Protein AF-A0A948F8G3-F1 (afdb_monomer_lite)

Radius of gyration: 63.77 Å; chains: 1; bounding box: 120×84×184 Å

Structure (mmCIF, N/CA/C/O backbone):
data_AF-A0A948F8G3-F1
#
_entry.id   AF-A0A948F8G3-F1
#
loop_
_atom_site.group_PDB
_atom_site.id
_atom_site.type_symbol
_atom_site.label_atom_id
_atom_site.label_alt_id
_atom_site.label_comp_id
_atom_site.label_asym_id
_atom_site.label_entity_id
_atom_site.label_seq_id
_atom_site.pdbx_PDB_ins_code
_atom_site.Cartn_x
_atom_site.Cartn_y
_atom_site.Cartn_z
_atom_site.occupancy
_atom_site.B_iso_or_equiv
_atom_site.auth_seq_id
_atom_site.auth_comp_id
_atom_site.auth_asym_id
_atom_site.auth_atom_id
_atom_site.pdbx_PDB_model_num
ATOM 1 N N . MET A 1 1 ? -65.053 68.741 -1.143 1.00 40.19 1 MET A N 1
ATOM 2 C CA . MET A 1 1 ? -65.969 68.208 -2.176 1.00 40.19 1 MET A CA 1
ATOM 3 C C . MET A 1 1 ? -66.328 66.784 -1.790 1.00 40.19 1 MET A C 1
ATOM 5 O O . MET A 1 1 ? -65.427 65.972 -1.649 1.00 40.19 1 MET A O 1
ATOM 9 N N . LYS A 1 2 ? -67.615 66.507 -1.549 1.00 36.91 2 LYS A N 1
ATOM 10 C CA . LYS A 1 2 ? -68.144 65.145 -1.386 1.00 36.91 2 LYS A CA 1
ATOM 11 C C . LYS A 1 2 ? -68.070 64.428 -2.739 1.00 36.91 2 LYS A C 1
ATOM 13 O O . LYS A 1 2 ? -68.500 65.016 -3.730 1.00 36.91 2 LYS A O 1
ATOM 18 N N . LYS A 1 3 ? -67.602 63.181 -2.779 1.00 37.75 3 LYS A N 1
ATOM 19 C CA . LYS A 1 3 ? -67.925 62.228 -3.850 1.00 37.75 3 LYS A CA 1
ATOM 20 C C . LYS A 1 3 ? -68.195 60.852 -3.247 1.00 37.75 3 LYS A C 1
ATOM 22 O O . LYS A 1 3 ? -67.673 60.510 -2.195 1.00 37.75 3 LYS A O 1
ATOM 27 N N . ILE A 1 4 ? -69.131 60.181 -3.897 1.00 37.78 4 ILE A N 1
ATOM 28 C CA . ILE A 1 4 ? -69.989 59.101 -3.425 1.00 37.78 4 ILE A CA 1
ATOM 29 C C . ILE A 1 4 ? -69.368 57.728 -3.748 1.00 37.78 4 ILE A C 1
ATOM 31 O O . ILE A 1 4 ? -68.646 57.598 -4.731 1.00 37.78 4 ILE A O 1
ATOM 35 N N . LEU A 1 5 ? -69.699 56.769 -2.876 1.00 36.09 5 LEU A N 1
ATOM 36 C CA . LEU A 1 5 ? -69.521 55.306 -2.846 1.00 36.09 5 LEU A CA 1
ATOM 37 C C . LEU A 1 5 ? -69.490 54.540 -4.190 1.00 36.09 5 LEU A C 1
ATOM 39 O O . LEU A 1 5 ? -70.103 54.969 -5.168 1.00 36.09 5 LEU A O 1
ATOM 43 N N . PRO A 1 6 ? -69.000 53.283 -4.147 1.00 36.09 6 PRO A N 1
ATOM 44 C CA . PRO A 1 6 ? -69.942 52.191 -4.395 1.00 36.09 6 PRO A CA 1
ATOM 45 C C . PRO A 1 6 ? -69.911 51.076 -3.337 1.00 36.09 6 PRO A C 1
ATOM 47 O O . PRO A 1 6 ? -68.905 50.785 -2.696 1.00 36.09 6 PRO A O 1
ATOM 50 N N . VAL A 1 7 ? -71.091 50.485 -3.184 1.00 36.59 7 VAL A N 1
ATOM 51 C CA . VAL A 1 7 ? -71.466 49.349 -2.341 1.00 36.59 7 VAL A CA 1
ATOM 52 C C . VAL A 1 7 ? -70.851 48.062 -2.896 1.00 36.59 7 VAL A C 1
ATOM 54 O O . VAL A 1 7 ? -71.014 47.783 -4.081 1.00 36.59 7 VAL A O 1
ATOM 57 N N . ILE A 1 8 ? -70.211 47.257 -2.043 1.00 38.75 8 ILE A N 1
ATOM 58 C CA . ILE A 1 8 ? -69.883 45.856 -2.338 1.00 38.75 8 ILE A CA 1
ATOM 59 C C . ILE A 1 8 ? -70.589 44.978 -1.303 1.00 38.75 8 ILE A C 1
ATOM 61 O O . ILE A 1 8 ? -70.453 45.161 -0.096 1.00 38.75 8 ILE A O 1
ATOM 65 N N . ILE A 1 9 ? -71.401 44.069 -1.831 1.00 37.59 9 ILE A N 1
ATOM 66 C CA . ILE A 1 9 ? -72.218 43.079 -1.136 1.00 37.59 9 ILE A CA 1
ATOM 67 C C . ILE A 1 9 ? -71.284 42.007 -0.560 1.00 37.59 9 ILE A C 1
ATOM 69 O O . ILE A 1 9 ? -70.642 41.287 -1.320 1.00 37.59 9 ILE A O 1
ATOM 73 N N . ALA A 1 10 ? -71.208 41.896 0.767 1.00 36.81 10 ALA A N 1
ATOM 74 C CA . ALA A 1 10 ? -70.534 40.790 1.441 1.00 36.81 10 ALA A CA 1
ATOM 75 C C . ALA A 1 10 ? -71.553 39.675 1.718 1.00 36.81 10 ALA A C 1
ATOM 77 O O . ALA A 1 10 ? -72.461 39.828 2.534 1.00 36.81 10 ALA A O 1
ATOM 78 N N . ILE A 1 11 ? -71.419 38.571 0.985 1.00 43.38 11 ILE A N 1
ATOM 79 C CA . ILE A 1 11 ? -72.145 37.320 1.207 1.00 43.38 11 ILE A CA 1
ATOM 80 C C . ILE A 1 11 ? -71.583 36.688 2.486 1.00 43.38 11 ILE A C 1
ATOM 82 O O . ILE A 1 11 ? -70.383 36.441 2.579 1.00 43.38 11 ILE A O 1
ATOM 86 N N . GLY A 1 12 ? -72.446 36.467 3.478 1.00 37.19 12 GLY A N 1
ATOM 87 C CA . GLY A 1 12 ? -72.085 35.827 4.739 1.00 37.19 12 GLY A CA 1
ATOM 88 C C . GLY A 1 12 ? -71.684 34.369 4.531 1.00 37.19 12 GLY A C 1
ATOM 89 O O . GLY A 1 12 ? -72.512 33.547 4.147 1.00 37.19 12 GLY A O 1
ATOM 90 N N . PHE A 1 13 ? -70.420 34.059 4.813 1.00 37.12 13 PHE A N 1
ATOM 91 C CA . PHE A 1 13 ? -69.962 32.697 5.058 1.00 37.12 13 PHE A CA 1
ATOM 92 C C . PHE A 1 13 ? -70.202 32.384 6.537 1.00 37.12 13 PHE A C 1
ATOM 94 O O . PHE A 1 13 ? -69.582 32.972 7.422 1.00 37.12 13 PHE A O 1
ATOM 101 N N . LEU A 1 14 ? -71.152 31.486 6.790 1.00 41.72 14 LEU A N 1
ATOM 102 C CA . LEU A 1 14 ? -71.401 30.884 8.092 1.00 41.72 14 LEU A CA 1
ATOM 103 C C . LEU A 1 14 ? -70.205 29.972 8.417 1.00 41.72 14 LEU A C 1
ATOM 105 O O . LEU A 1 14 ? -70.159 28.823 7.985 1.00 41.72 14 LEU A O 1
ATOM 109 N N . LEU A 1 15 ? -69.210 30.506 9.124 1.00 36.72 15 LEU A N 1
ATOM 110 C CA . LEU A 1 15 ? -68.152 29.710 9.743 1.00 36.72 15 LEU A CA 1
ATOM 111 C C . LEU A 1 15 ? -68.765 28.987 10.946 1.00 36.72 15 LEU A C 1
ATOM 113 O O . LEU A 1 15 ? -68.885 29.547 12.033 1.00 36.72 15 LEU A O 1
ATOM 117 N N . LEU A 1 16 ? -69.193 27.744 10.724 1.00 42.59 16 LEU A N 1
ATOM 118 C CA . LEU A 1 16 ? -69.341 26.763 11.792 1.00 42.59 16 LEU A CA 1
ATOM 119 C C . LEU A 1 16 ? -67.944 26.547 12.380 1.00 42.59 16 LEU A C 1
ATOM 121 O O . LEU A 1 16 ? -67.128 25.829 11.809 1.00 42.59 16 LEU A O 1
ATOM 125 N N . GLY A 1 17 ? -67.648 27.228 13.484 1.00 38.97 17 GLY A N 1
ATOM 126 C CA . GLY A 1 17 ? -66.504 26.891 14.315 1.00 38.97 17 GLY A CA 1
ATOM 127 C C . GLY A 1 17 ? -66.779 25.550 14.979 1.00 38.97 17 GLY A C 1
ATOM 128 O O . GLY A 1 17 ? -67.441 25.503 16.010 1.00 38.97 17 GLY A O 1
ATOM 129 N N . SER A 1 18 ? -66.302 24.460 14.386 1.00 42.31 18 SER A N 1
ATOM 130 C CA . SER A 1 18 ? -66.014 23.256 15.152 1.00 42.31 18 SER A CA 1
ATOM 131 C C . SER A 1 18 ? -64.780 23.572 15.988 1.00 42.31 18 SER A C 1
ATOM 133 O O . SER A 1 18 ? -63.666 23.603 15.465 1.00 42.31 18 SER A O 1
ATOM 135 N N . SER A 1 19 ? -64.975 23.867 17.271 1.00 39.62 19 SER A N 1
ATOM 136 C CA . SER A 1 19 ? -63.907 23.732 18.252 1.00 39.62 19 SER A CA 1
ATOM 137 C C . SER A 1 19 ? -63.556 22.249 18.315 1.00 39.62 19 SER A C 1
ATOM 139 O O . SER A 1 19 ? -64.164 21.490 19.065 1.00 39.62 19 SER A O 1
ATOM 141 N N . SER A 1 20 ? -62.623 21.813 17.477 1.00 41.72 20 SER A N 1
ATOM 142 C CA . SER A 1 20 ? -61.818 20.644 17.792 1.00 41.72 20 SER A CA 1
ATOM 143 C C . SER A 1 20 ? -61.022 21.031 19.034 1.00 41.72 20 SER A C 1
ATOM 145 O O . SER A 1 20 ? -60.001 21.711 18.928 1.00 41.72 20 SER A O 1
ATOM 147 N N . GLY A 1 21 ? -61.571 20.720 20.211 1.00 42.12 21 GLY A N 1
ATOM 148 C CA . GLY A 1 21 ? -60.771 20.634 21.420 1.00 42.12 21 GLY A CA 1
ATOM 149 C C . GLY A 1 21 ? -59.691 19.610 21.119 1.00 42.12 21 GLY A C 1
ATOM 150 O O . GLY A 1 21 ? -60.001 18.449 20.874 1.00 42.12 21 GLY A O 1
ATOM 151 N N . TYR A 1 22 ? -58.454 20.070 20.986 1.00 45.53 22 TYR A N 1
ATOM 152 C CA . TYR A 1 22 ? -57.321 19.167 21.060 1.00 45.53 22 TYR A CA 1
ATOM 153 C C . TYR A 1 22 ? -57.335 18.649 22.499 1.00 45.53 22 TYR A C 1
ATOM 155 O O . TYR A 1 22 ? -57.299 19.471 23.415 1.00 45.53 22 TYR A O 1
ATOM 163 N N . ALA A 1 23 ? -57.491 17.336 22.688 1.00 54.34 23 ALA A N 1
ATOM 164 C CA . ALA A 1 23 ? -57.201 16.724 23.979 1.00 54.34 23 ALA A CA 1
ATOM 165 C C . ALA A 1 23 ? -55.758 17.105 24.343 1.00 54.34 23 ALA A C 1
ATOM 167 O O . ALA A 1 23 ? -54.891 17.120 23.461 1.00 54.34 23 ALA A O 1
ATOM 168 N N . ALA A 1 24 ? -55.538 17.543 25.580 1.00 59.81 24 ALA A N 1
ATOM 169 C CA . ALA A 1 24 ? -54.193 17.810 26.063 1.00 59.81 24 ALA A CA 1
ATOM 170 C C . ALA A 1 24 ? -53.397 16.493 26.072 1.00 59.81 24 ALA A C 1
ATOM 172 O O . ALA A 1 24 ? -53.987 15.433 26.254 1.00 59.81 24 ALA A O 1
ATOM 173 N N . ASP A 1 25 ? -52.082 16.561 25.841 1.00 69.56 25 ASP A N 1
ATOM 174 C CA . ASP A 1 25 ? -51.207 15.401 26.061 1.00 69.56 25 ASP A CA 1
ATOM 175 C C . ASP A 1 25 ? -51.308 14.979 27.545 1.00 69.56 25 ASP A C 1
ATOM 177 O O . ASP A 1 25 ? -51.449 15.849 28.413 1.00 69.56 25 ASP A O 1
ATOM 181 N N . ALA A 1 26 ? -51.211 13.674 27.827 1.00 75.44 26 ALA A N 1
ATOM 182 C CA . ALA A 1 26 ? -51.221 13.148 29.193 1.00 75.44 26 ALA A CA 1
ATOM 183 C C . ALA A 1 26 ? -50.085 13.761 30.033 1.00 75.44 26 ALA A C 1
ATOM 185 O O . ALA A 1 26 ? -48.922 13.809 29.606 1.00 75.44 26 ALA A O 1
ATOM 186 N N . VAL A 1 27 ? -50.436 14.244 31.222 1.00 82.25 27 VAL A N 1
ATOM 187 C CA . VAL A 1 27 ? -49.510 14.718 32.249 1.00 82.25 27 VAL A CA 1
ATOM 188 C C . VAL A 1 27 ? -48.944 13.503 32.972 1.00 82.25 27 VAL A C 1
ATOM 190 O O . VAL A 1 27 ? -49.669 12.558 33.259 1.00 82.25 27 VAL A O 1
ATOM 193 N N . LYS A 1 28 ? -47.634 13.538 33.219 1.00 86.12 28 LYS A N 1
ATOM 194 C CA . LYS A 1 28 ? -46.892 12.510 33.947 1.00 86.12 28 LYS A CA 1
ATOM 195 C C . LYS A 1 28 ? -46.279 13.173 35.159 1.00 86.12 28 LYS A C 1
ATOM 197 O O . LYS A 1 28 ? -45.386 14.010 34.993 1.00 86.12 28 LYS A O 1
ATOM 202 N N . ASP A 1 29 ? -46.751 12.797 36.332 1.00 85.56 29 ASP A N 1
ATOM 203 C CA . ASP A 1 29 ? -46.225 13.290 37.592 1.00 85.56 29 ASP A CA 1
ATOM 204 C C . ASP A 1 29 ? -45.605 12.119 38.354 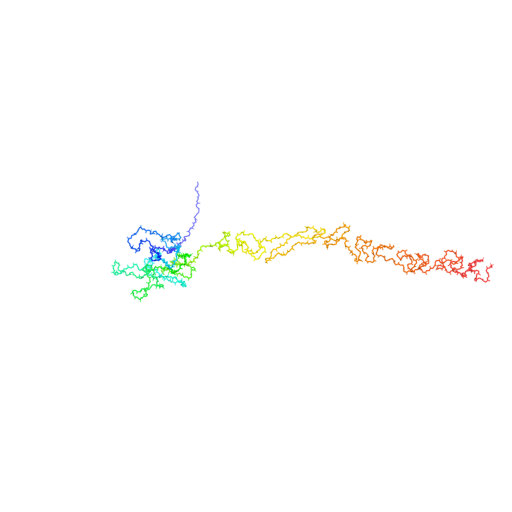1.00 85.56 29 ASP A C 1
ATOM 206 O O . ASP A 1 29 ? -46.225 11.079 38.549 1.00 85.56 29 ASP A O 1
ATOM 210 N N . LEU A 1 30 ? -44.348 12.275 38.773 1.00 87.81 30 LEU A N 1
ATOM 211 C CA . LEU A 1 30 ? -43.698 11.280 39.621 1.00 87.81 30 LEU A CA 1
ATOM 212 C C . LEU A 1 30 ? -44.142 11.503 41.067 1.00 87.81 30 LEU A C 1
ATOM 214 O O . LEU A 1 30 ? -43.620 12.385 41.775 1.00 87.81 30 LEU A O 1
ATOM 218 N N . PHE A 1 31 ? -45.116 10.703 41.489 1.00 83.19 31 PHE A N 1
ATOM 219 C CA . PHE A 1 31 ? -45.700 10.775 42.815 1.00 83.19 31 PHE A CA 1
ATOM 220 C C . PHE A 1 31 ? -44.658 10.396 43.869 1.00 83.19 31 PHE A C 1
ATOM 222 O O . PHE A 1 31 ? -44.300 11.234 44.714 1.00 83.19 31 PHE A O 1
ATOM 229 N N . ASP A 1 32 ? -44.056 9.214 43.727 1.00 84.38 32 ASP A N 1
ATOM 230 C CA . ASP A 1 32 ? -43.008 8.717 44.616 1.00 84.38 32 ASP A CA 1
ATOM 231 C C . ASP A 1 32 ? -41.889 7.976 43.866 1.00 84.38 32 ASP A C 1
ATOM 233 O O . ASP A 1 32 ? -42.021 7.542 42.722 1.00 84.38 32 ASP A O 1
ATOM 237 N N . TRP A 1 33 ? -40.727 7.883 44.505 1.00 89.38 33 TRP A N 1
ATOM 238 C CA . TRP A 1 33 ? -39.561 7.195 43.971 1.00 89.38 33 TRP A CA 1
ATOM 239 C C . TRP A 1 33 ? -38.623 6.729 45.077 1.00 89.38 33 TRP A C 1
ATOM 241 O O . TRP A 1 33 ? -38.493 7.349 46.138 1.00 89.38 33 TRP A O 1
ATOM 251 N N . GLY A 1 34 ? -37.880 5.662 44.794 1.00 89.94 34 GLY A N 1
ATOM 252 C CA . GLY A 1 34 ? -36.892 5.129 45.720 1.00 89.94 34 GLY A CA 1
ATOM 253 C C . GLY A 1 34 ? -35.770 4.359 45.039 1.00 89.94 34 GLY A C 1
ATOM 254 O O . GLY A 1 34 ? -35.945 3.775 43.976 1.00 89.94 34 GLY A O 1
ATOM 255 N N . PHE A 1 35 ? -34.611 4.317 45.688 1.00 92.81 35 PHE A N 1
ATOM 256 C CA . PHE A 1 35 ? -33.493 3.444 45.342 1.00 92.81 35 PHE A CA 1
ATOM 257 C C . PHE A 1 35 ? -33.136 2.571 46.538 1.00 92.81 35 PHE A C 1
ATOM 259 O O . PHE A 1 35 ? -33.012 3.086 47.645 1.00 92.81 35 PHE A O 1
ATOM 266 N N . ASN A 1 36 ? -32.937 1.275 46.331 1.00 92.75 36 ASN A N 1
ATOM 267 C CA . ASN A 1 36 ? -32.410 0.348 47.324 1.00 92.75 36 ASN A CA 1
ATOM 268 C C . ASN A 1 36 ? -31.041 -0.134 46.842 1.00 92.75 36 ASN A C 1
ATOM 270 O O . ASN A 1 36 ? -30.955 -0.766 45.792 1.00 92.75 36 ASN A O 1
ATOM 274 N N . ILE A 1 37 ? -29.981 0.203 47.577 1.00 93.56 37 ILE A N 1
ATOM 275 C CA . ILE A 1 37 ? -28.612 -0.244 47.302 1.00 93.56 37 ILE A CA 1
ATOM 276 C C . ILE A 1 37 ? -28.156 -1.080 48.491 1.00 93.56 37 ILE A C 1
ATOM 278 O O . ILE A 1 37 ? -28.002 -0.559 49.598 1.00 93.56 37 ILE A O 1
ATOM 282 N N . ASP A 1 38 ? -27.958 -2.376 48.262 1.00 94.50 38 ASP A N 1
ATOM 283 C CA . ASP A 1 38 ? -27.498 -3.346 49.260 1.00 94.50 38 ASP A CA 1
ATOM 284 C C . ASP A 1 38 ? -28.309 -3.305 50.574 1.00 94.50 38 ASP A C 1
ATOM 286 O O . ASP A 1 38 ? -27.769 -3.403 51.679 1.00 94.50 38 ASP A O 1
ATOM 290 N N . GLY A 1 39 ? -29.630 -3.129 50.461 1.00 89.50 39 GLY A N 1
ATOM 291 C CA . GLY A 1 39 ? -30.566 -3.049 51.587 1.00 89.50 39 GLY A CA 1
ATOM 292 C C . GLY A 1 39 ? -30.721 -1.652 52.200 1.00 89.50 39 GLY A C 1
ATOM 293 O O . GLY A 1 39 ? -31.497 -1.490 53.143 1.00 89.50 39 GLY A O 1
ATOM 294 N N . THR A 1 40 ? -30.002 -0.642 51.702 1.00 88.69 40 THR A N 1
ATOM 295 C CA . THR A 1 40 ? -30.141 0.756 52.140 1.00 88.69 40 THR A CA 1
ATOM 296 C C . THR A 1 40 ? -31.046 1.522 51.181 1.00 88.69 40 THR A C 1
ATOM 298 O O . THR A 1 40 ? -30.743 1.613 49.992 1.00 88.69 40 THR A O 1
ATOM 301 N N . THR A 1 41 ? -32.133 2.105 51.694 1.00 86.94 41 THR A N 1
ATOM 302 C CA . THR A 1 41 ? -33.119 2.832 50.885 1.00 86.94 41 THR A CA 1
ATOM 303 C C . THR A 1 41 ? -32.890 4.349 50.867 1.00 86.94 41 THR A C 1
ATOM 305 O O . THR A 1 41 ? -32.595 4.968 51.890 1.00 86.94 41 THR A O 1
ATOM 308 N N . TYR A 1 42 ? -33.066 4.955 49.691 1.00 85.56 42 TYR A N 1
ATOM 309 C CA . TYR A 1 42 ? -32.981 6.391 49.422 1.00 85.56 42 TYR A CA 1
ATOM 310 C C . TYR A 1 42 ? -34.238 6.823 48.665 1.00 85.56 42 TYR A C 1
ATOM 312 O O . TYR A 1 42 ? -34.449 6.369 47.547 1.00 85.56 42 TYR A O 1
ATOM 320 N N . CYS A 1 43 ? -35.080 7.673 49.248 1.00 77.75 43 CYS A N 1
ATOM 321 C CA . CYS A 1 43 ? -36.363 8.070 48.653 1.00 77.75 43 CYS A CA 1
ATOM 322 C C . CYS A 1 43 ? -36.701 9.540 48.942 1.00 77.75 43 CYS A C 1
ATOM 324 O O . CYS A 1 43 ? -35.994 10.212 49.705 1.00 77.75 43 CYS A O 1
ATOM 326 N N . LYS A 1 44 ? -37.768 10.041 48.307 1.00 65.19 44 LYS A N 1
ATOM 327 C CA . LYS A 1 44 ? -38.254 11.433 48.386 1.00 65.19 44 LYS A CA 1
ATOM 328 C C . LYS A 1 44 ? -38.580 11.889 49.820 1.00 65.19 44 LYS A C 1
ATOM 330 O O . LYS A 1 44 ? -38.465 13.081 50.099 1.00 65.19 44 LYS A O 1
ATOM 335 N N . GLU A 1 45 ? -38.907 10.966 50.731 1.00 60.97 45 GLU A N 1
ATOM 336 C CA . GLU A 1 45 ? -39.274 11.234 52.132 1.00 60.97 45 GLU A CA 1
ATOM 337 C C . GLU A 1 45 ? -38.513 10.339 53.133 1.00 60.97 45 GLU A C 1
ATOM 339 O O . GLU A 1 45 ? -38.975 9.264 53.506 1.00 60.97 45 GLU A O 1
ATOM 344 N N . GLY A 1 46 ? -37.348 10.784 53.627 1.00 50.34 46 GLY A N 1
ATOM 345 C CA . GLY A 1 46 ? -36.656 10.129 54.758 1.00 50.34 46 GLY A CA 1
ATOM 346 C C . GLY A 1 46 ? -36.489 8.603 54.604 1.00 50.34 46 GLY A C 1
ATOM 347 O O . GLY A 1 46 ? -36.408 8.117 53.483 1.00 50.34 46 GLY A O 1
ATOM 348 N N . PRO A 1 47 ? -36.391 7.798 55.681 1.00 50.19 47 PRO A N 1
ATOM 349 C CA . PRO A 1 47 ? -36.359 6.348 55.541 1.00 50.19 47 PRO A CA 1
ATOM 350 C C . PRO A 1 47 ? -37.796 5.827 55.389 1.00 50.19 47 PRO A C 1
ATOM 352 O O . PRO A 1 47 ? -38.330 5.235 56.321 1.00 50.19 47 PRO A O 1
ATOM 355 N N . CYS A 1 48 ? -38.417 6.072 54.233 1.00 57.44 48 CYS A N 1
ATOM 356 C CA . CYS A 1 48 ? -39.693 5.475 53.827 1.00 57.44 48 CYS A CA 1
ATOM 357 C C . CYS A 1 48 ? -40.809 5.589 54.896 1.00 57.44 48 CYS A C 1
ATOM 359 O O . CYS A 1 48 ? -41.427 4.575 55.238 1.00 57.44 48 CYS A O 1
ATOM 361 N N . ASP A 1 49 ? -41.017 6.790 55.458 1.00 52.28 49 ASP A N 1
ATOM 362 C CA . ASP A 1 49 ? -42.036 7.082 56.484 1.00 52.28 49 ASP A CA 1
ATOM 363 C C . ASP A 1 49 ? -42.897 8.293 56.073 1.00 52.28 49 ASP A C 1
ATOM 365 O O . ASP A 1 49 ? -42.370 9.376 55.818 1.00 52.28 49 ASP A O 1
ATOM 369 N N . PHE A 1 50 ? -44.217 8.089 56.045 1.00 54.31 50 PHE A N 1
ATOM 370 C CA . PHE A 1 50 ? -45.261 8.854 55.335 1.00 54.31 50 PHE A CA 1
ATOM 371 C C . PHE A 1 50 ? -45.576 10.279 55.855 1.00 54.31 50 PHE A C 1
ATOM 373 O O . PHE A 1 50 ? -46.651 10.805 55.572 1.00 54.31 50 PHE A O 1
ATOM 380 N N . ASP A 1 51 ? -44.712 10.914 56.655 1.00 47.81 51 ASP A N 1
ATOM 381 C CA . ASP A 1 51 ? -45.140 12.040 57.508 1.00 47.81 51 ASP A CA 1
ATOM 382 C C . ASP A 1 51 ? -44.240 13.301 57.506 1.00 47.81 51 ASP A C 1
ATOM 384 O O . ASP A 1 51 ? -44.324 14.119 58.432 1.00 47.81 51 ASP A O 1
ATOM 388 N N . ASN A 1 52 ? -43.387 13.558 56.496 1.00 43.44 52 ASN A N 1
ATOM 389 C CA . ASN A 1 52 ? -42.613 14.821 56.491 1.00 43.44 52 ASN A CA 1
ATOM 390 C C . ASN A 1 52 ? -42.256 15.424 55.114 1.00 43.44 52 ASN A C 1
ATOM 392 O O . ASN A 1 52 ? -41.198 15.180 54.541 1.00 43.44 52 ASN A O 1
ATOM 396 N N . ILE A 1 53 ? -43.096 16.367 54.674 1.00 43.66 53 ILE A N 1
ATOM 397 C CA . ILE A 1 53 ? -43.162 16.974 53.328 1.00 43.66 53 ILE A CA 1
ATOM 398 C C . ILE A 1 53 ? -42.025 17.987 53.016 1.00 43.66 53 ILE A C 1
ATOM 400 O O . ILE A 1 53 ? -42.246 18.940 52.282 1.00 43.66 53 ILE A O 1
ATOM 404 N N . ASN A 1 54 ? -40.809 17.902 53.577 1.00 43.28 54 ASN A N 1
ATOM 405 C CA . ASN A 1 54 ? -39.771 18.928 53.295 1.00 43.28 54 ASN A CA 1
ATOM 406 C C . ASN A 1 54 ? -38.301 18.464 53.367 1.00 43.28 54 ASN A C 1
ATOM 408 O O . ASN A 1 54 ? -37.469 19.188 53.920 1.00 43.28 54 ASN A O 1
ATOM 412 N N . ASN A 1 55 ? -37.921 17.312 52.806 1.00 46.50 55 ASN A N 1
ATOM 413 C CA . ASN A 1 55 ? -36.492 17.053 52.582 1.00 46.50 55 ASN A CA 1
ATOM 414 C C . ASN A 1 55 ? -36.251 16.066 51.436 1.00 46.50 55 ASN A C 1
ATOM 416 O O . ASN A 1 55 ? -36.443 14.871 51.614 1.00 46.50 55 ASN A O 1
ATOM 420 N N . LEU A 1 56 ? -35.757 16.566 50.297 1.00 52.25 56 LEU A N 1
ATOM 421 C CA . LEU A 1 56 ? -35.065 15.736 49.310 1.00 52.25 56 LEU A CA 1
ATOM 422 C C . LEU A 1 56 ? -33.888 15.073 50.039 1.00 52.25 56 LEU A C 1
ATOM 424 O O . LEU A 1 56 ? -32.930 15.763 50.394 1.00 52.25 56 LEU A O 1
ATOM 428 N N . GLY A 1 57 ? -33.978 13.778 50.343 1.00 55.91 57 GLY A N 1
ATOM 429 C CA . GLY A 1 57 ? -32.858 13.041 50.926 1.00 55.91 57 GLY A CA 1
ATOM 430 C C . GLY A 1 57 ? -31.624 13.198 50.035 1.00 55.91 57 GLY A C 1
ATOM 431 O O . GLY A 1 57 ? -31.731 13.095 48.814 1.00 55.91 57 GLY A O 1
ATOM 432 N N . GLU A 1 58 ? -30.459 13.499 50.615 1.00 69.25 58 GLU A N 1
ATOM 433 C CA . GLU A 1 58 ? -29.210 13.546 49.848 1.00 69.25 58 GLU A CA 1
ATOM 434 C C . GLU A 1 58 ? -28.962 12.157 49.240 1.00 69.25 58 GLU A C 1
ATOM 436 O O . GLU A 1 58 ? -28.665 11.202 49.961 1.00 69.25 58 GLU A O 1
ATOM 441 N N . LEU A 1 59 ? -29.121 12.035 47.916 1.00 82.31 59 LEU A N 1
ATOM 442 C CA . LEU A 1 59 ? -28.729 10.832 47.187 1.00 82.31 59 LEU A CA 1
ATOM 443 C C . LEU A 1 59 ? -27.239 10.556 47.446 1.00 82.31 59 LEU A C 1
ATOM 445 O O . LEU A 1 59 ? -26.437 11.497 47.498 1.00 82.31 59 LEU A O 1
ATOM 449 N N . PRO A 1 60 ? -26.842 9.286 47.621 1.00 86.75 60 PRO A N 1
ATOM 450 C CA . PRO A 1 60 ? -25.445 8.950 47.826 1.00 86.75 60 PRO A CA 1
ATOM 451 C C . PRO A 1 60 ? -24.644 9.302 46.570 1.00 86.75 60 PRO A C 1
ATOM 453 O O . PRO A 1 60 ? -25.172 9.319 45.461 1.00 86.75 60 PRO A O 1
ATOM 456 N N . ALA A 1 61 ? -23.336 9.511 46.725 1.00 87.12 61 ALA A N 1
ATOM 457 C CA . ALA A 1 61 ? -22.452 9.826 45.599 1.00 87.12 61 ALA A CA 1
ATOM 458 C C . ALA A 1 61 ? -22.427 8.736 44.506 1.00 87.12 61 ALA A C 1
ATOM 460 O O . ALA A 1 61 ? -22.013 9.015 43.385 1.00 87.12 61 ALA A O 1
ATOM 461 N N . SER A 1 62 ? -22.863 7.513 44.829 1.00 89.69 62 SER A N 1
ATOM 462 C CA . SER A 1 62 ? -23.029 6.423 43.869 1.00 89.69 62 SER A CA 1
ATOM 463 C C . SER A 1 62 ? -24.185 6.640 42.892 1.00 89.69 62 SER A C 1
ATOM 465 O O . SER A 1 62 ? -24.174 6.002 41.848 1.00 89.69 62 SER A O 1
ATOM 467 N N . ILE A 1 63 ? -25.158 7.513 43.183 1.00 92.44 63 ILE A N 1
ATOM 468 C CA . ILE A 1 63 ? -26.311 7.785 42.314 1.00 92.44 63 ILE A CA 1
ATOM 469 C C . ILE A 1 63 ? -26.147 9.155 41.648 1.00 92.44 63 ILE A C 1
ATOM 471 O O . ILE A 1 63 ? -26.257 10.204 42.283 1.00 92.44 63 ILE A O 1
ATOM 475 N N . ASN A 1 64 ? -25.950 9.153 40.333 1.00 93.75 64 ASN A N 1
ATOM 476 C CA . ASN A 1 64 ? -25.993 10.338 39.491 1.00 93.75 64 ASN A CA 1
ATOM 477 C C . ASN A 1 64 ? -27.370 10.465 38.825 1.00 93.75 64 ASN A C 1
ATOM 479 O O . ASN A 1 64 ? -27.669 9.779 37.849 1.00 93.75 64 ASN A O 1
ATOM 483 N N . ALA A 1 65 ? -28.182 11.391 39.332 1.00 91.38 65 ALA A N 1
ATOM 484 C CA . ALA A 1 65 ? -29.509 11.706 38.805 1.00 91.38 65 ALA A CA 1
ATOM 485 C C . ALA A 1 65 ? -29.560 13.046 38.041 1.00 91.38 65 ALA A C 1
ATOM 487 O O . ALA A 1 65 ? -30.626 13.629 37.879 1.00 91.38 65 ALA A O 1
ATOM 488 N N . ALA A 1 66 ? -28.421 13.576 37.572 1.00 91.19 66 ALA A N 1
ATOM 489 C CA . ALA A 1 66 ? -28.386 14.874 36.884 1.00 91.19 66 ALA A CA 1
ATOM 490 C C . ALA A 1 66 ? -29.178 14.894 35.561 1.00 91.19 66 ALA A C 1
ATOM 492 O O . ALA A 1 66 ? -29.574 15.964 35.101 1.00 91.19 66 ALA A O 1
ATOM 493 N N . GLY A 1 67 ? -29.382 13.725 34.945 1.00 92.94 67 GLY A N 1
ATOM 494 C CA . GLY A 1 67 ? -30.175 13.544 33.729 1.00 92.94 67 GLY A CA 1
ATOM 495 C C . GLY A 1 67 ? -31.636 13.167 33.978 1.00 92.94 67 GLY A C 1
ATOM 496 O O . GLY A 1 67 ? -32.303 12.777 33.024 1.00 92.94 67 GLY A O 1
ATOM 497 N N . PHE A 1 68 ? -32.118 13.233 35.220 1.00 94.00 68 PHE A N 1
ATOM 498 C CA . PHE A 1 68 ? -33.454 12.795 35.619 1.00 94.00 68 PHE A CA 1
ATOM 499 C C . PHE A 1 68 ? -34.257 13.953 36.210 1.00 94.00 68 PHE A C 1
ATOM 501 O O . PHE A 1 68 ? -33.773 14.686 37.074 1.00 94.00 68 PHE A O 1
ATOM 508 N N . ASP A 1 69 ? -35.491 14.122 35.745 1.00 93.00 69 ASP A N 1
ATOM 509 C CA . ASP A 1 69 ? -36.415 15.123 36.262 1.00 93.00 69 ASP A CA 1
ATOM 510 C C . ASP A 1 69 ? -37.337 14.489 37.306 1.00 93.00 69 ASP A C 1
ATOM 512 O O . ASP A 1 69 ? -38.273 13.776 36.971 1.00 93.00 69 ASP A O 1
ATOM 516 N N . PHE A 1 70 ? -37.106 14.784 38.585 1.00 89.06 70 PHE A N 1
ATOM 517 C CA . PHE A 1 70 ? -37.919 14.264 39.690 1.00 89.06 70 PHE A CA 1
ATOM 518 C C . PHE A 1 70 ? -39.344 14.835 39.768 1.00 89.06 70 PHE A C 1
ATOM 520 O O . PHE A 1 70 ? -40.107 14.401 40.628 1.00 89.06 70 PHE A O 1
ATOM 527 N N . SER A 1 71 ? -39.708 15.813 38.930 1.00 88.12 71 SER A N 1
ATOM 528 C CA . SER A 1 71 ? -41.100 16.262 38.809 1.00 88.12 71 SER A CA 1
ATOM 529 C C . SER A 1 71 ? -41.899 15.332 37.901 1.00 88.12 71 SER A C 1
ATOM 531 O O . SER A 1 71 ? -43.001 14.939 38.256 1.00 88.12 71 SER A O 1
ATOM 533 N N . THR A 1 72 ? -41.343 14.989 36.738 1.00 91.56 72 THR A N 1
ATOM 534 C CA . THR A 1 72 ? -42.018 14.168 35.714 1.00 91.56 72 THR A CA 1
ATOM 535 C C . THR A 1 72 ? -41.657 12.685 35.804 1.00 91.56 72 THR A C 1
ATOM 537 O O . THR A 1 72 ? -42.316 11.826 35.228 1.00 91.56 72 THR A O 1
ATOM 540 N N . GLY A 1 73 ? -40.560 12.380 36.492 1.00 91.50 73 GLY A N 1
ATOM 541 C CA . GLY A 1 73 ? -39.933 11.068 36.573 1.00 91.50 73 GLY A CA 1
ATOM 542 C C . GLY A 1 73 ? -39.371 10.556 35.261 1.00 91.50 73 GLY A C 1
ATOM 543 O O . GLY A 1 73 ? -39.195 9.353 35.122 1.00 91.50 73 GLY A O 1
ATOM 544 N N . LEU A 1 74 ? -39.095 11.445 34.306 1.00 94.44 74 LEU A N 1
ATOM 545 C CA . LEU A 1 74 ? -38.475 11.098 33.033 1.00 94.44 74 LEU A CA 1
ATOM 546 C C . LEU A 1 74 ? -36.980 11.422 33.047 1.00 94.44 74 LEU A C 1
ATOM 548 O O . LEU A 1 74 ? -36.530 12.407 33.638 1.00 94.44 74 LEU A O 1
ATOM 552 N N . GLY A 1 75 ? -36.204 10.613 32.331 1.00 95.50 75 GLY A N 1
A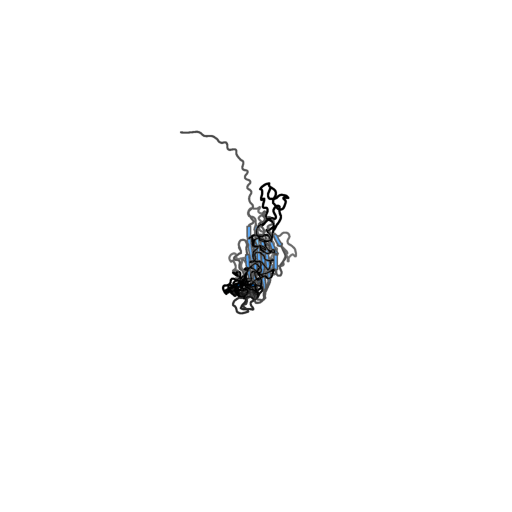TOM 553 C CA . GLY A 1 75 ? -34.782 10.829 32.110 1.00 95.50 75 GLY A CA 1
ATOM 554 C C . GLY A 1 75 ? -33.928 9.627 32.483 1.00 95.50 75 GLY A C 1
ATOM 555 O O . GLY A 1 75 ? -34.353 8.475 32.391 1.00 95.50 75 GLY A O 1
ATOM 556 N N . THR A 1 76 ? -32.684 9.897 32.865 1.00 96.62 76 THR A N 1
ATOM 557 C CA . THR A 1 76 ? -31.668 8.865 33.093 1.00 96.62 76 THR A CA 1
ATOM 558 C C . THR A 1 76 ? -31.001 9.022 34.449 1.00 96.62 76 THR A C 1
ATOM 560 O O . THR A 1 76 ? -30.550 10.111 34.813 1.00 96.62 76 THR A O 1
ATOM 563 N N . ILE A 1 77 ? -30.890 7.904 35.162 1.00 95.94 77 ILE A N 1
ATOM 564 C CA . ILE A 1 77 ? -30.152 7.771 36.418 1.00 95.94 77 ILE A CA 1
ATOM 565 C C . ILE A 1 77 ? -29.015 6.780 36.191 1.00 95.94 77 ILE A C 1
ATOM 567 O O . ILE A 1 77 ? -29.225 5.702 35.638 1.00 95.94 77 ILE A O 1
ATOM 571 N N . ILE A 1 78 ? -27.812 7.139 36.630 1.00 96.69 78 ILE A N 1
ATOM 572 C CA . ILE A 1 78 ? -26.630 6.275 36.565 1.00 96.69 78 ILE A CA 1
ATOM 573 C C . ILE A 1 78 ? -26.213 5.935 37.992 1.00 96.69 78 ILE A C 1
ATOM 575 O O . ILE A 1 78 ? -26.020 6.838 38.805 1.00 96.69 78 ILE A O 1
ATOM 579 N N . ILE A 1 79 ? -26.063 4.649 38.296 1.00 96.19 79 ILE A N 1
ATOM 580 C CA . ILE A 1 79 ? -25.645 4.150 39.606 1.00 96.19 79 ILE A CA 1
ATOM 581 C C . ILE A 1 79 ? -24.313 3.419 39.453 1.00 96.19 79 ILE A C 1
ATOM 583 O O . ILE A 1 79 ? -24.203 2.483 38.666 1.00 96.19 79 ILE A O 1
ATOM 587 N N . THR A 1 80 ? -23.300 3.839 40.205 1.00 96.00 80 THR A N 1
ATOM 588 C CA . THR A 1 80 ? -21.965 3.230 40.197 1.00 96.00 80 THR A CA 1
ATOM 589 C C . THR A 1 80 ? -21.716 2.483 41.499 1.00 96.00 80 THR A C 1
ATOM 591 O O . THR A 1 80 ? -21.752 3.084 42.575 1.00 96.00 80 THR A O 1
ATOM 594 N N . ILE A 1 81 ? -21.429 1.184 41.400 1.00 95.75 81 ILE A N 1
ATOM 595 C CA . ILE A 1 81 ? -21.133 0.307 42.537 1.00 95.75 81 ILE A CA 1
ATOM 596 C C . ILE A 1 81 ? -19.710 -0.232 42.405 1.00 95.75 81 ILE A C 1
ATOM 598 O O . ILE A 1 81 ? -19.300 -0.688 41.339 1.00 95.75 81 ILE A O 1
ATOM 602 N N . THR A 1 82 ? -18.960 -0.169 43.501 1.00 92.12 82 THR A N 1
ATOM 603 C CA . THR A 1 82 ? -17.599 -0.699 43.621 1.00 92.12 82 THR A CA 1
ATOM 604 C C . THR A 1 82 ? -17.471 -1.519 44.899 1.00 92.12 82 THR A C 1
ATOM 606 O O . THR A 1 82 ? -18.240 -1.338 45.847 1.00 92.12 82 THR A O 1
ATOM 609 N N . GLY A 1 83 ? -16.454 -2.377 44.942 1.00 89.81 83 GLY A N 1
ATOM 610 C CA . GLY A 1 83 ? -16.165 -3.248 46.078 1.00 89.81 83 GLY A CA 1
ATOM 611 C C . GLY A 1 83 ? -16.417 -4.711 45.737 1.00 89.81 83 GLY A C 1
ATOM 612 O O . GLY A 1 83 ? -17.363 -5.037 45.039 1.00 89.81 83 GLY A O 1
ATOM 613 N N . GLU A 1 84 ? -15.543 -5.593 46.217 1.00 94.25 84 GLU A N 1
ATOM 614 C CA . GLU A 1 84 ? -15.679 -7.034 46.004 1.00 94.25 84 GLU A CA 1
ATOM 615 C C . GLU A 1 84 ? -16.883 -7.586 46.778 1.00 94.25 84 GLU A C 1
ATOM 617 O O . GLU A 1 84 ? -17.020 -7.333 47.981 1.00 94.25 84 GLU A O 1
ATOM 622 N N . GLY A 1 85 ? -17.706 -8.409 46.131 1.00 95.75 85 GLY A N 1
ATOM 623 C CA . GLY A 1 85 ? -18.811 -9.099 46.791 1.00 95.75 85 GLY A CA 1
ATOM 624 C C . GLY A 1 85 ? -20.080 -9.181 45.958 1.00 95.75 85 GLY A C 1
ATOM 625 O O . GLY A 1 85 ? -20.087 -8.910 44.762 1.00 95.75 85 GLY A O 1
ATOM 626 N N . SER A 1 86 ? -21.162 -9.622 46.600 1.00 97.00 86 SER A N 1
ATOM 627 C CA . SER A 1 86 ? -22.502 -9.631 46.010 1.00 97.00 86 SER A CA 1
ATOM 628 C C . SER A 1 86 ? -23.207 -8.312 46.291 1.00 97.00 86 SER A C 1
ATOM 630 O O . SER A 1 86 ? -23.207 -7.860 47.435 1.00 97.00 86 SER A O 1
ATOM 632 N N . HIS A 1 87 ? -23.849 -7.765 45.265 1.00 97.25 87 HIS A N 1
ATOM 633 C CA . HIS A 1 87 ? -24.550 -6.492 45.305 1.00 97.25 87 HIS A CA 1
ATOM 634 C C . HIS A 1 87 ? -25.972 -6.614 44.761 1.00 97.25 87 HIS A C 1
ATOM 636 O O . HIS A 1 87 ? -26.258 -7.454 43.898 1.00 97.25 87 HIS A O 1
ATOM 642 N N . GLN A 1 88 ? -26.847 -5.744 45.252 1.00 97.12 88 GLN A N 1
ATOM 643 C CA . GLN A 1 88 ? -28.207 -5.560 44.773 1.00 97.12 88 GLN A CA 1
ATOM 644 C C . GLN A 1 88 ? -28.521 -4.069 44.639 1.00 97.12 88 GLN A C 1
ATOM 646 O O . GLN A 1 88 ? -28.317 -3.286 45.566 1.00 97.12 88 GLN A O 1
ATOM 651 N N . VAL A 1 89 ? -29.065 -3.686 43.485 1.00 97.56 89 VAL A N 1
ATOM 652 C CA . VAL A 1 89 ? -29.559 -2.327 43.229 1.00 97.56 89 VAL A CA 1
ATOM 653 C C . VAL A 1 89 ? -30.976 -2.415 42.690 1.00 97.56 89 VAL A C 1
ATOM 655 O O . VAL A 1 89 ? -31.200 -3.159 41.742 1.00 97.56 89 VAL A O 1
ATOM 658 N N . ILE A 1 90 ? -31.911 -1.654 43.258 1.00 96.81 90 ILE A N 1
ATOM 659 C CA . ILE A 1 90 ? -33.309 -1.565 42.815 1.00 96.81 90 ILE A CA 1
ATOM 660 C C . ILE A 1 90 ? -33.717 -0.096 42.735 1.00 96.81 90 ILE A C 1
ATOM 662 O O . ILE A 1 90 ? -33.406 0.676 43.639 1.00 96.81 90 ILE A O 1
ATOM 666 N N . ALA A 1 91 ? -34.430 0.281 41.681 1.00 95.81 91 ALA A N 1
ATOM 667 C CA . ALA A 1 91 ? -35.125 1.553 41.547 1.00 95.81 91 ALA A CA 1
ATOM 668 C C . ALA A 1 91 ? -36.641 1.313 41.529 1.00 95.81 91 ALA A C 1
ATOM 670 O O . ALA A 1 91 ? -37.099 0.356 40.909 1.00 95.81 91 ALA A O 1
ATOM 671 N N . TYR A 1 92 ? -37.384 2.180 42.205 1.00 93.62 92 TYR A N 1
ATOM 672 C CA . TYR A 1 92 ? -38.839 2.192 42.325 1.00 93.62 92 TYR A CA 1
ATOM 673 C C . TYR A 1 92 ? -39.361 3.538 41.830 1.00 93.62 92 TYR A C 1
ATOM 675 O O . TYR A 1 92 ? -38.810 4.578 42.207 1.00 93.62 92 TYR A O 1
ATOM 683 N N . PHE A 1 93 ? -40.412 3.508 41.018 1.00 92.88 93 PHE A N 1
ATOM 684 C CA . PHE A 1 93 ? -41.090 4.688 40.501 1.00 92.88 93 PHE A CA 1
ATOM 685 C C . PHE A 1 93 ? -42.595 4.487 40.566 1.00 92.88 93 PHE A C 1
ATOM 687 O O . PHE A 1 93 ? -43.105 3.440 40.160 1.00 92.88 93 PHE A O 1
ATOM 694 N N . ASP A 1 94 ? -43.264 5.513 41.065 1.00 89.25 94 ASP A N 1
ATOM 695 C CA . ASP A 1 94 ? -44.705 5.585 41.189 1.00 89.25 94 ASP A CA 1
ATOM 696 C C . ASP A 1 94 ? -45.198 6.826 40.448 1.00 89.25 94 ASP A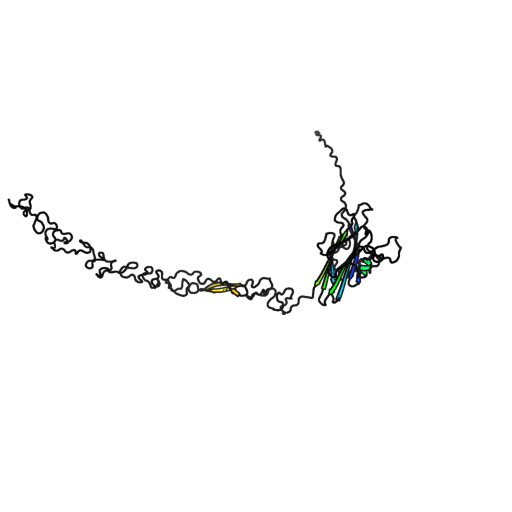 C 1
ATOM 698 O O . ASP A 1 94 ? -44.832 7.956 40.800 1.00 89.25 94 ASP A O 1
ATOM 702 N N . HIS A 1 95 ? -45.925 6.606 39.359 1.00 88.75 95 HIS A N 1
ATOM 703 C CA . HIS A 1 95 ? -46.277 7.634 38.388 1.00 88.75 95 HIS A CA 1
ATOM 704 C C . HIS A 1 95 ? -47.787 7.797 38.312 1.00 88.75 95 HIS A C 1
ATOM 706 O O . HIS A 1 95 ? -48.487 6.867 37.931 1.00 88.75 95 HIS A O 1
ATOM 712 N N . ASP A 1 96 ? -48.245 9.028 38.521 1.00 84.56 96 ASP A N 1
ATOM 713 C CA . ASP A 1 96 ? -49.611 9.427 38.208 1.00 84.56 96 ASP A CA 1
ATOM 714 C C . ASP A 1 96 ? -49.657 9.867 36.738 1.00 84.56 96 ASP A C 1
ATOM 716 O O . ASP A 1 96 ? -48.935 10.789 36.322 1.00 84.56 96 ASP A O 1
ATOM 720 N N . ILE A 1 97 ? -50.511 9.225 35.942 1.00 82.12 97 ILE A N 1
ATOM 721 C CA . ILE A 1 97 ? -50.703 9.540 34.521 1.00 82.12 97 ILE A CA 1
ATOM 722 C C . ILE A 1 97 ? -52.159 9.965 34.326 1.00 82.12 97 ILE A C 1
ATOM 724 O O . ILE A 1 97 ? -53.061 9.187 34.599 1.00 82.12 97 ILE A O 1
ATOM 728 N N . PHE A 1 98 ? -52.398 11.202 33.875 1.00 76.38 98 PHE A N 1
ATOM 729 C CA . PHE A 1 98 ? -53.763 11.727 33.688 1.00 76.38 98 PHE A CA 1
ATOM 730 C C . PHE A 1 98 ? -53.867 12.748 32.540 1.00 76.38 98 PHE A C 1
ATOM 732 O O . PHE A 1 98 ? -52.884 13.396 32.173 1.00 76.38 98 PHE A O 1
ATOM 739 N N . GLU A 1 99 ? -55.060 12.948 31.967 1.00 72.44 99 GLU A N 1
ATOM 740 C CA . GLU A 1 99 ? -55.297 13.821 30.802 1.00 72.44 99 GLU A CA 1
ATOM 741 C C . GLU A 1 99 ? -56.152 15.063 31.135 1.00 72.44 99 GLU A C 1
ATOM 743 O O . GLU A 1 99 ? -57.376 15.049 30.958 1.00 72.44 99 GLU A O 1
ATOM 748 N N . PRO A 1 100 ? -55.541 16.213 31.492 1.00 63.25 100 PRO A N 1
ATOM 749 C CA . PRO A 1 100 ? -56.271 17.338 32.064 1.00 63.25 100 PRO A CA 1
ATOM 750 C C . PRO A 1 100 ? -57.386 17.862 31.149 1.00 63.25 100 PRO A C 1
ATOM 752 O O . PRO A 1 100 ? -57.137 18.453 30.090 1.00 63.25 100 PRO A O 1
ATOM 755 N N . GLY A 1 101 ? -58.628 17.748 31.628 1.00 59.59 101 GLY A N 1
ATOM 756 C CA . GLY A 1 101 ? -59.820 18.274 30.957 1.00 59.59 101 GLY A CA 1
ATOM 757 C C . GLY A 1 101 ? -60.674 17.221 30.250 1.00 59.59 101 GLY A C 1
ATOM 758 O O . GLY A 1 101 ? -61.531 17.603 29.440 1.00 59.59 101 GLY A O 1
ATOM 759 N N . SER A 1 102 ? -60.455 15.942 30.548 1.00 55.62 102 SER A N 1
ATOM 760 C CA . SER A 1 102 ? -61.359 14.843 30.209 1.00 55.62 102 SER A CA 1
ATOM 761 C C . SER A 1 102 ? -62.506 14.736 31.245 1.00 55.62 102 SER A C 1
ATOM 763 O O . SER A 1 102 ? -62.665 15.597 32.115 1.00 55.62 102 SER A O 1
ATOM 765 N N . ASP A 1 103 ? -63.440 13.797 31.060 1.00 59.00 103 ASP A N 1
ATOM 766 C CA . ASP A 1 103 ? -64.533 13.546 32.021 1.00 59.00 103 ASP A CA 1
ATOM 767 C C . ASP A 1 103 ? -63.915 13.184 33.389 1.00 59.00 103 ASP A C 1
ATOM 769 O O . ASP A 1 103 ? -62.957 12.430 33.387 1.00 59.00 103 ASP A O 1
ATOM 773 N N . PRO A 1 104 ? -64.385 13.667 34.554 1.00 56.62 104 PRO A N 1
ATOM 774 C CA . PRO A 1 104 ? -63.856 13.236 35.856 1.00 56.62 104 PRO A CA 1
ATOM 775 C C . PRO A 1 104 ? -63.888 11.716 36.111 1.00 56.62 104 PRO A C 1
ATOM 777 O O . PRO A 1 104 ? -63.217 11.278 37.035 1.00 56.62 104 PRO A O 1
ATOM 780 N N . ASP A 1 105 ? -64.647 10.939 35.328 1.00 54.56 105 ASP A N 1
ATOM 781 C CA . ASP A 1 105 ? -64.608 9.464 35.329 1.00 54.56 105 ASP A CA 1
ATOM 782 C C . ASP A 1 105 ? -63.525 8.870 34.375 1.00 54.56 105 ASP A C 1
ATOM 784 O O . ASP A 1 105 ? -63.387 7.656 34.298 1.00 54.56 105 ASP A O 1
ATOM 788 N N . VAL A 1 106 ? -62.814 9.712 33.612 1.00 54.12 106 VAL A N 1
ATOM 789 C CA . VAL A 1 106 ? -61.739 9.424 32.624 1.00 54.12 106 VAL A CA 1
ATOM 790 C C . VAL A 1 106 ? -60.406 10.080 33.042 1.00 54.12 106 VAL A C 1
ATOM 792 O O . VAL A 1 106 ? -59.344 9.672 32.602 1.00 54.12 106 VAL A O 1
ATOM 795 N N . ASP A 1 107 ? -60.461 11.091 33.911 1.00 57.06 107 ASP A N 1
ATOM 796 C CA . ASP A 1 107 ? -59.325 11.833 34.477 1.00 57.06 107 ASP A CA 1
ATOM 797 C C . ASP A 1 107 ? -58.859 11.210 35.820 1.00 57.06 107 ASP A C 1
ATOM 799 O O . ASP A 1 107 ? -58.434 11.931 36.727 1.00 57.06 107 ASP A O 1
ATOM 803 N N . ASP A 1 108 ? -59.022 9.888 35.992 1.00 65.94 108 ASP A N 1
ATOM 804 C CA . ASP A 1 108 ? -58.621 9.171 37.208 1.00 65.94 108 ASP A CA 1
ATOM 805 C C . ASP A 1 108 ? -57.119 8.847 37.143 1.00 65.94 108 ASP A C 1
ATOM 807 O O . ASP A 1 108 ? -56.733 7.958 36.384 1.00 65.94 108 ASP A O 1
ATOM 811 N N . PRO A 1 109 ? -56.256 9.543 37.915 1.00 59.75 109 PRO A N 1
ATOM 812 C CA . PRO A 1 109 ? -54.814 9.301 37.890 1.00 59.75 109 PRO A CA 1
ATOM 813 C C . PRO A 1 109 ? -54.443 7.897 38.369 1.00 59.75 109 PRO A C 1
ATOM 815 O O . PRO A 1 109 ? -53.302 7.491 38.183 1.00 59.75 109 PRO A O 1
ATOM 818 N N . ASN A 1 110 ? -55.392 7.179 38.980 1.00 63.34 110 ASN A N 1
ATOM 819 C CA . ASN A 1 110 ? -55.172 5.837 39.474 1.00 63.34 110 ASN A CA 1
ATOM 820 C C . ASN A 1 110 ? -55.460 4.777 38.396 1.00 63.34 110 ASN A C 1
ATOM 822 O O . ASN A 1 110 ? -54.956 3.681 38.524 1.00 63.34 110 ASN A O 1
ATOM 826 N N . ASN A 1 111 ? -56.110 5.057 37.259 1.00 71.62 111 ASN A N 1
ATOM 827 C CA . ASN A 1 111 ? -56.382 4.012 36.251 1.00 71.62 111 ASN A CA 1
ATOM 828 C C . ASN A 1 111 ? -55.150 3.672 35.380 1.00 71.62 111 ASN A C 1
ATOM 830 O O . ASN A 1 111 ? -55.214 3.625 34.154 1.00 71.62 111 ASN A O 1
ATOM 834 N N . VAL A 1 112 ? -53.986 3.464 35.993 1.00 79.94 112 VAL A N 1
ATOM 835 C CA . VAL A 1 112 ? -52.740 3.114 35.317 1.00 79.94 112 VAL A CA 1
ATOM 836 C C . VAL A 1 112 ? -52.563 1.601 35.347 1.00 79.94 112 VAL A C 1
ATOM 838 O O . VAL A 1 112 ? -52.527 0.959 36.393 1.00 79.94 112 VAL A O 1
ATOM 841 N N . THR A 1 113 ? -52.410 1.014 34.165 1.00 84.94 113 THR A N 1
ATOM 842 C CA . THR A 1 113 ? -52.072 -0.405 34.000 1.00 84.94 113 THR A CA 1
ATOM 843 C C . THR A 1 113 ? -50.579 -0.572 33.752 1.00 84.94 113 THR A C 1
ATOM 845 O O . THR A 1 113 ? -49.900 0.385 33.384 1.00 84.94 113 THR A O 1
ATOM 848 N N . GLY A 1 114 ? -50.050 -1.790 33.895 1.00 88.88 114 GLY A N 1
ATOM 849 C CA . GLY A 1 114 ? -48.660 -2.072 33.551 1.00 88.88 114 GLY A CA 1
ATOM 850 C C . GLY A 1 114 ? -48.419 -3.471 32.995 1.00 88.88 114 GLY A C 1
ATOM 851 O O . GLY A 1 114 ? -49.217 -4.387 33.193 1.00 88.88 114 GLY A O 1
ATOM 852 N N . ASP A 1 115 ? -47.317 -3.620 32.262 1.00 91.06 115 ASP A N 1
ATOM 853 C CA . ASP A 1 115 ? -46.891 -4.883 31.654 1.00 91.06 115 ASP A CA 1
ATOM 854 C C . ASP A 1 115 ? -45.356 -4.985 31.588 1.00 91.06 115 ASP A C 1
ATOM 856 O O . ASP A 1 115 ? -44.632 -3.985 31.620 1.00 91.06 115 ASP A O 1
ATOM 860 N N . ALA A 1 116 ? -44.843 -6.208 31.475 1.00 93.31 116 ALA A N 1
ATOM 861 C CA . ALA A 1 116 ? -43.420 -6.499 31.344 1.00 93.31 116 ALA A CA 1
ATOM 862 C C . ALA A 1 116 ? -43.127 -7.089 29.961 1.00 93.31 116 ALA A C 1
ATOM 864 O O . ALA A 1 116 ? -43.583 -8.179 29.608 1.00 93.31 116 ALA A O 1
ATOM 865 N N . VAL A 1 117 ? -42.318 -6.386 29.167 1.00 93.88 117 VAL A N 1
ATOM 866 C CA . VAL A 1 117 ? -42.083 -6.726 27.760 1.00 93.88 117 VAL A CA 1
ATOM 867 C C . VAL A 1 117 ? -40.622 -7.092 27.532 1.00 93.88 117 VAL A C 1
ATOM 869 O O . VAL A 1 117 ? -39.714 -6.342 27.886 1.00 93.88 117 VAL A O 1
ATOM 872 N N . GLY A 1 118 ? -40.391 -8.227 26.866 1.00 92.44 118 GLY A N 1
ATOM 873 C CA . GLY A 1 118 ? -39.070 -8.641 26.393 1.00 92.44 118 GLY A CA 1
ATOM 874 C C . GLY A 1 118 ? -38.497 -9.867 27.104 1.00 92.44 118 GLY A C 1
ATOM 875 O O . GLY A 1 118 ? -39.232 -10.666 27.683 1.00 92.44 118 GLY A O 1
ATOM 876 N N . THR A 1 119 ? -37.177 -10.049 27.019 1.00 91.12 119 THR A N 1
ATOM 877 C CA . THR A 1 119 ? -36.476 -11.200 27.621 1.00 91.12 119 THR A CA 1
ATOM 878 C C . THR A 1 119 ? -35.704 -10.756 28.850 1.00 91.12 119 THR A C 1
ATOM 880 O O . THR A 1 119 ? -34.794 -9.947 28.732 1.00 91.12 119 THR A O 1
ATOM 883 N N . VAL A 1 120 ? -36.040 -11.303 30.020 1.00 90.12 120 VAL A N 1
ATOM 884 C CA . VAL A 1 120 ? -35.400 -10.942 31.295 1.00 90.12 120 VAL A CA 1
ATOM 885 C C . VAL A 1 120 ? -33.902 -11.301 31.262 1.00 90.12 120 VAL A C 1
ATOM 887 O O . VAL A 1 120 ? -33.570 -12.490 31.193 1.00 90.12 120 VAL A O 1
ATOM 890 N N . PRO A 1 121 ? -32.986 -10.314 31.325 1.00 88.94 121 PRO A N 1
ATOM 891 C CA . PRO A 1 121 ? -31.550 -10.559 31.405 1.00 88.94 121 PRO A CA 1
ATOM 892 C C . PRO A 1 121 ? -31.165 -11.269 32.708 1.00 88.94 121 PRO A C 1
ATOM 894 O O . PRO A 1 121 ? -31.839 -11.149 33.731 1.00 88.94 121 PRO A O 1
ATOM 897 N N . SER A 1 122 ? -30.039 -11.985 32.700 1.00 86.44 122 SER A N 1
ATOM 898 C CA . SER A 1 122 ? -29.543 -12.663 33.904 1.00 86.44 122 SER A CA 1
ATOM 899 C C . SER A 1 122 ? -29.297 -11.673 35.046 1.00 86.44 122 SER A C 1
ATOM 901 O O . SER A 1 122 ? -28.686 -10.626 34.849 1.00 86.44 122 SER A O 1
ATOM 903 N N . GLY A 1 123 ? -29.741 -12.033 36.251 1.00 89.69 123 GLY A N 1
ATOM 904 C CA . GLY A 1 123 ? -29.585 -11.212 37.454 1.00 89.69 123 GLY A CA 1
ATOM 905 C C . GLY A 1 123 ? -30.573 -10.049 37.562 1.00 89.69 123 GLY A C 1
ATOM 906 O O . GLY A 1 123 ? -30.658 -9.461 38.636 1.00 89.69 123 GLY A O 1
ATOM 907 N N . LEU A 1 124 ? -31.342 -9.743 36.511 1.00 95.31 124 LEU A N 1
ATOM 908 C CA . LEU A 1 124 ? -32.374 -8.712 36.553 1.00 95.31 124 LEU A CA 1
ATOM 909 C C . LEU A 1 124 ? -33.542 -9.163 37.440 1.00 95.31 124 LEU A C 1
ATOM 911 O O . LEU A 1 124 ? -33.997 -10.303 37.345 1.00 95.31 124 LEU A O 1
ATOM 915 N N . ILE A 1 125 ? -34.016 -8.255 38.287 1.00 96.19 125 ILE A N 1
ATOM 916 C CA . ILE A 1 125 ? -35.212 -8.404 39.119 1.00 96.19 125 ILE A CA 1
ATOM 917 C C . ILE A 1 125 ? -36.162 -7.241 38.852 1.00 96.19 125 ILE A C 1
ATOM 919 O O . ILE A 1 125 ? -35.716 -6.124 38.583 1.00 96.19 125 ILE A O 1
ATOM 923 N N . TRP A 1 126 ? -37.460 -7.489 38.883 1.00 96.81 126 TRP A N 1
ATOM 924 C CA . TRP A 1 126 ? -38.468 -6.484 38.574 1.00 96.81 126 TRP A CA 1
ATOM 925 C C . TRP A 1 126 ? -39.806 -6.830 39.217 1.00 96.81 126 TRP A C 1
ATOM 927 O O . TRP A 1 126 ? -39.996 -7.955 39.666 1.00 96.81 126 TRP A O 1
ATOM 937 N N . GLU A 1 127 ? -40.712 -5.863 39.264 1.00 93.81 127 GLU A N 1
ATOM 938 C CA . GLU A 1 127 ? -42.084 -6.043 39.733 1.00 93.81 127 GLU A CA 1
ATOM 939 C C . GLU A 1 127 ? -42.958 -4.906 39.203 1.00 93.81 127 GLU A C 1
ATOM 941 O O . GLU A 1 127 ? -42.479 -3.776 39.040 1.00 93.81 127 GLU A O 1
ATOM 946 N N . ILE A 1 128 ? -44.219 -5.218 38.913 1.00 91.44 128 ILE A N 1
ATOM 947 C CA . ILE A 1 128 ? -45.276 -4.236 38.668 1.00 91.44 128 ILE A CA 1
ATOM 948 C C . ILE A 1 128 ? -46.443 -4.628 39.557 1.00 91.44 128 ILE A C 1
ATOM 950 O O . ILE A 1 128 ? -46.949 -5.743 39.444 1.00 91.44 128 ILE A O 1
ATOM 954 N N . ASP A 1 129 ? -46.879 -3.723 40.414 1.00 85.44 129 ASP A N 1
ATOM 955 C CA . ASP A 1 129 ? -48.047 -3.942 41.257 1.00 85.44 129 ASP A CA 1
ATOM 956 C C . ASP A 1 129 ? -48.670 -2.601 41.640 1.00 85.44 129 ASP A C 1
ATOM 958 O O . ASP A 1 129 ? -48.074 -1.549 41.387 1.00 85.44 129 ASP A O 1
ATOM 962 N N . GLU A 1 130 ? -49.842 -2.637 42.268 1.00 80.19 130 GLU A N 1
ATOM 963 C CA . GLU A 1 130 ? -50.337 -1.478 43.009 1.00 80.19 130 GLU A CA 1
ATOM 964 C C . GLU A 1 130 ? -49.280 -1.041 44.040 1.00 80.19 130 GLU A C 1
ATOM 966 O O . GLU A 1 130 ? -48.643 -1.905 44.655 1.00 80.19 130 GLU A O 1
ATOM 971 N N . PRO A 1 131 ? -49.094 0.272 44.285 1.00 74.50 131 PRO A N 1
ATOM 972 C CA . PRO A 1 131 ? -48.003 0.786 45.116 1.00 74.50 131 PRO A CA 1
ATOM 973 C C . PRO A 1 131 ? -47.895 0.136 46.503 1.00 74.50 131 PRO A C 1
ATOM 975 O O . PRO A 1 131 ? -46.811 0.079 47.093 1.00 74.50 131 PRO A O 1
ATOM 978 N N . GLY A 1 132 ? -49.005 -0.382 47.052 1.00 66.62 132 GLY A N 1
ATOM 979 C CA . GLY A 1 132 ? -48.940 -1.298 48.189 1.00 66.62 132 GLY A CA 1
ATOM 980 C C . GLY A 1 132 ? -48.318 -0.674 49.437 1.00 66.62 132 GLY A C 1
ATOM 981 O O . GLY A 1 132 ? -47.559 -1.316 50.169 1.00 66.62 132 GLY A O 1
ATOM 982 N N . PHE A 1 133 ? -48.628 0.602 49.696 1.00 58.84 133 PHE A N 1
ATOM 983 C CA . PHE A 1 133 ? -48.011 1.447 50.731 1.00 58.84 133 PHE A CA 1
ATOM 984 C C . PHE A 1 133 ? -48.173 0.957 52.185 1.00 58.84 133 PHE A C 1
ATOM 986 O O . PHE A 1 133 ? -47.601 1.533 53.112 1.00 58.84 133 PHE A O 1
ATOM 993 N N . GLY A 1 134 ? -48.874 -0.156 52.401 1.00 50.56 134 GLY A N 1
ATOM 994 C CA . GLY A 1 134 ? -48.931 -0.863 53.667 1.00 50.56 134 GLY A CA 1
ATOM 995 C C . GLY A 1 134 ? -49.888 -0.233 54.675 1.00 50.56 134 GLY A C 1
ATOM 996 O O . GLY A 1 134 ? -49.637 0.807 55.274 1.00 50.56 134 GLY A O 1
ATOM 997 N N . SER A 1 135 ? -50.924 -0.985 55.028 1.00 42.91 135 SER A N 1
ATOM 998 C CA . SER A 1 135 ? -51.341 -1.031 56.422 1.00 42.91 135 SER A CA 1
ATOM 999 C C . SER A 1 135 ? -51.622 -2.473 56.803 1.00 42.91 135 SER A C 1
ATOM 1001 O O . SER A 1 135 ? -52.578 -3.089 56.346 1.00 42.91 135 SER A O 1
ATOM 1003 N N . THR A 1 136 ? -50.839 -2.984 57.751 1.00 46.22 136 THR A N 1
ATOM 1004 C CA . THR A 1 136 ? -51.169 -4.199 58.513 1.00 46.22 136 THR A CA 1
ATOM 1005 C C . THR A 1 136 ? -52.412 -4.021 59.401 1.00 46.22 136 THR A C 1
ATOM 1007 O O . THR A 1 136 ? -52.756 -4.915 60.171 1.00 46.22 136 THR A O 1
ATOM 1010 N N . ASN A 1 137 ? -53.116 -2.888 59.301 1.00 40.50 137 ASN A N 1
ATOM 1011 C CA . ASN A 1 137 ? -54.396 -2.644 59.940 1.00 40.50 137 ASN A CA 1
ATOM 1012 C C . ASN A 1 137 ? -55.418 -2.089 58.943 1.00 40.50 137 ASN A C 1
ATOM 1014 O O . ASN A 1 137 ? -55.334 -0.951 58.481 1.00 40.50 137 ASN A O 1
ATOM 1018 N N . LEU A 1 138 ? -56.449 -2.890 58.693 1.00 48.53 138 LEU A N 1
ATOM 1019 C CA . LEU A 1 138 ? -57.737 -2.428 58.194 1.00 48.53 138 LEU A CA 1
ATOM 1020 C C . LEU A 1 138 ? -58.162 -1.143 58.928 1.00 48.53 138 LEU A C 1
ATOM 1022 O O . LEU A 1 138 ? -58.537 -1.193 60.100 1.00 48.53 138 LEU A O 1
ATOM 1026 N N . GLY A 1 139 ? -58.153 -0.017 58.215 1.00 43.56 139 GLY A N 1
ATOM 1027 C CA . GLY A 1 139 ? -58.867 1.195 58.603 1.00 43.56 139 GLY A CA 1
ATOM 1028 C C . GLY A 1 139 ? -57.995 2.378 59.006 1.00 43.56 139 GLY A C 1
ATOM 1029 O O . GLY A 1 139 ? -57.690 2.545 60.178 1.00 43.56 139 GLY A O 1
ATOM 1030 N N . ASP A 1 140 ? -57.772 3.281 58.049 1.00 41.91 140 ASP A N 1
ATOM 1031 C CA . ASP A 1 140 ? -58.012 4.706 58.330 1.00 41.91 140 ASP A CA 1
ATOM 1032 C C . ASP A 1 140 ? -58.619 5.512 57.160 1.00 41.91 140 ASP A C 1
ATOM 1034 O O . ASP A 1 140 ? -59.009 6.661 57.356 1.00 41.91 140 ASP A O 1
ATOM 1038 N N . ARG A 1 141 ? -58.831 4.920 55.965 1.00 45.00 141 ARG A N 1
ATOM 1039 C CA . ARG A 1 141 ? -59.601 5.570 54.874 1.00 45.00 141 ARG A CA 1
ATOM 1040 C C . ARG A 1 141 ? -60.581 4.696 54.074 1.00 45.00 141 ARG A C 1
ATOM 1042 O O . ARG A 1 141 ? -61.224 5.204 53.166 1.00 45.00 141 ARG A O 1
ATOM 1049 N N . GLY A 1 142 ? -60.792 3.433 54.448 1.00 40.12 142 GLY A N 1
ATOM 1050 C CA . GLY A 1 142 ? -61.879 2.614 53.883 1.00 40.12 142 GLY A CA 1
ATOM 1051 C C . GLY A 1 142 ? -61.650 2.031 52.481 1.00 40.12 142 GLY A C 1
ATOM 1052 O O . GLY A 1 142 ? -62.566 1.382 51.985 1.00 40.12 142 GLY A O 1
ATOM 1053 N N . TYR A 1 143 ? -60.457 2.183 51.902 1.00 44.94 143 TYR A N 1
ATOM 1054 C CA . TYR A 1 143 ? -59.988 1.429 50.734 1.00 44.94 143 TYR A CA 1
ATOM 1055 C C . TYR A 1 143 ? -58.848 0.494 51.178 1.00 44.94 143 TYR A C 1
ATOM 1057 O O . TYR A 1 143 ? -58.004 0.937 51.966 1.00 44.94 143 TYR A O 1
ATOM 1065 N N . PRO A 1 144 ? -58.836 -0.798 50.800 1.00 49.59 144 PRO A N 1
ATOM 1066 C CA . PRO A 1 144 ? -57.648 -1.634 50.947 1.00 49.59 144 PRO A CA 1
ATOM 1067 C C . PRO A 1 144 ? -56.601 -1.105 49.963 1.00 49.59 144 PRO A C 1
ATOM 1069 O O . PRO A 1 144 ? -56.916 -0.948 48.795 1.00 49.59 144 PRO A O 1
ATOM 1072 N N . TYR A 1 145 ? -55.402 -0.773 50.436 1.00 54.28 145 TYR A N 1
ATOM 1073 C CA . TYR A 1 145 ? -54.255 -0.598 49.546 1.00 54.28 145 TYR A CA 1
ATOM 1074 C C . TYR A 1 145 ? -53.879 -2.008 49.090 1.00 54.28 145 TYR A C 1
ATOM 1076 O O . TYR A 1 145 ? -53.462 -2.790 49.954 1.00 54.28 145 TYR A O 1
ATOM 1084 N N . PHE A 1 146 ? -54.134 -2.376 47.834 1.00 61.84 146 PHE A N 1
ATOM 1085 C CA . PHE A 1 146 ? -53.686 -3.667 47.325 1.00 61.84 146 PHE A CA 1
ATOM 1086 C C . PHE A 1 146 ? -52.237 -3.525 46.822 1.00 61.84 146 PHE A C 1
ATOM 1088 O O . PHE A 1 146 ? -51.694 -2.421 46.744 1.00 61.84 146 PHE A O 1
ATOM 1095 N N . GLY A 1 147 ? -51.566 -4.660 46.644 1.00 71.25 147 GLY A N 1
ATOM 1096 C CA . GLY A 1 147 ? -50.183 -4.752 46.179 1.00 71.25 147 GLY A CA 1
ATOM 1097 C C . GLY A 1 147 ? -49.095 -4.780 47.261 1.00 71.25 147 GLY A C 1
ATOM 1098 O O . GLY A 1 147 ? -49.297 -4.365 48.411 1.00 71.25 147 GLY A O 1
ATOM 1099 N N . ASP A 1 148 ? -47.927 -5.321 46.908 1.00 79.00 148 ASP A N 1
ATOM 1100 C CA . ASP A 1 148 ? -46.776 -5.484 47.810 1.00 79.00 148 ASP A CA 1
ATOM 1101 C C . ASP A 1 148 ? -45.440 -4.945 47.264 1.00 79.00 148 ASP A C 1
ATOM 1103 O O . ASP A 1 148 ? -44.433 -4.969 47.986 1.00 79.00 148 ASP A O 1
ATOM 1107 N N . ILE A 1 149 ? -45.442 -4.320 46.083 1.00 87.06 149 ILE A N 1
ATOM 1108 C CA . ILE A 1 149 ? -44.243 -3.810 45.399 1.00 87.06 149 ILE A CA 1
ATOM 1109 C C . ILE A 1 149 ? -43.374 -2.889 46.245 1.00 87.06 149 ILE A C 1
ATOM 1111 O O . ILE A 1 149 ? -42.156 -3.071 46.293 1.00 87.06 149 ILE A O 1
ATOM 1115 N N . PHE A 1 150 ? -43.941 -1.929 46.980 1.00 85.31 150 PHE A N 1
ATOM 1116 C CA . PHE A 1 150 ? -43.123 -1.058 47.827 1.00 85.31 150 PHE A CA 1
ATOM 1117 C C . PHE A 1 150 ? -42.493 -1.825 49.000 1.00 85.31 150 PHE A C 1
ATOM 1119 O O . PHE A 1 150 ? -41.381 -1.524 49.451 1.00 85.31 150 PHE A O 1
ATOM 1126 N N . SER A 1 151 ? -43.182 -2.848 49.506 1.00 83.19 151 SER A N 1
ATOM 1127 C CA . SER A 1 151 ? -42.651 -3.725 50.552 1.00 83.19 151 SER A CA 1
ATOM 1128 C C . SER A 1 151 ? -41.537 -4.620 50.008 1.00 83.19 151 SER A C 1
ATOM 1130 O O . SER A 1 151 ? -40.483 -4.712 50.647 1.00 83.19 151 SER A O 1
ATOM 1132 N N . ASN A 1 152 ? -41.717 -5.191 48.816 1.00 88.44 152 ASN A N 1
ATOM 1133 C CA . ASN A 1 152 ? -40.717 -5.997 48.117 1.00 88.44 152 ASN A CA 1
ATOM 1134 C C . ASN A 1 152 ? -39.494 -5.163 47.711 1.00 88.44 152 ASN A C 1
ATOM 1136 O O . ASN A 1 152 ? -38.358 -5.591 47.928 1.00 88.44 152 ASN A O 1
ATOM 1140 N N . PHE A 1 153 ? -39.693 -3.928 47.246 1.00 91.00 153 PHE A N 1
ATOM 1141 C CA . PHE A 1 153 ? -38.635 -2.950 46.986 1.00 91.00 153 PHE A CA 1
ATOM 1142 C C . PHE A 1 153 ? -37.777 -2.698 48.231 1.00 91.00 153 PHE A C 1
ATOM 1144 O O . PHE A 1 153 ? -36.549 -2.813 48.176 1.00 91.00 153 PHE A O 1
ATOM 1151 N N . LYS A 1 154 ? -38.397 -2.393 49.379 1.00 87.06 154 LYS A N 1
ATOM 1152 C CA . LYS A 1 154 ? -37.664 -2.155 50.636 1.00 87.06 154 LYS A CA 1
ATOM 1153 C C . LYS A 1 154 ? -36.938 -3.404 51.125 1.00 87.06 154 LYS A C 1
ATOM 1155 O O . LYS A 1 154 ? -35.838 -3.300 51.665 1.00 87.06 154 LYS A O 1
ATOM 1160 N N . ALA A 1 155 ? -37.553 -4.572 50.963 1.00 88.56 155 ALA A N 1
ATOM 1161 C CA . ALA A 1 155 ? -36.990 -5.842 51.402 1.00 88.56 155 ALA A CA 1
ATOM 1162 C C . ALA A 1 155 ? -35.922 -6.404 50.448 1.00 88.56 155 ALA A C 1
ATOM 1164 O O . ALA A 1 155 ? -35.169 -7.290 50.852 1.00 88.56 155 ALA A O 1
ATOM 1165 N N . GLY A 1 156 ? -35.834 -5.897 49.214 1.00 91.81 156 GLY A N 1
ATOM 1166 C CA . GLY A 1 156 ? -34.939 -6.438 48.193 1.00 91.81 156 GLY A CA 1
ATOM 1167 C C . GLY A 1 156 ? -35.435 -7.751 47.578 1.00 91.81 156 GLY A C 1
ATOM 1168 O O . GLY A 1 156 ? -34.629 -8.584 47.158 1.00 91.81 156 GLY A O 1
ATOM 1169 N N . THR A 1 157 ? -36.752 -7.974 47.581 1.00 92.94 157 THR A N 1
ATOM 1170 C CA . THR A 1 157 ? -37.395 -9.265 47.282 1.00 92.94 157 THR A CA 1
ATOM 1171 C C . THR A 1 157 ? -38.377 -9.200 46.118 1.00 92.94 157 THR A C 1
ATOM 1173 O O . THR A 1 157 ? -39.364 -9.927 46.145 1.00 92.94 157 THR A O 1
ATOM 1176 N N . LEU A 1 158 ? -38.102 -8.361 45.110 1.00 93.44 158 LEU A N 1
ATOM 1177 C CA . LEU A 1 158 ? -38.961 -8.262 43.926 1.00 93.44 158 LEU A CA 1
ATOM 1178 C C . LEU A 1 158 ? -39.237 -9.637 43.309 1.00 93.44 158 LEU A C 1
ATOM 1180 O O . LEU A 1 158 ? -38.313 -10.448 43.149 1.00 93.44 158 LEU A O 1
ATOM 1184 N N . ASP A 1 159 ? -40.492 -9.899 42.965 1.00 89.06 159 ASP A N 1
ATOM 1185 C CA . ASP A 1 159 ? -40.962 -11.258 42.686 1.00 89.06 159 ASP A CA 1
ATOM 1186 C C . ASP A 1 159 ? -41.076 -11.609 41.187 1.00 89.06 159 ASP A C 1
ATOM 1188 O O . ASP A 1 159 ? -41.272 -12.778 40.837 1.00 89.06 159 ASP A O 1
ATOM 1192 N N . ASN A 1 160 ? -40.826 -10.642 40.298 1.00 92.38 160 ASN A N 1
ATOM 1193 C CA . ASN A 1 160 ? -40.928 -10.758 38.838 1.00 92.38 160 ASN A CA 1
ATOM 1194 C C . ASN A 1 160 ? -42.337 -11.098 38.348 1.00 92.38 160 ASN A C 1
ATOM 1196 O O . ASN A 1 160 ? -42.495 -11.874 37.396 1.00 92.38 160 ASN A O 1
ATOM 1200 N N . GLN A 1 161 ? -43.351 -10.536 39.001 1.00 88.69 161 GLN A N 1
ATOM 1201 C CA . GLN A 1 161 ? -44.741 -10.652 38.593 1.00 88.69 161 GLN A CA 1
ATOM 1202 C C . GLN A 1 161 ? -45.377 -9.292 38.295 1.00 88.69 161 GLN A C 1
ATOM 1204 O O . GLN A 1 161 ? -44.815 -8.225 38.540 1.00 88.69 161 GLN A O 1
ATOM 1209 N N . VAL A 1 162 ? -46.556 -9.383 37.682 1.00 86.75 162 VAL A N 1
ATOM 1210 C CA . VAL A 1 162 ? -47.446 -8.269 37.372 1.00 86.75 162 VAL A CA 1
ATOM 1211 C C . VAL A 1 162 ? -48.738 -8.503 38.166 1.00 86.75 162 VAL A C 1
ATOM 1213 O O . VAL A 1 162 ? -49.409 -9.513 37.930 1.00 86.75 162 VAL A O 1
ATOM 1216 N N . PHE A 1 163 ? -49.055 -7.610 39.107 1.00 74.88 163 PHE A N 1
ATOM 1217 C CA . PHE A 1 163 ? -50.284 -7.573 39.921 1.00 74.88 163 PHE A CA 1
ATOM 1218 C C . PHE A 1 163 ? -50.622 -8.877 40.673 1.00 74.88 163 PHE A C 1
ATOM 1220 O O . PHE A 1 163 ? -51.747 -9.390 40.581 1.00 74.88 163 PHE A O 1
ATOM 1227 N N . TYR A 1 164 ? -49.648 -9.461 41.384 1.00 66.81 164 TYR A N 1
ATOM 1228 C CA . TYR A 1 164 ? -49.830 -10.706 42.142 1.00 66.81 164 TYR A CA 1
ATOM 1229 C C . TYR A 1 164 ? -49.825 -10.467 43.657 1.00 66.81 164 TYR A C 1
ATOM 1231 O O . TYR A 1 164 ? -48.773 -10.316 44.265 1.00 66.81 164 TYR A O 1
ATOM 1239 N N . ASP A 1 165 ? -50.994 -10.565 44.295 1.00 63.25 165 ASP A N 1
ATOM 1240 C CA . ASP A 1 165 ? -51.098 -10.439 45.750 1.00 63.25 165 ASP A CA 1
ATOM 1241 C C . ASP A 1 165 ? -50.833 -11.786 46.451 1.00 63.25 165 ASP A C 1
ATOM 1243 O O . ASP A 1 165 ? -51.635 -12.733 46.400 1.00 63.25 165 ASP A O 1
ATOM 1247 N N . TYR A 1 166 ? -49.708 -11.870 47.167 1.00 57.56 166 TYR A N 1
ATOM 1248 C CA . TYR A 1 166 ? -49.333 -13.041 47.965 1.00 57.56 166 TYR A CA 1
ATOM 1249 C C . TYR A 1 166 ? -50.190 -13.259 49.221 1.00 57.56 166 TYR A C 1
ATOM 1251 O O . TYR A 1 166 ? -50.268 -14.397 49.701 1.00 57.56 166 TYR A O 1
ATOM 1259 N N . LEU A 1 167 ? -50.813 -12.216 49.781 1.00 58.88 167 LEU A N 1
ATOM 1260 C CA . LEU A 1 167 ? -51.643 -12.325 50.986 1.00 58.88 167 LEU A CA 1
ATOM 1261 C C . LEU A 1 167 ? -52.962 -13.039 50.688 1.00 58.88 167 LEU A C 1
ATOM 1263 O O . LEU A 1 167 ? -53.394 -13.871 51.493 1.00 58.88 167 LEU A O 1
ATOM 1267 N N . ASP A 1 168 ? -53.536 -12.783 49.513 1.00 56.69 168 ASP A N 1
ATOM 1268 C CA . ASP A 1 168 ? -54.790 -13.392 49.067 1.00 56.69 168 ASP A CA 1
ATOM 1269 C C . ASP A 1 168 ? -54.604 -14.504 48.010 1.00 56.69 168 ASP A C 1
ATOM 1271 O O . ASP A 1 168 ? -55.565 -15.200 47.666 1.00 56.69 168 ASP A O 1
ATOM 1275 N N . ASN A 1 169 ? -53.364 -14.756 47.561 1.00 64.00 169 ASN A N 1
ATOM 1276 C CA . ASN A 1 169 ? -52.993 -15.788 46.580 1.00 64.00 169 ASN A CA 1
ATOM 1277 C C . ASN A 1 169 ? -53.840 -15.683 45.294 1.00 64.00 169 ASN A C 1
ATOM 1279 O O . ASN A 1 169 ? -54.397 -16.678 44.805 1.00 64.00 169 ASN A O 1
ATOM 1283 N N . GLN A 1 170 ? -53.971 -14.465 44.774 1.00 62.59 170 GLN A N 1
ATOM 1284 C CA . GLN A 1 170 ? -54.794 -14.141 43.612 1.00 62.59 170 GLN A CA 1
ATOM 1285 C C . GLN A 1 170 ? -54.161 -13.018 42.783 1.00 62.59 170 GLN A C 1
ATOM 1287 O O . GLN A 1 170 ? -53.444 -12.176 43.311 1.00 62.59 170 GLN A O 1
ATOM 1292 N N . TYR A 1 171 ? -54.454 -13.015 41.482 1.00 62.94 171 TYR A N 1
ATOM 1293 C CA . TYR A 1 171 ? -54.204 -11.858 40.623 1.00 62.94 171 TYR A CA 1
ATOM 1294 C C . TYR A 1 171 ? -55.331 -10.846 40.840 1.00 62.94 171 TYR A C 1
ATOM 1296 O O . TYR A 1 171 ? -56.494 -11.254 40.930 1.00 62.94 171 TYR A O 1
ATOM 1304 N N . LEU A 1 172 ? -54.998 -9.561 40.950 1.00 62.47 172 LEU A N 1
ATOM 1305 C CA . LEU A 1 172 ? -55.989 -8.503 41.160 1.00 62.47 172 LEU A CA 1
ATOM 1306 C C . LEU A 1 172 ? -56.799 -8.272 39.867 1.00 62.47 172 LEU A C 1
ATOM 1308 O O . LEU A 1 172 ? -56.245 -8.183 38.771 1.00 62.47 172 LEU A O 1
ATOM 1312 N N . ASP A 1 173 ? -58.133 -8.232 39.982 1.00 55.31 173 ASP A N 1
ATOM 1313 C CA . ASP A 1 173 ? -59.036 -8.000 38.850 1.00 55.31 173 ASP A CA 1
ATOM 1314 C C . ASP A 1 173 ? -59.141 -6.484 38.587 1.00 55.31 173 ASP A C 1
ATOM 1316 O O . ASP A 1 173 ? -59.971 -5.804 39.188 1.00 55.31 173 ASP A O 1
ATOM 1320 N N . VAL A 1 174 ? -58.346 -6.023 37.612 1.00 55.22 174 VAL A N 1
ATOM 1321 C CA . VAL A 1 174 ? -58.249 -4.658 37.044 1.00 55.22 174 VAL A CA 1
ATOM 1322 C C . VAL A 1 174 ? -57.427 -3.685 37.909 1.00 55.22 174 VAL A C 1
ATOM 1324 O O . VAL A 1 174 ? -57.959 -3.181 38.893 1.00 55.22 174 VAL A O 1
ATOM 1327 N N . PRO A 1 175 ? -56.154 -3.413 37.552 1.00 59.88 175 PRO A N 1
ATOM 1328 C CA . PRO A 1 175 ? -55.319 -2.474 38.292 1.00 59.88 175 PRO A CA 1
ATOM 1329 C C . PRO A 1 175 ? -55.826 -1.052 38.094 1.00 59.88 175 PRO A C 1
ATOM 1331 O O . PRO A 1 175 ? -56.026 -0.624 36.957 1.00 59.88 175 PRO A O 1
ATOM 1334 N N . ASP A 1 176 ? -56.028 -0.374 39.212 1.00 66.19 176 ASP A N 1
ATOM 1335 C CA . ASP A 1 176 ? -56.426 1.027 39.324 1.00 66.19 176 ASP A CA 1
ATOM 1336 C C . ASP A 1 176 ? -55.426 1.730 40.252 1.00 66.19 176 ASP A C 1
ATOM 1338 O O . ASP A 1 176 ? -55.838 2.426 41.172 1.00 66.19 176 ASP A O 1
ATOM 1342 N N . ASP A 1 177 ? -54.128 1.449 40.031 1.00 75.88 177 ASP A N 1
ATOM 1343 C CA . ASP A 1 177 ? -52.920 2.238 40.348 1.00 75.88 177 ASP A CA 1
ATOM 1344 C C . ASP A 1 177 ? -51.711 1.318 40.073 1.00 75.88 177 ASP A C 1
ATOM 1346 O O . ASP A 1 177 ? -51.746 0.142 40.436 1.00 75.88 177 ASP A O 1
ATOM 1350 N N . ALA A 1 178 ? -50.643 1.767 39.418 1.00 86.19 178 ALA A N 1
ATOM 1351 C CA . ALA A 1 178 ? -49.490 0.899 39.171 1.00 86.19 178 ALA A CA 1
ATOM 1352 C C . ALA A 1 178 ? -48.189 1.615 39.490 1.00 86.19 178 ALA A C 1
ATOM 1354 O O . ALA A 1 178 ? -47.938 2.722 39.024 1.00 86.19 178 ALA A O 1
ATOM 1355 N N . SER A 1 179 ? -47.284 0.900 40.154 1.00 89.81 179 SER A N 1
ATOM 1356 C CA . SER A 1 179 ? -45.885 1.291 40.313 1.00 89.81 179 SER A CA 1
ATOM 1357 C C . SER A 1 179 ? -44.965 0.302 39.599 1.00 89.81 179 SER A C 1
ATOM 1359 O O . SER A 1 179 ? -45.307 -0.858 39.357 1.00 89.81 179 SER A O 1
ATOM 1361 N N . MET A 1 180 ? -43.761 0.755 39.256 1.00 94.69 180 MET A N 1
ATOM 1362 C CA . MET A 1 180 ? -42.731 -0.067 38.624 1.00 94.69 180 MET A CA 1
ATOM 1363 C C . MET A 1 180 ? -41.481 -0.121 39.493 1.00 94.69 180 MET A C 1
ATOM 1365 O O . MET A 1 180 ? -40.932 0.910 39.886 1.00 94.69 180 MET A O 1
ATOM 1369 N N . ALA A 1 181 ? -40.958 -1.326 39.708 1.00 95.75 181 ALA A N 1
ATOM 1370 C CA . ALA A 1 181 ? -39.671 -1.537 40.355 1.00 95.75 181 ALA A CA 1
ATOM 1371 C C . ALA A 1 181 ? -38.767 -2.404 39.478 1.00 95.75 181 ALA A C 1
ATOM 1373 O O . ALA A 1 181 ? -39.191 -3.412 38.917 1.00 95.75 181 ALA A O 1
ATOM 1374 N N . LYS A 1 182 ? -37.494 -2.021 39.350 1.00 96.81 182 LYS A N 1
ATOM 1375 C CA . LYS A 1 182 ? -36.506 -2.737 38.531 1.00 96.81 182 LYS A CA 1
ATOM 1376 C C . LYS A 1 182 ? -35.116 -2.659 39.141 1.00 96.81 182 LYS A C 1
ATOM 1378 O O . LYS A 1 182 ? -34.708 -1.616 39.643 1.00 96.81 182 LYS A O 1
ATOM 1383 N N . GLY A 1 183 ? -34.364 -3.747 39.057 1.00 96.69 183 GLY A N 1
ATOM 1384 C CA . GLY A 1 183 ? -33.052 -3.861 39.669 1.00 96.69 183 GLY A CA 1
ATOM 1385 C C . GLY A 1 183 ? -32.214 -5.028 39.164 1.00 96.69 183 GLY A C 1
ATOM 1386 O O . GLY A 1 183 ? -32.623 -5.771 38.274 1.00 96.69 183 GLY A O 1
ATOM 1387 N N . TRP A 1 184 ? -31.031 -5.197 39.753 1.00 97.50 184 TRP A N 1
ATOM 1388 C CA . TRP A 1 184 ? -30.107 -6.291 39.453 1.00 97.50 184 TRP A CA 1
ATOM 1389 C C . TRP A 1 184 ? -29.478 -6.856 40.720 1.00 97.50 184 TRP A C 1
ATOM 1391 O O . TRP A 1 184 ? -29.078 -6.107 41.608 1.00 97.50 184 TRP A O 1
ATOM 1401 N N . ASN A 1 185 ? -29.318 -8.178 40.736 1.00 96.81 185 ASN A N 1
ATOM 1402 C CA . ASN A 1 185 ? -28.406 -8.910 41.604 1.00 96.81 185 ASN A CA 1
ATOM 1403 C C . ASN A 1 185 ? -27.147 -9.266 40.807 1.00 96.81 185 ASN A C 1
ATOM 1405 O O . ASN A 1 185 ? -27.240 -9.920 39.764 1.00 96.81 185 ASN A O 1
ATOM 1409 N N . PHE A 1 186 ? -25.976 -8.878 41.299 1.00 96.94 186 PHE A N 1
ATOM 1410 C CA . PHE A 1 186 ? -24.701 -9.134 40.627 1.00 96.94 186 PHE A CA 1
ATOM 1411 C C . PHE A 1 186 ? -23.570 -9.347 41.633 1.00 96.94 186 PHE A C 1
ATOM 1413 O O . PHE A 1 186 ? -23.753 -9.198 42.840 1.00 96.94 186 PHE A O 1
ATOM 1420 N N . ALA A 1 187 ? -22.405 -9.759 41.143 1.00 95.94 187 ALA A N 1
ATOM 1421 C CA . ALA A 1 187 ? -21.205 -9.881 41.953 1.00 95.94 187 ALA A CA 1
ATOM 1422 C C . ALA A 1 187 ? -20.046 -9.161 41.269 1.00 95.94 187 ALA A C 1
ATOM 1424 O O . ALA A 1 187 ? -19.969 -9.171 40.042 1.00 95.94 187 ALA A O 1
ATOM 1425 N N . LEU A 1 188 ? -19.177 -8.559 42.073 1.00 94.62 188 LEU A N 1
ATOM 1426 C CA . LEU A 1 188 ? -17.968 -7.878 41.634 1.00 94.62 188 LEU A CA 1
ATOM 1427 C C . LEU A 1 188 ? -16.738 -8.559 42.232 1.00 94.62 188 LEU A C 1
ATOM 1429 O O . LEU A 1 188 ? -16.718 -8.926 43.412 1.00 94.62 188 LEU A O 1
ATOM 1433 N N . SER A 1 189 ? -15.709 -8.699 41.409 1.00 92.12 189 SER A N 1
ATOM 1434 C CA . SER A 1 189 ? -14.334 -9.004 41.799 1.00 92.12 189 SER A CA 1
ATOM 1435 C C . SER A 1 189 ? -13.659 -7.754 42.378 1.00 92.12 189 SER A C 1
ATOM 1437 O O . SER A 1 189 ? -14.182 -6.644 42.288 1.00 92.12 189 SER A O 1
ATOM 1439 N N . ALA A 1 190 ? -12.485 -7.916 42.996 1.00 83.38 190 ALA A N 1
ATOM 1440 C CA . ALA A 1 190 ? -11.801 -6.838 43.721 1.00 83.38 190 ALA A CA 1
ATOM 1441 C C . ALA A 1 190 ? -11.453 -5.598 42.878 1.00 83.38 190 ALA A C 1
ATOM 1443 O O . ALA A 1 190 ? -11.278 -4.512 43.431 1.00 83.38 190 ALA A O 1
ATOM 1444 N N . ASP A 1 191 ? -11.341 -5.758 41.565 1.00 83.19 191 ASP A N 1
ATOM 1445 C CA . ASP A 1 191 ? -10.997 -4.729 40.592 1.00 83.19 191 ASP A CA 1
ATOM 1446 C C . ASP A 1 191 ? -12.175 -4.331 39.693 1.00 83.19 191 ASP A C 1
ATOM 1448 O O . ASP A 1 191 ? -12.009 -3.487 38.820 1.00 83.19 191 ASP A O 1
ATOM 1452 N N . GLU A 1 192 ? -13.367 -4.886 39.910 1.00 91.00 192 GLU A N 1
ATOM 1453 C CA . GLU A 1 192 ? -14.527 -4.607 39.068 1.00 91.00 192 GLU A CA 1
ATOM 1454 C C . GLU A 1 192 ? -15.375 -3.434 39.591 1.00 91.00 192 GLU A C 1
ATOM 1456 O O . GLU A 1 192 ? -15.505 -3.185 40.792 1.00 91.00 192 GLU A O 1
ATOM 1461 N N . THR A 1 193 ? -15.974 -2.699 38.657 1.00 92.19 193 THR A N 1
ATOM 1462 C CA . THR A 1 193 ? -16.957 -1.638 38.892 1.00 92.19 193 THR A CA 1
ATOM 1463 C C . THR A 1 193 ? -18.217 -1.951 38.097 1.00 92.19 193 THR A C 1
ATOM 1465 O O . THR A 1 193 ? -18.145 -2.224 36.902 1.00 92.19 193 THR A O 1
ATOM 1468 N N . ALA A 1 194 ? -19.381 -1.883 38.739 1.00 94.81 194 ALA A N 1
ATOM 1469 C CA . ALA A 1 194 ? -20.666 -1.944 38.052 1.00 94.81 194 ALA A CA 1
ATOM 1470 C C . ALA A 1 194 ? -21.193 -0.538 37.755 1.00 94.81 194 ALA A C 1
ATOM 1472 O O . ALA A 1 194 ? -21.224 0.328 38.634 1.00 94.81 194 ALA A O 1
ATOM 1473 N N . ILE A 1 195 ? -21.677 -0.344 36.533 1.00 95.44 195 ILE A N 1
ATOM 1474 C CA . ILE A 1 195 ? -22.431 0.826 36.094 1.00 95.44 195 ILE A CA 1
ATOM 1475 C C . ILE A 1 195 ? -23.835 0.352 35.725 1.00 95.44 195 ILE A C 1
ATOM 1477 O O . ILE A 1 195 ? -24.025 -0.411 34.778 1.00 95.44 195 ILE A O 1
ATOM 1481 N N . ILE A 1 196 ? -24.826 0.806 36.487 1.00 96.56 196 ILE A N 1
ATOM 1482 C CA . ILE A 1 196 ? -26.240 0.559 36.228 1.00 96.56 196 ILE A CA 1
ATOM 1483 C C . ILE A 1 196 ? -26.826 1.828 35.624 1.00 96.56 196 ILE A C 1
ATOM 1485 O O . ILE A 1 196 ? -26.758 2.892 36.237 1.00 96.56 196 ILE A O 1
ATOM 1489 N N . THR A 1 197 ? -27.427 1.722 34.443 1.00 96.56 197 THR A N 1
ATOM 1490 C CA . THR A 1 197 ? -28.140 2.839 33.811 1.00 96.56 197 THR A CA 1
ATOM 1491 C C . THR A 1 197 ? -29.632 2.552 33.847 1.00 96.56 197 THR A C 1
ATOM 1493 O O . THR A 1 197 ? -30.078 1.572 33.259 1.00 96.56 197 THR A O 1
ATOM 1496 N N . ILE A 1 198 ? -30.406 3.402 34.518 1.00 96.50 198 ILE A N 1
ATOM 1497 C CA . ILE A 1 198 ? -31.871 3.367 34.552 1.00 96.50 198 ILE A CA 1
ATOM 1498 C C . ILE A 1 198 ? -32.398 4.465 33.637 1.00 96.50 198 ILE A C 1
ATOM 1500 O O . ILE A 1 198 ? -31.975 5.618 33.741 1.00 96.50 198 ILE A O 1
ATOM 1504 N N . VAL A 1 199 ? -33.335 4.122 32.760 1.00 97.06 199 VAL A N 1
ATOM 1505 C CA . VAL A 1 199 ? -33.970 5.063 31.836 1.00 97.06 199 VAL A CA 1
ATOM 1506 C C . VAL A 1 199 ? -35.478 4.977 32.004 1.00 97.06 199 VAL A C 1
ATOM 1508 O O . VAL A 1 199 ? -36.052 3.909 31.804 1.00 97.06 199 VAL A O 1
ATOM 1511 N N . VAL A 1 200 ? -36.103 6.110 32.319 1.00 96.19 200 VAL A N 1
ATOM 1512 C CA . VAL A 1 200 ? -37.559 6.274 32.292 1.00 96.19 200 VAL A CA 1
ATOM 1513 C C . VAL A 1 200 ? -37.909 7.221 31.149 1.00 96.19 200 VAL A C 1
ATOM 1515 O O . VAL A 1 200 ? -37.394 8.339 31.085 1.00 96.19 200 VAL A O 1
ATOM 1518 N N . SER A 1 201 ? -38.732 6.773 30.205 1.00 93.81 201 SER A N 1
ATOM 1519 C CA . SER A 1 201 ? -39.035 7.527 28.983 1.00 93.81 201 SER A CA 1
ATOM 1520 C C . SER A 1 201 ? -40.514 7.463 28.637 1.00 93.81 201 SER A C 1
ATOM 1522 O O . SER A 1 201 ? -41.165 6.466 28.902 1.00 93.81 201 SER A O 1
ATOM 1524 N N . ASP A 1 202 ? -41.027 8.505 27.993 1.00 90.81 202 ASP A N 1
ATOM 1525 C CA . ASP A 1 202 ? -42.352 8.554 27.366 1.00 90.81 202 ASP A CA 1
ATOM 1526 C C . ASP A 1 202 ? -42.322 8.139 25.880 1.00 90.81 202 ASP A C 1
ATOM 1528 O O . ASP A 1 202 ? -43.287 8.316 25.135 1.00 90.81 202 ASP A O 1
ATOM 1532 N N . ILE A 1 203 ? -41.187 7.601 25.426 1.00 87.50 203 ILE A N 1
ATOM 1533 C CA . ILE A 1 203 ? -40.980 7.069 24.084 1.00 87.50 203 ILE A CA 1
ATOM 1534 C C . ILE A 1 203 ? -40.563 5.607 24.221 1.00 87.50 203 ILE A C 1
ATOM 1536 O O . ILE A 1 203 ? -39.667 5.278 25.000 1.00 87.50 203 ILE A O 1
ATOM 1540 N N . SER A 1 204 ? -41.179 4.736 23.416 1.00 81.88 204 SER A N 1
ATOM 1541 C CA . SER A 1 204 ? -40.844 3.311 23.382 1.00 81.88 204 SER A CA 1
ATOM 1542 C C . SER A 1 204 ? -39.336 3.093 23.234 1.00 81.88 204 SER A C 1
ATOM 1544 O O . SER A 1 204 ? -38.687 3.600 22.312 1.00 81.88 204 SER A O 1
ATOM 1546 N N . THR A 1 205 ? -38.782 2.329 24.174 1.00 74.56 205 THR A N 1
ATOM 1547 C CA . THR A 1 205 ? -37.359 1.991 24.205 1.00 74.56 205 THR A CA 1
ATOM 1548 C C . THR A 1 205 ? -37.077 0.786 23.304 1.00 74.56 205 THR A C 1
ATOM 1550 O O . THR A 1 205 ? -37.902 -0.115 23.171 1.00 74.56 205 THR A O 1
ATOM 1553 N N . GLN A 1 206 ? -35.885 0.727 22.702 1.00 80.12 206 GLN A N 1
ATOM 1554 C CA . GLN A 1 206 ? -35.398 -0.474 22.001 1.00 80.12 206 GLN A CA 1
ATOM 1555 C C . GLN A 1 206 ? -34.694 -1.457 22.953 1.00 80.12 206 GLN A C 1
ATOM 1557 O O . GLN A 1 206 ? -33.858 -2.249 22.520 1.00 80.12 206 GLN A O 1
ATOM 1562 N N . ALA A 1 207 ? -34.967 -1.371 24.257 1.00 86.00 207 ALA A N 1
ATOM 1563 C CA . ALA A 1 207 ? -34.338 -2.240 25.238 1.00 86.00 207 ALA A CA 1
ATOM 1564 C C . ALA A 1 207 ? -34.807 -3.693 25.071 1.00 86.00 207 ALA A C 1
ATOM 1566 O O . ALA A 1 207 ? -35.949 -3.954 24.695 1.00 86.00 207 ALA A O 1
ATOM 1567 N N . GLU A 1 208 ? -33.928 -4.641 25.398 1.00 88.12 208 GLU A N 1
ATOM 1568 C CA . GLU A 1 208 ? -34.239 -6.077 25.360 1.00 88.12 208 GLU A CA 1
ATOM 1569 C C . GLU A 1 208 ? -35.348 -6.465 26.352 1.00 88.12 208 GLU A C 1
ATOM 1571 O O . GLU A 1 208 ? -36.135 -7.369 26.069 1.00 88.12 208 GLU A O 1
ATOM 1576 N N . PHE A 1 209 ? -35.417 -5.766 27.491 1.00 94.38 209 PHE A N 1
ATOM 1577 C CA . PHE A 1 209 ? -36.466 -5.896 28.498 1.00 94.38 209 PHE A CA 1
ATOM 1578 C C . PHE A 1 209 ? -36.794 -4.545 29.136 1.00 94.38 209 PHE A C 1
ATOM 1580 O O . PHE A 1 209 ? -35.898 -3.841 29.626 1.00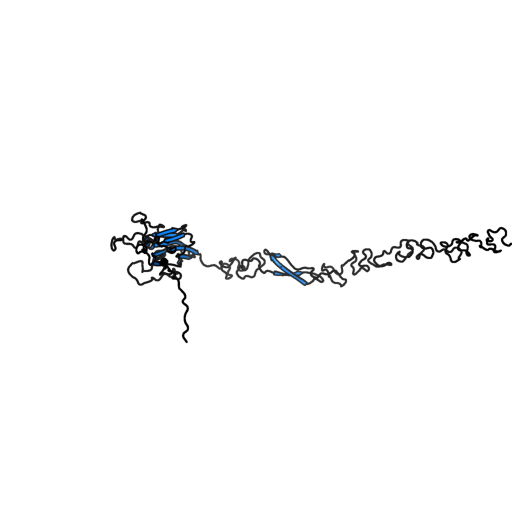 94.38 209 PHE A O 1
ATOM 1587 N N . TYR A 1 210 ? -38.078 -4.211 29.201 1.00 95.62 210 TYR A N 1
ATOM 1588 C CA . TYR A 1 210 ? -38.587 -3.008 29.851 1.00 95.62 210 TYR A CA 1
ATOM 1589 C C . TYR A 1 210 ? -39.929 -3.278 30.531 1.00 95.62 210 TYR A C 1
ATOM 1591 O O . TYR A 1 210 ? -40.663 -4.188 30.148 1.00 95.62 210 TYR A O 1
ATOM 1599 N N . LEU A 1 211 ? -40.224 -2.473 31.546 1.00 95.75 211 LEU A N 1
ATOM 1600 C CA . LEU A 1 211 ? -41.560 -2.376 32.122 1.00 95.75 211 LEU A CA 1
ATOM 1601 C C . LEU A 1 211 ? -42.275 -1.208 31.446 1.00 95.75 211 LEU A C 1
ATOM 1603 O O . LEU A 1 211 ? -41.620 -0.235 31.056 1.00 95.75 211 LEU A O 1
ATOM 1607 N N . ILE A 1 212 ? -43.581 -1.322 31.262 1.00 92.62 212 ILE A N 1
ATOM 1608 C CA . ILE A 1 212 ? -44.415 -0.259 30.711 1.00 92.62 212 ILE A CA 1
ATOM 1609 C C . ILE A 1 212 ? -45.581 0.008 31.651 1.00 92.62 212 ILE A C 1
ATOM 1611 O O . ILE A 1 212 ? -46.155 -0.933 32.194 1.00 92.62 212 ILE A O 1
ATOM 1615 N N . GLN A 1 213 ? -45.920 1.281 31.807 1.00 90.69 213 GLN A N 1
ATOM 1616 C CA . GLN A 1 213 ? -47.178 1.744 32.372 1.00 90.69 213 GLN A CA 1
ATOM 1617 C C . GLN A 1 213 ? -47.971 2.500 31.319 1.00 90.69 213 GLN A C 1
ATOM 1619 O O . GLN A 1 213 ? -47.385 3.261 30.547 1.00 90.69 213 GLN A O 1
ATOM 1624 N N . SER A 1 214 ? -49.283 2.298 31.310 1.00 86.50 214 SER A N 1
ATOM 1625 C CA . SER A 1 214 ? -50.199 2.896 30.343 1.00 86.50 214 SER A CA 1
ATOM 1626 C C . SER A 1 214 ? -51.525 3.235 31.011 1.00 86.50 214 SER A C 1
ATOM 1628 O O . SER A 1 214 ? -52.142 2.373 31.639 1.00 86.50 214 SER A O 1
ATOM 1630 N N . ASP A 1 215 ? -51.993 4.460 30.792 1.00 81.31 215 ASP A N 1
ATOM 1631 C CA . ASP A 1 215 ? -53.390 4.843 31.010 1.00 81.31 215 ASP A CA 1
ATOM 1632 C C . ASP A 1 215 ? -54.229 4.315 29.818 1.00 81.31 215 ASP A C 1
ATOM 1634 O O . ASP A 1 215 ? -53.978 4.721 28.672 1.00 81.31 215 ASP A O 1
ATOM 1638 N N . PRO A 1 216 ? -55.170 3.372 30.045 1.00 76.44 216 PRO A N 1
ATOM 1639 C CA . PRO A 1 216 ? -55.996 2.753 29.013 1.00 76.44 216 PRO A CA 1
ATOM 1640 C C . PRO A 1 216 ? -57.106 3.674 28.489 1.00 76.44 216 PRO A C 1
ATOM 1642 O O . PRO A 1 216 ? -57.653 3.400 27.414 1.00 76.44 216 PRO A O 1
ATOM 1645 N N . ASP A 1 217 ? -57.444 4.734 29.224 1.00 72.00 217 ASP A N 1
ATOM 1646 C CA . ASP A 1 217 ? -58.479 5.701 28.869 1.00 72.00 217 ASP A CA 1
ATOM 1647 C C . ASP A 1 217 ? -57.918 6.913 28.111 1.00 72.00 217 ASP A C 1
ATOM 1649 O O . ASP A 1 217 ? -58.673 7.632 27.440 1.00 72.00 217 ASP A O 1
ATOM 1653 N N . ALA A 1 218 ? -56.594 7.085 28.123 1.00 70.12 218 ALA A N 1
ATOM 1654 C CA . ALA A 1 218 ? -55.901 8.110 27.359 1.00 70.12 218 ALA A CA 1
ATOM 1655 C C . ALA A 1 218 ? -56.254 8.068 25.861 1.00 70.12 218 ALA A C 1
ATOM 1657 O O . ALA A 1 218 ? -56.087 7.065 25.153 1.00 70.12 218 ALA A O 1
ATOM 1658 N N . VAL A 1 219 ? -56.716 9.199 25.319 1.00 63.62 219 VAL A N 1
ATOM 1659 C CA . VAL A 1 219 ? -57.149 9.287 23.910 1.00 63.62 219 VAL A CA 1
ATOM 1660 C C . VAL A 1 219 ? -55.992 9.488 22.924 1.00 63.62 219 VAL A C 1
ATOM 1662 O O . VAL A 1 219 ? -56.214 9.512 21.705 1.00 63.62 219 VAL A O 1
ATOM 1665 N N . ASN A 1 220 ? -54.756 9.639 23.410 1.00 63.44 220 ASN A N 1
ATOM 1666 C CA . ASN A 1 220 ? -53.548 9.785 22.596 1.00 63.44 220 ASN A CA 1
ATOM 1667 C C . ASN A 1 220 ? -52.457 8.760 22.975 1.00 63.44 220 ASN A C 1
ATOM 1669 O O . ASN A 1 220 ? -52.409 8.244 24.079 1.00 63.44 220 ASN A O 1
ATOM 1673 N N . THR A 1 221 ? -51.542 8.471 22.045 1.00 58.66 221 THR A N 1
ATOM 1674 C CA . THR A 1 221 ? -50.476 7.460 22.214 1.00 58.66 221 THR A CA 1
ATOM 1675 C C . THR A 1 221 ? -49.307 7.929 23.094 1.00 58.66 221 THR A C 1
ATOM 1677 O O . THR A 1 221 ? -48.190 7.451 22.905 1.00 58.66 221 THR A O 1
ATOM 1680 N N . LYS A 1 222 ? -49.493 8.948 23.943 1.00 65.81 222 LYS A N 1
ATOM 1681 C CA . LYS A 1 222 ? -48.435 9.515 24.793 1.00 65.81 222 LYS A CA 1
ATOM 1682 C C . LYS A 1 222 ? -48.716 9.349 26.286 1.00 65.81 222 LYS A C 1
ATOM 1684 O O . LYS A 1 222 ? -48.070 10.037 27.072 1.00 65.81 222 LYS A O 1
ATOM 1689 N N . SER A 1 223 ? -49.635 8.483 26.697 1.00 76.94 223 SER A N 1
ATOM 1690 C CA . SER A 1 223 ? -49.773 8.113 28.110 1.00 76.94 223 SER A CA 1
ATOM 1691 C C . SER A 1 223 ? -48.667 7.175 28.585 1.00 76.94 223 SER A C 1
ATOM 1693 O O . SER A 1 223 ? -48.332 7.208 29.758 1.00 76.94 223 SER A O 1
ATOM 1695 N N . ASP A 1 224 ? -48.043 6.408 27.689 1.00 88.88 224 ASP A N 1
ATOM 1696 C CA . ASP A 1 224 ? -47.087 5.380 28.099 1.00 88.88 224 ASP A CA 1
ATOM 1697 C C . ASP A 1 224 ? -45.825 5.927 28.786 1.00 88.88 224 ASP A C 1
ATOM 1699 O O . ASP A 1 224 ? -45.221 6.915 28.346 1.00 88.88 224 ASP A O 1
ATOM 1703 N N . ILE A 1 225 ? -45.375 5.203 29.811 1.00 92.38 225 ILE A N 1
ATOM 1704 C CA . ILE A 1 225 ? -44.069 5.357 30.454 1.00 92.38 225 ILE A CA 1
ATOM 1705 C C . ILE A 1 225 ? -43.329 4.025 30.390 1.00 92.38 225 ILE A C 1
ATOM 1707 O O . ILE A 1 225 ? -43.862 2.980 30.742 1.00 92.38 225 ILE A O 1
ATOM 1711 N N . TYR A 1 226 ? -42.075 4.068 29.959 1.00 94.88 226 TYR A N 1
ATOM 1712 C CA . TYR A 1 226 ? -41.214 2.910 29.768 1.00 94.88 226 TYR A CA 1
ATOM 1713 C C . TYR A 1 226 ? -40.048 2.959 30.759 1.00 94.88 226 TYR A C 1
ATOM 1715 O O . TYR A 1 226 ? -39.248 3.896 30.712 1.00 94.88 226 TYR A O 1
ATOM 1723 N N . LEU A 1 227 ? -39.898 1.929 31.598 1.00 96.62 227 LEU A N 1
ATOM 1724 C CA . LEU A 1 227 ? -38.754 1.735 32.493 1.00 96.62 227 LEU A CA 1
ATOM 1725 C C . LEU A 1 227 ? -37.790 0.682 31.924 1.00 96.62 227 LEU A C 1
ATOM 1727 O O . LEU A 1 227 ? -37.998 -0.537 31.993 1.00 96.62 227 LEU A O 1
ATOM 1731 N N . ALA A 1 228 ? -36.676 1.164 31.389 1.00 96.06 228 ALA A N 1
ATOM 1732 C CA . ALA A 1 228 ? -35.584 0.363 30.857 1.00 96.06 228 ALA A CA 1
ATOM 1733 C C . ALA A 1 228 ? -34.313 0.511 31.706 1.00 96.06 228 ALA A C 1
ATOM 1735 O O . ALA A 1 228 ? -34.200 1.382 32.567 1.00 96.06 228 ALA A O 1
ATOM 1736 N N . GLY A 1 229 ? -33.335 -0.360 31.462 1.00 94.12 229 GLY A N 1
ATOM 1737 C CA . GLY A 1 229 ? -32.006 -0.172 32.026 1.00 94.12 229 GLY A CA 1
ATOM 1738 C C . GLY A 1 229 ? -31.029 -1.294 31.709 1.00 94.12 229 GLY A C 1
ATOM 1739 O O . GLY A 1 229 ? -31.429 -2.341 31.194 1.00 94.12 229 GLY A O 1
ATOM 1740 N N . THR A 1 230 ? -29.758 -1.052 32.013 1.00 94.88 230 THR A N 1
ATOM 1741 C CA . THR A 1 230 ? -28.626 -1.949 31.749 1.00 94.88 230 THR A CA 1
ATOM 1742 C C . THR A 1 230 ? -27.720 -2.070 32.973 1.00 94.88 230 THR A C 1
ATOM 1744 O O . THR A 1 230 ? -27.668 -1.164 33.804 1.00 94.88 230 THR A O 1
ATOM 1747 N N . LEU A 1 231 ? -26.998 -3.190 33.058 1.00 95.00 231 LEU A N 1
ATOM 1748 C CA . LEU A 1 231 ? -25.896 -3.420 33.992 1.00 95.00 231 LEU A CA 1
ATOM 1749 C C . LEU A 1 231 ? -24.637 -3.717 33.171 1.00 95.00 231 LEU A C 1
ATOM 1751 O O . LEU A 1 231 ? -24.618 -4.682 32.407 1.00 95.00 231 LEU A O 1
ATOM 1755 N N . GLU A 1 232 ? -23.594 -2.919 33.367 1.00 94.06 232 GLU A N 1
ATOM 1756 C CA . GLU A 1 232 ? -22.270 -3.117 32.774 1.00 94.06 232 GLU A CA 1
ATOM 1757 C C . GLU A 1 232 ? -21.244 -3.301 33.894 1.00 94.06 232 GLU A C 1
ATOM 1759 O O . GLU A 1 232 ? -21.162 -2.469 34.795 1.00 94.06 232 GLU A O 1
ATOM 1764 N N . ILE A 1 233 ? -20.479 -4.394 33.860 1.00 92.88 233 ILE A N 1
ATOM 1765 C CA . ILE A 1 233 ? -19.389 -4.660 34.808 1.00 92.88 233 ILE A CA 1
ATOM 1766 C C . ILE A 1 233 ? -18.067 -4.494 34.059 1.00 92.88 233 ILE A C 1
ATOM 1768 O O . ILE A 1 233 ? -17.854 -5.147 33.037 1.00 92.88 233 ILE A O 1
ATOM 1772 N N . THR A 1 234 ? -17.196 -3.620 34.556 1.00 87.38 234 THR A N 1
ATOM 1773 C CA . THR A 1 234 ? -15.876 -3.329 33.981 1.00 87.38 234 THR A CA 1
ATOM 1774 C C . THR A 1 234 ? -14.775 -3.656 34.989 1.00 87.38 234 THR A C 1
ATOM 1776 O O . THR A 1 234 ? -14.903 -3.316 36.160 1.00 87.38 234 THR A O 1
ATOM 1779 N N . SER A 1 235 ? -13.703 -4.331 34.562 1.00 81.62 235 SER A N 1
ATOM 1780 C CA . SER A 1 235 ? -12.528 -4.638 35.398 1.00 81.62 235 SER A CA 1
ATOM 1781 C C . SER A 1 235 ? -11.521 -3.477 35.443 1.00 81.62 235 SER A C 1
ATOM 1783 O O . SER A 1 235 ? -11.585 -2.555 34.629 1.00 81.62 235 SER A O 1
ATOM 1785 N N . GLY A 1 236 ? -10.608 -3.515 36.418 1.00 64.50 236 GLY A N 1
ATOM 1786 C CA . GLY A 1 236 ? -9.748 -2.407 36.833 1.00 64.50 236 GLY A CA 1
ATOM 1787 C C . GLY A 1 236 ? -8.716 -1.966 35.795 1.00 64.50 236 GLY A C 1
ATOM 1788 O O . GLY A 1 236 ? -8.483 -2.634 34.798 1.00 64.50 236 GLY A O 1
ATOM 1789 N N . GLN A 1 237 ? -8.133 -0.795 36.064 1.00 62.41 237 GLN A N 1
ATOM 1790 C CA . GLN A 1 237 ? -7.404 0.085 35.142 1.00 62.41 237 GLN A CA 1
ATOM 1791 C C . GLN A 1 237 ? -6.436 -0.605 34.156 1.00 62.41 237 GLN A C 1
ATOM 1793 O O . GLN A 1 237 ? -5.738 -1.539 34.554 1.00 62.41 237 GLN A O 1
ATOM 1798 N N . PRO A 1 238 ? -6.311 -0.059 32.931 1.00 67.31 238 PRO A N 1
ATOM 1799 C CA . PRO A 1 238 ? -5.269 -0.433 31.979 1.00 67.31 238 PRO A CA 1
ATOM 1800 C C . PRO A 1 238 ? -3.888 -0.445 32.648 1.00 67.31 238 PRO A C 1
ATOM 1802 O O . PRO A 1 238 ? -3.522 0.503 33.352 1.00 67.31 238 PRO A O 1
ATOM 1805 N N . GLN A 1 239 ? -3.154 -1.543 32.484 1.00 77.44 239 GLN A N 1
ATOM 1806 C CA . GLN A 1 239 ? -1.808 -1.713 33.029 1.00 77.44 239 GLN A CA 1
ATOM 1807 C C . GLN A 1 239 ? -0.794 -1.468 31.910 1.00 77.44 239 GLN A C 1
ATOM 1809 O O . GLN A 1 239 ? -1.086 -1.784 30.770 1.00 77.44 239 GLN A O 1
ATOM 1814 N N . ASP A 1 240 ? 0.345 -0.884 32.268 1.00 87.31 240 ASP A N 1
ATOM 1815 C CA . ASP A 1 240 ? 1.549 -0.760 31.440 1.00 87.31 240 ASP A CA 1
ATOM 1816 C C . ASP A 1 240 ? 2.484 -1.907 31.867 1.00 87.31 240 ASP A C 1
ATOM 1818 O O . ASP A 1 240 ? 2.982 -1.918 33.009 1.00 87.31 240 ASP A O 1
ATOM 1822 N N . ILE A 1 241 ? 2.592 -2.953 31.045 1.00 90.06 241 ILE A N 1
ATOM 1823 C CA . ILE A 1 241 ? 3.325 -4.186 31.379 1.00 90.06 241 ILE A CA 1
ATOM 1824 C C . ILE A 1 241 ? 4.800 -4.095 30.966 1.00 90.06 241 ILE A C 1
ATOM 1826 O O . ILE A 1 241 ? 5.654 -4.636 31.688 1.00 90.06 241 ILE A O 1
ATOM 1830 N N . ASP A 1 242 ? 5.121 -3.426 29.863 1.00 90.38 242 ASP A N 1
ATOM 1831 C CA . ASP A 1 242 ? 6.483 -3.343 29.324 1.00 90.38 242 ASP A CA 1
ATOM 1832 C C . ASP A 1 242 ? 7.257 -2.063 29.705 1.00 90.38 242 ASP A C 1
ATOM 1834 O O . ASP A 1 242 ? 8.493 -2.028 29.610 1.00 90.38 242 ASP A O 1
ATOM 1838 N N . GLY A 1 243 ? 6.576 -1.081 30.294 1.00 90.75 243 GLY A N 1
ATOM 1839 C CA . GLY A 1 243 ? 7.138 0.130 30.881 1.00 90.75 243 GLY A CA 1
ATOM 1840 C C . GLY A 1 243 ? 7.347 1.277 29.899 1.00 90.75 243 GLY A C 1
ATOM 1841 O O . GLY A 1 243 ? 8.180 2.153 30.184 1.00 90.75 243 GLY A O 1
ATOM 1842 N N . ASP A 1 244 ? 6.666 1.276 28.759 1.00 90.38 244 ASP A N 1
ATOM 1843 C CA . ASP A 1 244 ? 6.800 2.280 27.706 1.00 90.38 244 ASP A CA 1
ATOM 1844 C C . ASP A 1 244 ? 5.883 3.514 27.887 1.00 90.38 244 ASP A C 1
ATOM 1846 O O . ASP A 1 244 ? 5.994 4.494 27.142 1.00 90.38 244 ASP A O 1
ATOM 1850 N N . THR A 1 245 ? 5.081 3.520 28.962 1.00 92.12 245 THR A N 1
ATOM 1851 C CA . THR A 1 245 ? 4.100 4.536 29.391 1.00 92.12 245 THR A CA 1
ATOM 1852 C C . THR A 1 245 ? 2.731 4.495 28.721 1.00 92.12 245 THR A C 1
ATOM 1854 O O . THR A 1 245 ? 1.861 5.292 29.105 1.00 92.12 245 THR A O 1
ATOM 1857 N N . TYR A 1 246 ? 2.521 3.589 27.776 1.00 90.62 246 TYR A N 1
ATOM 1858 C CA . TYR A 1 246 ? 1.213 3.246 27.252 1.00 90.62 246 TYR A CA 1
ATOM 1859 C C . TYR A 1 246 ? 0.646 2.068 28.038 1.00 90.62 246 TYR A C 1
ATOM 1861 O O . TYR A 1 246 ? 1.344 1.330 28.719 1.00 90.62 246 TYR A O 1
ATOM 1869 N N . THR A 1 247 ? -0.676 2.004 28.088 1.00 89.38 247 THR A N 1
ATOM 1870 C CA . THR A 1 247 ? -1.388 0.984 28.850 1.00 89.38 247 THR A CA 1
ATOM 1871 C C . THR A 1 247 ? -2.177 0.100 27.900 1.00 89.38 247 THR A C 1
ATOM 1873 O O . THR A 1 247 ? -2.527 0.528 26.801 1.00 89.38 247 THR A O 1
ATOM 1876 N N . SER A 1 248 ? -2.520 -1.110 28.339 1.00 86.12 248 SER A N 1
ATOM 1877 C CA . SER A 1 248 ? -3.186 -2.144 27.528 1.00 86.12 248 SER A CA 1
ATOM 1878 C C . SER A 1 248 ? -4.499 -1.765 26.822 1.00 86.12 248 SER A C 1
ATOM 1880 O O . SER A 1 248 ? -5.018 -2.550 26.033 1.00 86.12 248 SER A O 1
ATOM 1882 N N . ASP A 1 249 ? -5.086 -0.601 27.102 1.00 86.06 249 ASP A N 1
ATOM 1883 C CA . ASP A 1 249 ? -6.255 -0.067 26.394 1.00 86.06 249 ASP A CA 1
ATOM 1884 C C . ASP A 1 249 ? -5.915 0.722 25.121 1.00 86.06 249 ASP A C 1
ATOM 1886 O O . ASP A 1 249 ? -6.796 0.929 24.285 1.00 86.06 249 ASP A O 1
ATOM 1890 N N . VAL A 1 250 ? -4.668 1.171 24.978 1.00 89.81 250 VAL A N 1
ATOM 1891 C CA . VAL A 1 250 ? -4.166 1.931 23.821 1.00 89.81 250 VAL A CA 1
ATOM 1892 C C . VAL A 1 250 ? -2.966 1.271 23.148 1.00 89.81 250 VAL A C 1
ATOM 1894 O O . VAL A 1 250 ? -2.681 1.589 21.997 1.00 89.81 250 VAL A O 1
ATOM 1897 N N . ASP A 1 251 ? -2.283 0.377 23.856 1.00 92.44 251 ASP A N 1
ATOM 1898 C CA . ASP A 1 251 ? -1.147 -0.383 23.359 1.00 92.44 251 ASP A CA 1
ATOM 1899 C C . ASP A 1 251 ? -1.605 -1.680 22.670 1.00 92.44 251 ASP A C 1
ATOM 1901 O O . ASP A 1 251 ? -2.325 -2.499 23.252 1.00 92.44 251 ASP A O 1
ATOM 1905 N N . CYS A 1 252 ? -1.212 -1.850 21.408 1.00 93.38 252 CYS A N 1
ATOM 1906 C CA . CYS A 1 252 ? -1.545 -3.017 20.605 1.00 93.38 252 CYS A CA 1
ATOM 1907 C C . CYS A 1 252 ? -0.674 -4.250 20.925 1.00 93.38 252 CYS A C 1
ATOM 1909 O O . CYS A 1 252 ? -1.118 -5.370 20.647 1.00 93.38 252 CYS A O 1
ATOM 1911 N N . ASP A 1 253 ? 0.490 -4.078 21.563 1.00 93.56 253 ASP A N 1
ATOM 1912 C CA . ASP A 1 253 ? 1.291 -5.143 22.178 1.00 93.56 253 ASP A CA 1
ATOM 1913 C C . ASP A 1 253 ? 2.018 -4.634 23.437 1.00 93.56 253 ASP A C 1
ATOM 1915 O O . ASP A 1 253 ? 3.227 -4.441 23.431 1.00 93.56 253 ASP A O 1
ATOM 1919 N N . ASP A 1 254 ? 1.280 -4.570 24.554 1.00 91.06 254 ASP A N 1
ATOM 1920 C CA . ASP A 1 254 ? 1.733 -4.194 25.915 1.00 91.06 254 ASP A CA 1
ATOM 1921 C C . ASP A 1 254 ? 2.831 -5.130 26.495 1.00 91.06 254 ASP A C 1
ATOM 1923 O O . ASP A 1 254 ? 3.087 -5.193 27.697 1.00 91.06 254 ASP A O 1
ATOM 1927 N N . THR A 1 255 ? 3.451 -5.978 25.672 1.00 94.75 255 THR A N 1
ATOM 1928 C CA . THR A 1 255 ? 4.606 -6.801 26.042 1.00 94.75 255 THR A CA 1
ATOM 1929 C C . THR A 1 255 ? 5.889 -6.436 25.295 1.00 94.75 255 THR A C 1
ATOM 1931 O O . THR A 1 255 ? 6.949 -6.980 25.649 1.00 94.75 255 THR A O 1
ATOM 1934 N N . ASP A 1 256 ? 5.826 -5.533 24.311 1.00 94.88 256 ASP A N 1
ATOM 1935 C CA . ASP A 1 256 ? 6.965 -5.031 23.544 1.00 94.88 256 ASP A CA 1
ATOM 1936 C C . ASP A 1 256 ? 7.030 -3.492 23.576 1.00 94.88 256 ASP A C 1
ATOM 1938 O O . ASP A 1 256 ? 6.316 -2.831 22.829 1.00 94.88 256 ASP A O 1
ATOM 1942 N N . PRO A 1 257 ? 8.011 -2.896 24.282 1.00 95.19 257 PRO A N 1
ATOM 1943 C CA . PRO A 1 257 ? 8.092 -1.445 24.466 1.00 95.19 257 PRO A CA 1
ATOM 1944 C C . PRO A 1 257 ? 8.494 -0.670 23.195 1.00 95.19 257 PRO A C 1
ATOM 1946 O O . PRO A 1 257 ? 8.875 0.500 23.276 1.00 95.19 257 PRO A O 1
ATOM 1949 N N . ASN A 1 258 ? 8.552 -1.332 22.033 1.00 96.06 258 ASN A N 1
ATOM 1950 C CA . ASN A 1 258 ? 8.716 -0.698 20.722 1.00 96.06 258 ASN A CA 1
ATOM 1951 C C . ASN A 1 258 ? 7.414 -0.667 19.911 1.00 96.06 258 ASN A C 1
ATOM 1953 O O . ASN A 1 258 ? 7.413 -0.045 18.850 1.00 96.06 258 ASN A O 1
ATOM 1957 N N . VAL A 1 259 ? 6.360 -1.337 20.378 1.00 96.25 259 VAL A N 1
ATOM 1958 C CA . VAL A 1 259 ? 5.050 -1.407 19.736 1.00 96.25 259 VAL A CA 1
ATOM 1959 C C . VAL A 1 259 ? 4.092 -0.615 20.600 1.00 96.25 259 VAL A C 1
ATOM 1961 O O . VAL A 1 259 ? 3.672 -1.090 21.635 1.00 96.25 259 VAL A O 1
ATOM 1964 N N . HIS A 1 260 ? 3.802 0.619 20.207 1.00 95.12 260 HIS A N 1
ATOM 1965 C CA . HIS A 1 260 ? 2.983 1.524 20.996 1.00 95.12 260 HIS A CA 1
ATOM 1966 C C . HIS A 1 260 ? 2.510 2.722 20.176 1.00 95.12 260 HIS A C 1
ATOM 1968 O O . HIS A 1 260 ? 3.137 3.095 19.179 1.00 95.12 260 HIS A O 1
ATOM 1974 N N . PRO A 1 261 ? 1.481 3.463 20.622 1.00 95.88 261 PRO A N 1
ATOM 1975 C CA . PRO A 1 261 ? 1.051 4.670 19.935 1.00 95.88 261 PRO A CA 1
ATOM 1976 C C . PRO A 1 261 ? 2.205 5.640 19.633 1.00 95.88 261 PRO A C 1
ATOM 1978 O O . PRO A 1 261 ? 2.975 6.044 20.511 1.00 95.88 261 PRO A O 1
ATOM 1981 N N . ASN A 1 262 ? 2.294 6.085 18.378 1.00 90.69 262 ASN A N 1
ATOM 1982 C CA . ASN A 1 262 ? 3.347 6.978 17.865 1.00 90.69 262 ASN A CA 1
ATOM 1983 C C . ASN A 1 262 ? 4.773 6.391 17.823 1.00 90.69 262 ASN A C 1
ATOM 1985 O O . ASN A 1 262 ? 5.724 7.174 17.670 1.00 90.69 262 ASN A O 1
ATOM 1989 N N . ALA A 1 263 ? 4.965 5.076 17.959 1.00 94.75 263 ALA A N 1
ATOM 1990 C CA . ALA A 1 263 ? 6.264 4.480 17.660 1.00 94.75 263 ALA A CA 1
ATOM 1991 C C . ALA A 1 263 ? 6.657 4.742 16.188 1.00 94.75 263 ALA A C 1
ATOM 1993 O O . ALA A 1 263 ? 5.800 4.971 15.333 1.00 94.75 263 ALA A O 1
ATOM 1994 N N . PRO A 1 264 ? 7.952 4.799 15.844 1.00 93.94 264 PRO A N 1
ATOM 1995 C CA . PRO A 1 264 ? 8.368 4.790 14.448 1.00 93.94 264 PRO A CA 1
ATOM 1996 C C . PRO A 1 264 ? 8.161 3.400 13.838 1.00 93.94 264 PRO A C 1
ATOM 1998 O O . PRO A 1 264 ? 8.723 2.440 14.354 1.00 93.94 264 PRO A O 1
ATOM 2001 N N . GLU A 1 265 ? 7.470 3.329 12.702 1.00 94.50 265 GLU A N 1
ATOM 2002 C CA . GLU A 1 265 ? 7.327 2.092 11.924 1.00 94.50 265 GLU A CA 1
ATOM 2003 C C . GLU A 1 265 ? 8.681 1.478 11.535 1.00 94.50 265 GLU A C 1
ATOM 2005 O O . GLU A 1 265 ? 9.642 2.171 11.156 1.00 94.50 265 GLU A O 1
ATOM 2010 N N . ILE A 1 266 ? 8.737 0.152 11.572 1.00 94.31 266 ILE A N 1
ATOM 2011 C CA . ILE A 1 266 ? 9.851 -0.689 11.153 1.00 94.31 266 ILE A CA 1
ATOM 2012 C C . ILE A 1 266 ? 9.301 -1.718 10.169 1.00 94.31 266 ILE A C 1
ATOM 2014 O O . ILE A 1 266 ? 8.248 -2.282 10.370 1.00 94.31 266 ILE A O 1
ATOM 2018 N N . CYS A 1 267 ? 10.045 -2.015 9.100 1.00 95.56 267 CYS A N 1
ATOM 2019 C CA . CYS A 1 267 ? 9.623 -3.019 8.119 1.00 95.56 267 CYS A CA 1
ATOM 2020 C C . CYS A 1 267 ? 9.742 -4.440 8.707 1.00 95.56 267 CYS A C 1
ATOM 2022 O O . CYS A 1 267 ? 10.780 -5.092 8.528 1.00 95.56 267 CYS A O 1
ATOM 2024 N N . ASN A 1 268 ? 8.733 -4.892 9.453 1.00 94.69 268 ASN A N 1
ATOM 2025 C CA . ASN A 1 268 ? 8.738 -6.134 10.236 1.00 94.69 268 ASN A CA 1
ATOM 2026 C C . ASN A 1 268 ? 7.385 -6.888 10.242 1.00 94.69 268 ASN A C 1
ATOM 2028 O O . ASN A 1 268 ? 7.325 -7.940 10.881 1.00 94.69 268 ASN A O 1
ATOM 2032 N N . ASP A 1 269 ? 6.373 -6.431 9.487 1.00 95.19 269 ASP A N 1
ATOM 2033 C CA . ASP A 1 269 ? 5.010 -7.006 9.443 1.00 95.19 269 ASP A CA 1
ATOM 2034 C C . ASP A 1 269 ? 4.224 -6.827 10.763 1.00 95.19 269 ASP A C 1
ATOM 2036 O O . ASP A 1 269 ? 3.317 -7.607 11.066 1.00 95.19 269 ASP A O 1
ATOM 2040 N N . ILE A 1 270 ? 4.587 -5.812 11.556 1.00 95.00 270 ILE A N 1
ATOM 2041 C CA . ILE A 1 270 ? 3.928 -5.381 12.797 1.00 95.00 270 ILE A CA 1
ATOM 2042 C C . ILE A 1 270 ? 3.436 -3.937 12.596 1.00 95.00 270 ILE A C 1
ATOM 2044 O O . ILE A 1 270 ? 4.021 -3.172 11.840 1.00 95.00 270 ILE A O 1
ATOM 2048 N N . ASP A 1 271 ? 2.313 -3.584 13.221 1.00 95.44 271 ASP A N 1
ATOM 2049 C CA . ASP A 1 271 ? 1.879 -2.188 13.369 1.00 95.44 271 ASP A CA 1
ATOM 2050 C C . ASP A 1 271 ? 2.573 -1.634 14.614 1.00 95.44 271 ASP A C 1
ATOM 2052 O O . ASP A 1 271 ? 2.063 -1.784 15.723 1.00 95.44 271 ASP A O 1
ATOM 2056 N N . ASP A 1 272 ? 3.785 -1.101 14.451 1.00 96.06 272 ASP A N 1
ATOM 2057 C CA . ASP A 1 272 ? 4.582 -0.641 15.591 1.00 96.06 272 ASP A CA 1
ATOM 2058 C C . ASP A 1 272 ? 3.920 0.574 16.252 1.00 96.06 272 ASP A C 1
ATOM 2060 O O . ASP A 1 272 ? 4.075 0.785 17.449 1.00 96.06 272 ASP A O 1
ATOM 2064 N N . ASN A 1 273 ? 3.186 1.394 15.493 1.00 95.25 273 ASN A N 1
ATOM 2065 C CA . ASN A 1 273 ? 2.639 2.656 15.987 1.00 95.25 273 ASN A CA 1
ATOM 2066 C C . ASN A 1 273 ? 1.162 2.613 16.418 1.00 95.25 273 ASN A C 1
ATOM 2068 O O . ASN A 1 273 ? 0.607 3.653 16.799 1.00 95.25 273 ASN A O 1
ATOM 2072 N N . CYS A 1 274 ? 0.560 1.421 16.394 1.00 95.06 274 CYS A N 1
ATOM 2073 C CA . CYS A 1 274 ? -0.820 1.114 16.766 1.00 95.06 274 CYS A CA 1
ATOM 2074 C C . CYS A 1 274 ? -1.857 2.026 16.080 1.00 95.06 274 CYS A C 1
ATOM 2076 O O . CYS A 1 274 ? -2.762 2.560 16.734 1.00 95.06 274 CYS A O 1
ATOM 2078 N N . ASN A 1 275 ? -1.719 2.253 14.769 1.00 94.62 275 ASN A N 1
ATOM 2079 C CA . ASN A 1 275 ? -2.654 3.070 13.977 1.00 94.62 275 ASN A CA 1
ATOM 2080 C C . ASN A 1 275 ? -3.555 2.263 13.025 1.00 94.62 275 ASN A C 1
ATOM 2082 O O . ASN A 1 275 ? -4.217 2.855 12.163 1.00 94.62 275 ASN A O 1
ATOM 2086 N N . ASP A 1 276 ? -3.588 0.940 13.192 1.00 94.00 276 ASP A N 1
ATOM 2087 C CA . ASP A 1 276 ? -4.272 -0.045 12.353 1.00 94.00 276 ASP A CA 1
ATOM 2088 C C . ASP A 1 276 ? -3.680 -0.195 10.933 1.00 94.00 276 ASP A C 1
ATOM 2090 O O . ASP A 1 276 ? -4.318 -0.785 10.048 1.00 94.00 276 ASP A O 1
ATOM 2094 N N . LEU A 1 277 ? -2.474 0.324 10.678 1.00 94.19 277 LEU A N 1
ATOM 2095 C CA . LEU A 1 277 ? -1.770 0.231 9.397 1.00 94.19 277 LEU A CA 1
ATOM 2096 C C . LEU A 1 277 ? -0.378 -0.381 9.594 1.00 94.19 277 LEU A C 1
ATOM 2098 O O . LEU A 1 277 ? 0.551 0.267 10.044 1.00 94.19 277 LEU A O 1
ATOM 2102 N N . VAL A 1 278 ? -0.223 -1.628 9.154 1.00 94.00 278 VAL A N 1
ATOM 2103 C CA . VAL A 1 278 ? 1.065 -2.338 9.187 1.00 94.00 278 VAL A CA 1
ATOM 2104 C C . VAL A 1 278 ? 2.051 -1.760 8.162 1.00 94.00 278 VAL A C 1
ATOM 2106 O O . VAL A 1 278 ? 1.689 -1.596 6.988 1.00 94.00 278 VAL A O 1
ATOM 2109 N N . ASP A 1 279 ? 3.304 -1.550 8.585 1.00 92.25 279 ASP A N 1
ATOM 2110 C CA . ASP A 1 279 ? 4.447 -1.107 7.773 1.00 92.25 279 ASP A CA 1
ATOM 2111 C C . ASP A 1 279 ? 4.172 0.206 6.990 1.00 92.25 279 ASP A C 1
ATOM 2113 O O . ASP A 1 279 ? 4.570 0.366 5.821 1.00 92.25 279 ASP A O 1
ATOM 2117 N N . ASP A 1 280 ? 3.447 1.157 7.587 1.00 91.44 280 ASP A N 1
ATOM 2118 C CA . ASP A 1 280 ? 2.953 2.343 6.881 1.00 91.44 280 ASP A CA 1
ATOM 2119 C C . ASP A 1 280 ? 4.014 3.450 6.695 1.00 91.44 280 ASP A C 1
ATOM 2121 O O . ASP A 1 280 ? 4.915 3.670 7.499 1.00 91.44 280 ASP A O 1
ATOM 2125 N N . GLY A 1 281 ? 3.963 4.154 5.557 1.00 84.25 281 GLY A N 1
ATOM 2126 C CA . GLY A 1 281 ? 4.862 5.289 5.295 1.00 84.25 281 GLY A CA 1
ATOM 2127 C C . GLY A 1 281 ? 6.350 4.942 5.099 1.00 84.25 281 GLY A C 1
ATOM 2128 O O . GLY A 1 281 ? 7.171 5.853 4.948 1.00 84.25 281 GLY A O 1
ATOM 2129 N N . LEU A 1 282 ? 6.711 3.656 5.039 1.00 92.88 282 LEU A N 1
ATOM 2130 C CA . LEU A 1 282 ? 8.091 3.186 4.916 1.00 92.88 282 LEU A CA 1
ATOM 2131 C C . LEU A 1 282 ? 8.615 3.213 3.473 1.00 92.88 282 LEU A C 1
ATOM 2133 O O . LEU A 1 282 ? 8.184 2.454 2.600 1.00 92.88 282 LEU A O 1
ATOM 2137 N N . VAL A 1 283 ? 9.619 4.063 3.236 1.00 93.12 283 VAL A N 1
ATOM 2138 C CA . VAL A 1 283 ? 10.352 4.148 1.965 1.00 93.12 283 VAL A CA 1
ATOM 2139 C C . VAL A 1 283 ? 11.857 4.223 2.198 1.00 93.12 283 VAL A C 1
ATOM 2141 O O . VAL A 1 283 ? 12.340 5.037 2.983 1.00 93.12 283 VAL A O 1
ATOM 2144 N N . ASN A 1 284 ? 12.610 3.419 1.452 1.00 93.12 284 ASN A N 1
ATOM 2145 C CA . ASN A 1 284 ? 14.068 3.466 1.434 1.00 93.12 284 ASN A CA 1
ATOM 2146 C C . ASN A 1 284 ? 14.553 3.981 0.085 1.00 93.12 284 ASN A C 1
ATOM 2148 O O . ASN A 1 284 ? 14.095 3.538 -0.965 1.00 93.12 284 ASN A O 1
ATOM 2152 N N . MET A 1 285 ? 15.508 4.908 0.108 1.00 94.12 285 MET A N 1
ATOM 2153 C CA . MET A 1 285 ? 16.139 5.413 -1.109 1.00 94.12 285 MET A CA 1
ATOM 2154 C C . MET A 1 285 ? 17.174 4.407 -1.622 1.00 94.12 285 MET A C 1
ATOM 2156 O O . MET A 1 285 ? 18.090 4.020 -0.895 1.00 94.12 285 MET A O 1
ATOM 2160 N N . THR A 1 286 ? 17.053 4.025 -2.889 1.00 95.62 286 THR A N 1
ATOM 2161 C CA . THR A 1 286 ? 17.947 3.087 -3.574 1.00 95.62 286 THR A CA 1
ATOM 2162 C C . THR A 1 286 ? 18.755 3.808 -4.652 1.00 95.62 286 THR A C 1
ATOM 2164 O O . THR A 1 286 ? 18.329 4.831 -5.189 1.00 95.62 286 THR A O 1
ATOM 2167 N N . PHE A 1 287 ? 19.937 3.281 -4.978 1.00 94.56 287 PHE A N 1
ATOM 2168 C CA . PHE A 1 287 ? 20.810 3.802 -6.035 1.00 94.56 287 PHE A CA 1
ATOM 2169 C C . PHE A 1 287 ? 21.154 2.689 -7.025 1.00 94.56 287 PHE A C 1
ATOM 2171 O O . PHE A 1 287 ? 21.392 1.550 -6.618 1.00 94.56 287 PHE A O 1
ATOM 2178 N N . CYS A 1 288 ? 21.196 3.014 -8.313 1.00 94.38 288 CYS A N 1
ATOM 2179 C CA . CYS A 1 288 ? 21.504 2.079 -9.391 1.00 94.38 288 CYS A CA 1
ATOM 2180 C C . CYS A 1 288 ? 22.165 2.794 -10.584 1.00 94.38 288 CYS A C 1
ATOM 2182 O O . CYS A 1 288 ? 22.454 3.992 -10.535 1.00 94.38 288 CYS A O 1
ATOM 2184 N N . GLY A 1 289 ? 22.423 2.032 -11.648 1.00 94.12 289 GLY A N 1
ATOM 2185 C CA . GLY A 1 289 ? 23.056 2.518 -12.870 1.00 94.12 289 GLY A CA 1
ATOM 2186 C C . GLY A 1 289 ? 24.586 2.471 -12.830 1.00 94.12 289 GLY A C 1
ATOM 2187 O O . GLY A 1 289 ? 25.222 2.515 -11.773 1.00 94.12 289 GLY A O 1
ATOM 2188 N N . VAL A 1 290 ? 25.174 2.363 -14.018 1.00 93.50 290 VAL A N 1
ATOM 2189 C CA . VAL A 1 290 ? 26.619 2.385 -14.286 1.00 93.50 290 VAL A CA 1
ATOM 2190 C C . VAL A 1 290 ? 26.891 3.316 -15.466 1.00 93.50 290 VAL A C 1
ATOM 2192 O O . VAL A 1 290 ? 25.951 3.807 -16.089 1.00 93.50 290 VAL A O 1
ATOM 2195 N N . GLY A 1 291 ? 28.162 3.597 -15.760 1.00 90.06 291 GLY A N 1
ATOM 2196 C CA . GLY A 1 291 ? 28.499 4.363 -16.958 1.00 90.06 291 GLY A CA 1
ATOM 2197 C C . GLY A 1 291 ? 27.897 5.770 -16.956 1.00 90.06 291 GLY A C 1
ATOM 2198 O O . GLY A 1 291 ? 27.983 6.494 -15.959 1.00 90.06 291 GLY A O 1
ATOM 2199 N N . ALA A 1 292 ? 27.261 6.150 -18.065 1.00 92.81 292 ALA A N 1
ATOM 2200 C CA . ALA A 1 292 ? 26.532 7.410 -18.192 1.00 92.81 292 ALA A CA 1
ATOM 2201 C C . ALA A 1 292 ? 25.268 7.486 -17.310 1.00 92.81 292 ALA A C 1
ATOM 2203 O O . ALA A 1 292 ? 24.841 8.591 -16.975 1.00 92.81 292 ALA A O 1
ATOM 2204 N N . CYS A 1 293 ? 24.717 6.343 -16.884 1.00 94.19 293 CYS A N 1
ATOM 2205 C CA . CYS A 1 293 ? 23.557 6.236 -15.990 1.00 94.19 293 CYS A CA 1
ATOM 2206 C C . CYS A 1 293 ? 23.938 6.207 -14.499 1.00 94.19 293 CYS A C 1
ATOM 2208 O O . CYS A 1 293 ? 23.090 5.982 -13.634 1.00 94.19 293 CYS A O 1
ATOM 2210 N N . ALA A 1 294 ? 25.218 6.389 -14.158 1.00 93.38 294 ALA A N 1
ATOM 2211 C CA . ALA A 1 294 ? 25.656 6.365 -12.769 1.00 93.38 294 ALA A CA 1
ATOM 2212 C C . ALA A 1 294 ? 24.966 7.462 -11.938 1.00 93.38 294 ALA A C 1
ATOM 2214 O O . ALA A 1 294 ? 24.978 8.643 -12.291 1.00 93.38 294 ALA A O 1
ATOM 2215 N N . GLY A 1 295 ? 24.423 7.072 -10.783 1.00 92.44 295 GLY A N 1
ATOM 2216 C CA . GLY A 1 295 ? 23.729 7.989 -9.874 1.00 92.44 295 GLY A CA 1
ATOM 2217 C C . GLY A 1 295 ? 22.220 8.070 -10.096 1.00 92.44 295 GLY A C 1
ATOM 2218 O O . GLY A 1 295 ? 21.571 8.915 -9.473 1.00 92.44 295 GLY A O 1
ATOM 2219 N N . ASN A 1 296 ? 21.658 7.189 -10.927 1.00 95.12 296 ASN A N 1
ATOM 2220 C CA . ASN A 1 296 ? 20.225 6.939 -10.920 1.00 95.12 296 ASN A CA 1
ATOM 2221 C C . ASN A 1 296 ? 19.793 6.479 -9.524 1.00 95.12 296 ASN A C 1
ATOM 2223 O O . ASN A 1 296 ? 20.530 5.807 -8.792 1.00 95.12 296 ASN A O 1
ATOM 2227 N N . TRP A 1 297 ? 18.599 6.898 -9.134 1.00 95.56 297 TRP A N 1
ATOM 2228 C CA . TRP A 1 297 ? 18.051 6.642 -7.814 1.00 95.56 297 TRP A CA 1
ATOM 2229 C C . TRP A 1 297 ? 16.573 6.304 -7.928 1.00 95.56 297 TRP A C 1
ATOM 2231 O O . TRP A 1 297 ? 15.898 6.683 -8.885 1.00 95.56 297 TRP A O 1
ATOM 2241 N N . GLY A 1 298 ? 16.086 5.579 -6.936 1.00 94.75 298 GLY A N 1
ATOM 2242 C CA . GLY A 1 298 ? 14.691 5.208 -6.810 1.00 94.75 298 GLY A CA 1
ATOM 2243 C C . GLY A 1 298 ? 14.346 4.958 -5.355 1.00 94.75 298 GLY A C 1
ATOM 2244 O O . GLY A 1 298 ? 15.046 5.396 -4.438 1.00 94.75 298 GLY A O 1
ATOM 2245 N N . PHE A 1 299 ? 13.250 4.244 -5.164 1.00 94.94 299 PHE A N 1
ATOM 2246 C CA . PHE A 1 299 ? 12.766 3.842 -3.857 1.00 94.94 299 PHE A CA 1
ATOM 2247 C C . PHE A 1 299 ? 12.357 2.381 -3.855 1.00 94.94 299 PHE A C 1
ATOM 2249 O O . PHE A 1 299 ? 11.837 1.884 -4.855 1.00 94.94 299 PHE A O 1
ATOM 2256 N N . GLU A 1 300 ? 12.537 1.734 -2.716 1.00 95.38 300 GLU A N 1
ATOM 2257 C CA . GLU A 1 300 ? 11.872 0.484 -2.366 1.00 95.38 300 GLU A CA 1
ATOM 2258 C C . GLU A 1 300 ? 10.806 0.760 -1.296 1.00 95.38 300 GLU A C 1
ATOM 2260 O O . GLU A 1 300 ? 10.956 1.660 -0.463 1.00 95.38 300 GLU A O 1
ATOM 2265 N N . SER A 1 301 ? 9.712 0.005 -1.362 1.00 93.50 301 SER A N 1
ATOM 2266 C CA . SER A 1 301 ? 8.599 0.049 -0.412 1.00 93.50 301 SER A CA 1
ATOM 2267 C C . SER A 1 301 ? 8.644 -1.177 0.489 1.00 93.50 301 SER A C 1
ATOM 2269 O O . SER A 1 301 ? 8.970 -2.267 0.008 1.00 93.50 301 SER A O 1
ATOM 2271 N N . CYS A 1 302 ? 8.259 -1.030 1.753 1.00 94.69 302 CYS A N 1
ATOM 2272 C CA . CYS A 1 302 ? 8.009 -2.190 2.599 1.00 94.69 302 CYS A CA 1
ATOM 2273 C C . CYS A 1 302 ? 6.662 -2.832 2.233 1.00 94.69 302 CYS A C 1
ATOM 2275 O O . CYS A 1 302 ? 5.684 -2.144 1.936 1.00 94.69 302 CYS A O 1
ATOM 2277 N N . THR A 1 303 ? 6.610 -4.159 2.165 1.00 91.44 303 THR A N 1
ATOM 2278 C CA . THR A 1 303 ? 5.360 -4.915 2.025 1.00 91.44 303 THR A CA 1
ATOM 2279 C C . THR A 1 303 ? 5.526 -6.271 2.705 1.00 91.44 303 THR A C 1
ATOM 2281 O O . THR A 1 303 ? 6.413 -7.033 2.318 1.00 91.44 303 THR A O 1
ATOM 2284 N N . ASN A 1 304 ? 4.659 -6.588 3.671 1.00 89.62 304 ASN A N 1
ATOM 2285 C CA . ASN A 1 304 ? 4.700 -7.816 4.477 1.00 89.62 304 ASN A CA 1
ATOM 2286 C C . ASN A 1 304 ? 6.063 -8.022 5.176 1.00 89.62 304 ASN A C 1
ATOM 2288 O O . ASN A 1 304 ? 6.703 -9.067 4.996 1.00 89.62 304 ASN A O 1
ATOM 2292 N N . GLY A 1 305 ? 6.579 -6.993 5.857 1.00 91.94 305 GLY A N 1
ATOM 2293 C CA . GLY A 1 305 ? 7.866 -7.041 6.562 1.00 91.94 305 GLY A CA 1
ATOM 2294 C C . GLY A 1 305 ? 9.093 -7.234 5.666 1.00 91.94 305 GLY A C 1
ATOM 2295 O O . GLY A 1 305 ? 10.153 -7.667 6.127 1.00 91.94 305 GLY A O 1
ATOM 2296 N N . GLN A 1 306 ? 8.971 -6.976 4.359 1.00 94.12 306 GLN A N 1
ATOM 2297 C CA . GLN A 1 306 ? 10.068 -7.109 3.402 1.00 94.12 306 GLN A CA 1
ATOM 2298 C C . GLN A 1 306 ? 10.181 -5.892 2.489 1.00 94.12 306 GLN A C 1
ATOM 2300 O O . GLN A 1 306 ? 9.215 -5.453 1.866 1.00 94.12 306 GLN A O 1
ATOM 2305 N N . TRP A 1 307 ? 11.407 -5.386 2.347 1.00 94.56 307 TRP A N 1
ATOM 2306 C CA . TRP A 1 307 ? 11.731 -4.362 1.361 1.00 94.56 307 TRP A CA 1
ATOM 2307 C C . TRP A 1 307 ? 11.665 -4.931 -0.061 1.00 94.56 307 TRP A C 1
ATOM 2309 O O . TRP A 1 307 ? 12.275 -5.960 -0.368 1.00 94.56 307 TRP A O 1
ATOM 2319 N N . GLY A 1 308 ? 10.927 -4.253 -0.940 1.00 91.19 308 GLY A N 1
ATOM 2320 C CA . GLY A 1 308 ? 10.708 -4.679 -2.318 1.00 91.19 308 GLY A CA 1
ATOM 2321 C C . GLY A 1 308 ? 10.256 -3.546 -3.238 1.00 91.19 308 GLY A C 1
ATOM 2322 O O . GLY A 1 308 ? 10.344 -2.369 -2.903 1.00 91.19 308 GLY A O 1
ATOM 2323 N N . ASN A 1 309 ? 9.787 -3.900 -4.439 1.00 90.81 309 ASN A N 1
ATOM 2324 C CA . ASN A 1 309 ? 9.319 -2.947 -5.459 1.00 90.81 309 ASN A CA 1
ATOM 2325 C C . ASN A 1 309 ? 10.317 -1.816 -5.761 1.00 90.81 309 ASN A C 1
ATOM 2327 O O . ASN A 1 309 ? 9.920 -0.665 -5.929 1.00 90.81 309 ASN A O 1
ATOM 2331 N N . ASN A 1 310 ? 11.613 -2.136 -5.824 1.00 94.62 310 ASN A N 1
ATOM 2332 C CA . ASN A 1 310 ? 12.638 -1.149 -6.137 1.00 94.62 310 ASN A CA 1
ATOM 2333 C C . ASN A 1 310 ? 12.353 -0.492 -7.500 1.00 94.62 310 ASN A C 1
ATOM 2335 O O . ASN A 1 310 ? 12.345 -1.153 -8.538 1.00 94.62 310 ASN A O 1
ATOM 2339 N N . THR A 1 311 ? 12.117 0.816 -7.472 1.00 95.25 311 THR A N 1
ATOM 2340 C CA . THR A 1 311 ? 11.750 1.645 -8.629 1.00 95.25 311 THR A CA 1
ATOM 2341 C C . THR A 1 311 ? 12.952 2.244 -9.356 1.00 95.25 311 THR A C 1
ATOM 2343 O O . THR A 1 311 ? 12.769 2.968 -10.331 1.00 95.25 311 THR A O 1
ATOM 2346 N N . CYS A 1 312 ? 14.177 1.973 -8.901 1.00 95.88 312 CYS A N 1
ATOM 2347 C CA . CYS A 1 312 ? 15.375 2.478 -9.560 1.00 95.88 312 CYS A CA 1
ATOM 2348 C C . CYS A 1 312 ? 15.554 1.815 -10.932 1.00 95.88 312 CYS A C 1
ATOM 2350 O O . CYS A 1 312 ? 15.775 0.606 -11.014 1.00 95.88 312 CYS A O 1
ATOM 2352 N N . ASP A 1 313 ? 15.484 2.614 -11.997 1.00 95.00 313 ASP A N 1
ATOM 2353 C CA . ASP A 1 313 ? 15.762 2.179 -13.364 1.00 95.00 313 ASP A CA 1
ATOM 2354 C C . ASP A 1 313 ? 17.267 2.333 -13.675 1.00 95.00 313 ASP A C 1
ATOM 2356 O O . ASP A 1 313 ? 17.768 3.461 -13.786 1.00 95.00 313 ASP A O 1
ATOM 2360 N N . PRO A 1 314 ? 18.023 1.225 -13.817 1.00 95.00 314 PRO A N 1
ATOM 2361 C CA . PRO A 1 314 ? 19.455 1.289 -14.092 1.00 95.00 314 PRO A CA 1
ATOM 2362 C C . PRO A 1 314 ? 19.783 1.842 -15.486 1.00 95.00 314 PRO A C 1
ATOM 2364 O O . PRO A 1 314 ? 20.934 2.213 -15.708 1.00 95.00 314 PRO A O 1
ATOM 2367 N N . PHE A 1 315 ? 18.797 1.931 -16.384 1.00 95.19 315 PHE A N 1
ATOM 2368 C CA . PHE A 1 315 ? 18.938 2.414 -17.757 1.00 95.19 315 PHE A CA 1
ATOM 2369 C C . PHE A 1 315 ? 18.238 3.761 -17.993 1.00 95.19 315 PHE A C 1
ATOM 2371 O O . PHE A 1 315 ? 18.105 4.176 -19.146 1.00 95.19 315 PHE A O 1
ATOM 2378 N N . ASP A 1 316 ? 17.790 4.473 -16.944 1.00 94.50 316 ASP A N 1
ATOM 2379 C CA . ASP A 1 316 ? 17.210 5.809 -17.138 1.00 94.50 316 ASP A CA 1
ATOM 2380 C C . ASP A 1 316 ? 18.220 6.707 -17.868 1.00 94.50 316 ASP A C 1
ATOM 2382 O O . ASP A 1 316 ? 19.354 6.886 -17.416 1.00 94.50 316 ASP A O 1
ATOM 2386 N N . ARG A 1 317 ? 17.771 7.277 -18.997 1.00 90.44 317 ARG A N 1
ATOM 2387 C CA . ARG A 1 317 ? 18.541 8.118 -19.938 1.00 90.44 317 ARG A CA 1
ATOM 2388 C C . ARG A 1 317 ? 19.648 7.399 -20.712 1.00 90.44 317 ARG A C 1
ATOM 2390 O O . ARG A 1 317 ? 20.475 8.085 -21.312 1.00 90.44 317 ARG A O 1
ATOM 2397 N N . ALA A 1 318 ? 19.629 6.070 -20.757 1.00 95.25 318 ALA A N 1
ATOM 2398 C CA . ALA A 1 318 ? 20.471 5.311 -21.669 1.00 95.25 318 ALA A CA 1
ATOM 2399 C C . ALA A 1 318 ? 20.218 5.744 -23.125 1.00 95.25 318 ALA A C 1
ATOM 2401 O O . ALA A 1 318 ? 19.072 5.910 -23.563 1.00 95.25 318 ALA A O 1
ATOM 2402 N N . THR A 1 319 ? 21.291 5.925 -23.887 1.00 93.44 319 THR A N 1
ATOM 2403 C CA . THR A 1 319 ? 21.254 6.200 -25.330 1.00 93.44 319 THR A CA 1
ATOM 2404 C C . THR A 1 319 ? 22.093 5.164 -26.073 1.00 93.44 319 THR A C 1
ATOM 2406 O O . THR A 1 319 ? 22.945 4.541 -25.450 1.00 93.44 319 THR A O 1
ATOM 2409 N N . PRO A 1 320 ? 21.894 4.961 -27.390 1.00 91.44 320 PRO A N 1
ATOM 2410 C CA . PRO A 1 320 ? 22.814 4.144 -28.177 1.00 91.44 320 PRO A CA 1
ATOM 2411 C C . PRO A 1 320 ? 24.264 4.610 -28.010 1.00 91.44 320 PRO A C 1
ATOM 2413 O O . PRO A 1 320 ? 24.501 5.807 -27.821 1.00 91.44 320 PRO A O 1
ATOM 2416 N N . GLU A 1 321 ? 25.197 3.663 -28.097 1.00 90.00 321 GLU A N 1
ATOM 2417 C CA . GLU A 1 321 ? 26.629 3.946 -28.013 1.00 90.00 321 GLU A CA 1
ATOM 2418 C C . GLU A 1 321 ? 27.068 4.926 -29.095 1.00 90.00 321 GLU A C 1
ATOM 2420 O O . GLU A 1 321 ? 26.620 4.879 -30.246 1.00 90.00 321 GLU A O 1
ATOM 2425 N N . VAL A 1 322 ? 27.974 5.813 -28.702 1.00 90.44 322 VAL A N 1
ATOM 2426 C CA . VAL A 1 322 ? 28.748 6.660 -29.601 1.00 90.44 322 VAL A CA 1
ATOM 2427 C C . VAL A 1 322 ? 30.207 6.584 -29.180 1.00 90.44 322 VAL A C 1
ATOM 2429 O O . VAL A 1 322 ? 30.501 6.346 -28.024 1.00 90.44 322 VAL A O 1
ATOM 2432 N N . CYS A 1 323 ? 31.127 6.840 -30.105 1.00 90.75 323 CYS A N 1
ATOM 2433 C CA . CYS A 1 323 ? 32.566 6.723 -29.856 1.00 90.75 323 CYS A CA 1
ATOM 2434 C C . CYS A 1 323 ? 33.126 7.895 -29.035 1.00 90.75 323 CYS A C 1
ATOM 2436 O O . CYS A 1 323 ? 33.888 8.722 -29.551 1.00 90.75 323 CYS A O 1
ATOM 2438 N N . ASP A 1 324 ? 32.706 8.014 -27.778 1.00 91.75 324 ASP A N 1
ATOM 2439 C CA . ASP A 1 324 ? 33.091 9.094 -26.870 1.00 91.75 324 ASP A CA 1
ATOM 2440 C C . ASP A 1 324 ? 33.825 8.612 -25.604 1.00 91.75 324 ASP A C 1
ATOM 2442 O O . ASP A 1 324 ? 34.235 9.442 -24.777 1.00 91.75 324 ASP A O 1
ATOM 2446 N N . GLY A 1 325 ? 34.076 7.302 -25.484 1.00 90.44 325 GLY A N 1
ATOM 2447 C CA . GLY A 1 325 ? 34.766 6.694 -24.351 1.00 90.44 325 GLY A CA 1
ATOM 2448 C C . GLY A 1 325 ? 33.880 6.542 -23.120 1.00 90.44 325 GLY A C 1
ATOM 2449 O O . GLY A 1 325 ? 34.408 6.474 -22.002 1.00 90.44 325 GLY A O 1
ATOM 2450 N N . ARG A 1 326 ? 32.555 6.556 -23.288 1.00 92.31 326 ARG A N 1
ATOM 2451 C CA . ARG A 1 326 ? 31.572 6.384 -22.215 1.00 92.31 326 ARG A CA 1
ATOM 2452 C C . ARG A 1 326 ? 30.629 5.245 -22.562 1.00 92.31 326 ARG A C 1
ATOM 2454 O O . ARG A 1 326 ? 30.307 5.020 -23.706 1.00 92.31 326 ARG A O 1
ATOM 2461 N N . ASP A 1 327 ? 30.164 4.573 -21.521 1.00 93.25 327 ASP A N 1
ATOM 2462 C CA . ASP A 1 327 ? 29.073 3.603 -21.587 1.00 93.25 327 ASP A CA 1
ATOM 2463 C C . ASP A 1 327 ? 27.744 4.374 -21.659 1.00 93.25 327 ASP A C 1
ATOM 2465 O O . ASP A 1 327 ? 27.234 4.827 -20.624 1.00 93.25 327 ASP A O 1
ATOM 2469 N N . ASN A 1 328 ? 27.255 4.652 -22.871 1.00 93.19 328 ASN A N 1
ATOM 2470 C CA . ASN A 1 328 ? 26.050 5.459 -23.092 1.00 93.19 328 ASN A CA 1
ATOM 2471 C C . ASN A 1 328 ? 24.759 4.667 -22.856 1.00 93.19 328 ASN A C 1
ATOM 2473 O O . ASN A 1 328 ? 23.749 5.256 -22.455 1.00 93.19 328 ASN A O 1
ATOM 2477 N N . ASN A 1 329 ? 24.780 3.364 -23.119 1.00 93.06 329 ASN A N 1
ATOM 2478 C CA . ASN A 1 329 ? 23.639 2.464 -23.012 1.00 93.06 329 ASN A CA 1
ATOM 2479 C C . ASN A 1 329 ? 23.565 1.762 -21.646 1.00 93.06 329 ASN A C 1
ATOM 2481 O O . ASN A 1 329 ? 22.568 1.103 -21.350 1.00 93.06 329 ASN A O 1
ATOM 2485 N N . CYS A 1 330 ? 24.584 1.949 -20.809 1.00 94.94 330 CYS A N 1
ATOM 2486 C CA . CYS A 1 330 ? 24.655 1.550 -19.410 1.00 94.94 330 CYS A CA 1
ATOM 2487 C C . CYS A 1 330 ? 24.667 0.032 -19.189 1.00 94.94 330 CYS A C 1
ATOM 2489 O O . CYS A 1 330 ? 24.206 -0.455 -18.151 1.00 94.94 330 CYS A O 1
ATOM 2491 N N . ASN A 1 331 ? 25.191 -0.733 -20.151 1.00 92.44 331 ASN A N 1
ATOM 2492 C CA . ASN A 1 331 ? 25.303 -2.191 -20.062 1.00 92.44 331 ASN A CA 1
ATOM 2493 C C . ASN A 1 331 ? 26.614 -2.669 -19.400 1.00 92.44 331 ASN A C 1
ATOM 2495 O O . ASN A 1 331 ? 26.776 -3.870 -19.157 1.00 92.44 331 ASN A O 1
ATOM 2499 N N . GLY A 1 332 ? 27.527 -1.747 -19.069 1.00 91.88 332 GLY A N 1
ATOM 2500 C CA . GLY A 1 332 ? 28.808 -2.025 -18.421 1.00 91.88 332 GLY A CA 1
ATOM 2501 C C . GLY A 1 332 ? 29.992 -2.242 -19.369 1.00 91.88 332 GLY A C 1
ATOM 2502 O O . GLY A 1 332 ? 31.098 -2.503 -18.883 1.00 91.88 332 GLY A O 1
ATOM 2503 N N . ALA A 1 333 ? 29.791 -2.143 -20.681 1.00 91.56 333 ALA A N 1
ATOM 2504 C CA . ALA A 1 333 ? 30.841 -2.035 -21.690 1.00 91.56 333 ALA A CA 1
ATOM 2505 C C . ALA A 1 333 ? 30.967 -0.576 -22.161 1.00 91.56 333 ALA A C 1
ATOM 2507 O O . ALA A 1 333 ? 30.227 0.292 -21.723 1.00 91.56 333 ALA A O 1
ATOM 2508 N N . THR A 1 334 ? 32.009 -0.254 -22.919 1.00 92.88 334 THR A N 1
ATOM 2509 C CA . THR A 1 334 ? 32.237 1.111 -23.406 1.00 92.88 334 THR A CA 1
ATOM 2510 C C . THR A 1 334 ? 32.514 1.051 -24.893 1.00 92.88 334 THR A C 1
ATOM 2512 O O . THR A 1 334 ? 33.375 0.262 -25.297 1.00 92.88 334 THR A O 1
ATOM 2515 N N . ASP A 1 335 ? 31.851 1.920 -25.660 1.00 91.19 335 ASP A N 1
ATOM 2516 C CA . ASP A 1 335 ? 32.016 2.072 -27.108 1.00 91.19 335 ASP A CA 1
ATOM 2517 C C . ASP A 1 335 ? 31.831 0.744 -27.890 1.00 91.19 335 ASP A C 1
ATOM 2519 O O . ASP A 1 335 ? 32.521 0.487 -28.877 1.00 91.19 335 ASP A O 1
ATOM 2523 N N . GLU A 1 336 ? 30.929 -0.139 -27.448 1.00 92.06 336 GLU A N 1
ATOM 2524 C CA . GLU A 1 336 ? 30.703 -1.479 -28.023 1.00 92.06 336 GLU A CA 1
ATOM 2525 C C . GLU A 1 336 ? 29.571 -1.559 -29.059 1.00 92.06 336 GLU A C 1
ATOM 2527 O O . GLU A 1 336 ? 29.162 -2.654 -29.446 1.00 92.06 336 GLU A O 1
ATOM 2532 N N . GLY A 1 337 ? 29.040 -0.414 -29.492 1.00 92.12 337 GLY A N 1
ATOM 2533 C CA . GLY A 1 337 ? 28.033 -0.362 -30.549 1.00 92.12 337 GLY A CA 1
ATOM 2534 C C . GLY A 1 337 ? 28.569 -0.931 -31.863 1.00 92.12 337 GLY A C 1
ATOM 2535 O O . GLY A 1 337 ? 29.634 -0.523 -32.309 1.00 92.12 337 GLY A O 1
ATOM 2536 N N . ASP A 1 338 ? 27.819 -1.852 -32.463 1.00 92.88 338 ASP A N 1
ATOM 2537 C CA . ASP A 1 338 ? 28.109 -2.506 -33.744 1.00 92.88 338 ASP A CA 1
ATOM 2538 C C . ASP A 1 338 ? 26.809 -2.500 -34.569 1.00 92.88 338 ASP A C 1
ATOM 2540 O O . ASP A 1 338 ? 25.852 -3.229 -34.272 1.00 92.88 338 ASP A O 1
ATOM 2544 N N . ARG A 1 339 ? 26.704 -1.567 -35.522 1.00 91.81 339 ARG A N 1
ATOM 2545 C CA . ARG A 1 339 ? 25.454 -1.300 -36.254 1.00 91.81 339 ARG A CA 1
ATOM 2546 C C . ARG A 1 339 ? 25.102 -2.383 -37.264 1.00 91.81 339 ARG A C 1
ATOM 2548 O O . ARG A 1 339 ? 23.914 -2.699 -37.406 1.00 91.81 339 ARG A O 1
ATOM 2555 N N . ASP A 1 340 ? 26.080 -2.935 -37.964 1.00 92.44 340 ASP A N 1
ATOM 2556 C CA . ASP A 1 340 ? 25.868 -3.927 -39.020 1.00 92.44 340 ASP A CA 1
ATOM 2557 C C . ASP A 1 340 ? 26.120 -5.375 -38.563 1.00 92.44 340 ASP A C 1
ATOM 2559 O O . ASP A 1 340 ? 25.715 -6.314 -39.255 1.00 92.44 340 ASP A O 1
ATOM 2563 N N . ASN A 1 341 ? 26.600 -5.550 -37.328 1.00 94.62 341 ASN A N 1
ATOM 2564 C CA . ASN A 1 341 ? 26.850 -6.819 -36.646 1.00 94.62 341 ASN A CA 1
ATOM 2565 C C . ASN A 1 341 ? 27.924 -7.675 -37.326 1.00 94.62 341 ASN A C 1
ATOM 2567 O O . ASN A 1 341 ? 27.812 -8.909 -37.348 1.00 94.62 341 ASN A O 1
ATOM 2571 N N . ASP A 1 342 ? 28.957 -7.043 -37.879 1.00 93.44 342 ASP A N 1
ATOM 2572 C CA . ASP A 1 342 ? 30.105 -7.735 -38.471 1.00 93.44 342 ASP A CA 1
ATOM 2573 C C . ASP A 1 342 ? 31.126 -8.238 -37.432 1.00 93.44 342 ASP A C 1
ATOM 2575 O O . ASP A 1 342 ? 32.002 -9.059 -37.736 1.00 93.44 342 ASP A O 1
ATOM 2579 N N . GLY A 1 343 ? 30.946 -7.830 -36.170 1.00 92.75 343 GLY A N 1
ATOM 2580 C CA . GLY A 1 343 ? 31.801 -8.171 -35.039 1.00 92.75 343 GLY A CA 1
ATOM 2581 C C . GLY A 1 343 ? 32.847 -7.107 -34.708 1.00 92.75 343 GLY A C 1
ATOM 2582 O O . GLY A 1 343 ? 33.614 -7.301 -33.755 1.00 92.75 343 GLY A O 1
ATOM 2583 N N . THR A 1 344 ? 32.888 -6.005 -35.450 1.00 93.44 344 THR A N 1
ATOM 2584 C CA . THR A 1 344 ? 33.738 -4.841 -35.212 1.00 93.44 344 THR A CA 1
ATOM 2585 C C . THR A 1 344 ? 32.865 -3.692 -34.746 1.00 93.44 344 THR A C 1
ATOM 2587 O O . THR A 1 344 ? 31.969 -3.248 -35.445 1.00 93.44 344 THR A O 1
ATOM 2590 N N . ALA A 1 345 ? 33.125 -3.186 -33.540 1.00 93.25 345 ALA A N 1
ATOM 2591 C CA . ALA A 1 345 ? 32.394 -2.019 -33.064 1.00 93.25 345 ALA A CA 1
ATOM 2592 C C . ALA A 1 345 ? 32.633 -0.824 -34.000 1.00 93.25 345 ALA A C 1
ATOM 2594 O O . ALA A 1 345 ? 33.766 -0.609 -34.439 1.00 93.25 345 ALA A O 1
ATOM 2595 N N . ASP A 1 346 ? 31.606 -0.001 -34.205 1.00 92.44 346 ASP A N 1
ATOM 2596 C CA . ASP A 1 346 ? 31.580 1.180 -35.074 1.00 92.44 346 ASP A CA 1
ATOM 2597 C C . ASP A 1 346 ? 32.823 2.075 -34.924 1.00 92.44 346 ASP A C 1
ATOM 2599 O O . ASP A 1 346 ? 33.291 2.699 -35.873 1.00 92.44 346 ASP A O 1
ATOM 2603 N N . CYS A 1 347 ? 33.365 2.169 -33.708 1.00 90.88 347 CYS A N 1
ATOM 2604 C CA . CYS A 1 347 ? 34.518 3.009 -33.378 1.00 90.88 347 CYS A CA 1
ATOM 2605 C C . CYS A 1 347 ? 35.843 2.500 -33.949 1.00 90.88 347 CYS A C 1
ATOM 2607 O O . CYS A 1 347 ? 36.825 3.246 -34.020 1.00 90.88 347 CYS A O 1
ATOM 2609 N N . PHE A 1 348 ? 35.870 1.229 -34.328 1.00 91.50 348 PHE A N 1
ATOM 2610 C CA . PHE A 1 348 ? 37.003 0.537 -34.921 1.00 91.50 348 PHE A CA 1
ATOM 2611 C C . PHE A 1 348 ? 36.689 0.027 -36.330 1.00 91.50 348 PHE A C 1
ATOM 2613 O O . PHE A 1 348 ? 37.519 -0.678 -36.900 1.00 91.50 348 PHE A O 1
ATOM 2620 N N . ASP A 1 349 ? 35.540 0.418 -36.882 1.00 93.94 349 ASP A N 1
ATOM 2621 C CA . ASP A 1 349 ? 35.072 0.041 -38.205 1.00 93.94 349 ASP A CA 1
ATOM 2622 C C . ASP A 1 349 ? 35.106 1.251 -39.155 1.00 93.94 349 ASP A C 1
ATOM 2624 O O . ASP A 1 349 ? 34.553 2.320 -38.884 1.00 93.94 349 ASP A O 1
ATOM 2628 N N . GLN A 1 350 ? 35.805 1.115 -40.280 1.00 94.50 350 GLN A N 1
ATOM 2629 C CA . GLN A 1 350 ? 35.850 2.149 -41.315 1.00 94.50 350 GLN A CA 1
ATOM 2630 C C . GLN A 1 350 ? 34.701 2.029 -42.329 1.00 94.50 350 GLN A C 1
ATOM 2632 O O . GLN A 1 350 ? 34.532 2.923 -43.166 1.00 94.50 350 GLN A O 1
ATOM 2637 N N . CYS A 1 351 ? 33.890 0.980 -42.222 1.00 95.44 351 CYS A N 1
ATOM 2638 C CA . CYS A 1 351 ? 32.654 0.743 -42.950 1.00 95.44 351 CYS A CA 1
ATOM 2639 C C . CYS A 1 351 ? 31.480 0.337 -42.022 1.00 95.44 351 CYS A C 1
ATOM 2641 O O . CYS A 1 351 ? 30.851 -0.674 -42.299 1.00 95.44 351 CYS A O 1
ATOM 2643 N N . PRO A 1 352 ? 31.058 1.178 -41.048 1.00 93.25 352 PRO A N 1
ATOM 2644 C CA . PRO A 1 352 ? 30.100 0.818 -39.976 1.00 93.25 352 PRO A CA 1
ATOM 2645 C C . PRO A 1 352 ? 28.676 0.384 -40.376 1.00 93.25 352 PRO A C 1
ATOM 2647 O O . PRO A 1 352 ? 27.798 0.274 -39.523 1.00 93.25 352 PRO A O 1
ATOM 2650 N N . ASP A 1 353 ? 28.386 0.327 -41.672 1.00 94.25 353 ASP A N 1
ATOM 2651 C CA . ASP A 1 353 ? 27.079 -0.029 -42.224 1.00 94.25 353 ASP A CA 1
ATOM 2652 C C . ASP A 1 353 ? 27.200 -1.162 -43.280 1.00 94.25 353 ASP A C 1
ATOM 2654 O O . ASP A 1 353 ? 26.217 -1.468 -43.965 1.00 94.25 353 ASP A O 1
ATOM 2658 N N . ASP A 1 354 ? 28.385 -1.759 -43.467 1.00 95.00 354 ASP A N 1
ATOM 2659 C CA . ASP A 1 354 ? 28.655 -2.860 -44.401 1.00 95.00 354 ASP A CA 1
ATOM 2660 C C . ASP A 1 354 ? 29.200 -4.103 -43.689 1.00 95.00 354 ASP A C 1
ATOM 2662 O O . ASP A 1 354 ? 30.400 -4.345 -43.644 1.00 95.00 354 ASP A O 1
ATOM 2666 N N . SER A 1 355 ? 28.281 -4.997 -43.315 1.00 95.88 355 SER A N 1
ATOM 2667 C CA . SER A 1 355 ? 28.594 -6.224 -42.566 1.00 95.88 355 SER A CA 1
ATOM 2668 C C . SER A 1 355 ? 29.600 -7.205 -43.203 1.00 95.88 355 SER A C 1
ATOM 2670 O O . SER A 1 355 ? 29.911 -8.247 -42.624 1.00 95.88 355 SER A O 1
ATOM 2672 N N . ASN A 1 356 ? 30.039 -6.964 -44.442 1.00 92.75 356 ASN A N 1
ATOM 2673 C CA . ASN A 1 356 ? 31.038 -7.793 -45.120 1.00 92.75 356 ASN A CA 1
ATOM 2674 C C . ASN A 1 356 ? 32.439 -7.172 -45.109 1.00 92.75 356 ASN A C 1
ATOM 2676 O O . ASN A 1 356 ? 33.381 -7.821 -45.581 1.00 92.75 356 ASN A O 1
ATOM 2680 N N . LYS A 1 357 ? 32.589 -5.933 -44.631 1.00 93.19 357 LYS A N 1
ATOM 2681 C CA . LYS A 1 357 ? 33.838 -5.181 -44.670 1.00 93.19 357 LYS A CA 1
ATOM 2682 C C . LYS A 1 357 ? 33.988 -4.305 -43.435 1.00 93.19 357 LYS A C 1
ATOM 2684 O O . LYS A 1 357 ? 33.184 -3.422 -43.224 1.00 93.19 357 LYS A O 1
ATOM 2689 N N . THR A 1 358 ? 35.148 -4.408 -42.796 1.00 93.75 358 THR A N 1
ATOM 2690 C CA . THR A 1 358 ? 35.580 -3.479 -41.738 1.00 93.75 358 THR A CA 1
ATOM 2691 C C . THR A 1 358 ? 36.438 -2.317 -42.255 1.00 93.75 358 THR A C 1
ATOM 2693 O O . THR A 1 358 ? 36.799 -1.387 -41.534 1.00 93.75 358 THR A O 1
ATOM 2696 N N . GLU A 1 359 ? 36.847 -2.390 -43.525 1.00 94.19 359 GLU A N 1
ATOM 2697 C CA . GLU A 1 359 ? 37.753 -1.454 -44.187 1.00 94.19 359 GLU A CA 1
ATOM 2698 C C . GLU A 1 359 ? 37.248 -1.171 -45.614 1.00 94.19 359 GLU A C 1
ATOM 2700 O O . GLU A 1 359 ? 36.857 -2.115 -46.307 1.00 94.19 359 GLU A O 1
ATOM 2705 N N . PRO A 1 360 ? 37.307 0.081 -46.119 1.00 93.56 360 PRO A N 1
ATOM 2706 C CA . PRO A 1 360 ? 36.729 0.436 -47.418 1.00 93.56 360 PRO A CA 1
ATOM 2707 C C . PRO A 1 360 ? 37.324 -0.327 -48.602 1.00 93.56 360 PRO A C 1
ATOM 2709 O O . PRO A 1 360 ? 36.658 -0.508 -49.617 1.00 93.56 360 PRO A O 1
ATOM 2712 N N . GLY A 1 361 ? 38.576 -0.773 -48.508 1.00 92.44 361 GLY A N 1
ATOM 2713 C CA . GLY A 1 361 ? 39.245 -1.432 -49.626 1.00 92.44 361 GLY A CA 1
ATOM 2714 C C . GLY A 1 361 ? 39.382 -0.519 -50.852 1.00 92.44 361 GLY A C 1
ATOM 2715 O O . GLY A 1 361 ? 39.482 0.705 -50.736 1.00 92.44 361 GLY A O 1
ATOM 2716 N N . THR A 1 362 ? 39.427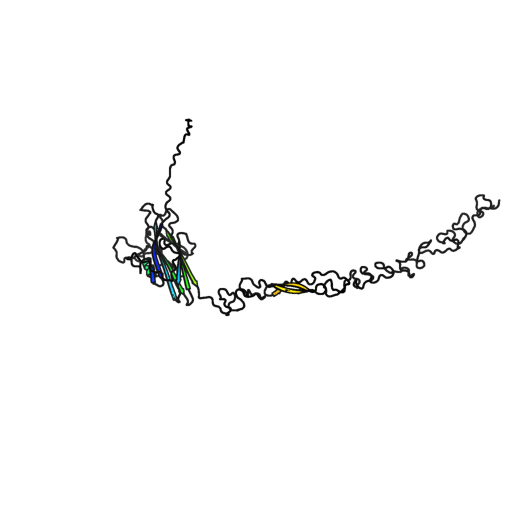 -1.119 -52.038 1.00 93.19 362 THR A N 1
ATOM 2717 C CA . THR A 1 362 ? 39.648 -0.423 -53.315 1.00 93.19 362 THR A CA 1
ATOM 2718 C C . THR A 1 362 ? 38.352 0.165 -53.871 1.00 93.19 362 THR A C 1
ATOM 2720 O O . THR A 1 362 ? 38.357 1.278 -54.396 1.00 93.19 362 THR A O 1
ATOM 2723 N N . CYS A 1 363 ? 37.245 -0.556 -53.713 1.00 93.50 363 CYS A N 1
ATOM 2724 C CA . CYS A 1 363 ? 35.918 -0.185 -54.195 1.00 93.50 363 CYS A CA 1
ATOM 2725 C C . CYS A 1 363 ? 35.106 0.666 -53.208 1.00 93.50 363 CYS A C 1
ATOM 2727 O O . CYS A 1 363 ? 34.020 1.134 -53.550 1.00 93.50 363 CYS A O 1
ATOM 2729 N N . GLY A 1 364 ? 35.615 0.884 -51.995 1.00 93.31 364 GLY A N 1
ATOM 2730 C CA . GLY A 1 364 ? 34.861 1.498 -50.907 1.00 93.31 364 GLY A CA 1
ATOM 2731 C C . GLY A 1 364 ? 33.942 0.505 -50.182 1.00 93.31 364 GLY A C 1
ATOM 2732 O O . GLY A 1 364 ? 33.876 -0.687 -50.502 1.00 93.31 364 GLY A O 1
ATOM 2733 N N . CYS A 1 365 ? 33.225 1.014 -49.181 1.00 95.19 365 CYS A N 1
ATOM 2734 C CA . CYS A 1 365 ? 32.216 0.251 -48.447 1.00 95.19 365 CYS A CA 1
ATOM 2735 C C . CYS A 1 365 ? 30.984 -0.026 -49.327 1.00 95.19 365 CYS A C 1
ATOM 2737 O O . CYS A 1 365 ? 30.619 0.786 -50.181 1.00 95.19 365 CYS A O 1
ATOM 2739 N N . GLY A 1 366 ? 30.317 -1.155 -49.102 1.00 92.69 366 GLY A N 1
ATOM 2740 C CA . GLY A 1 366 ? 29.096 -1.583 -49.789 1.00 92.69 366 GLY A CA 1
ATOM 2741 C C . GLY A 1 366 ? 29.317 -2.209 -51.169 1.00 92.69 366 GLY A C 1
ATOM 2742 O O . GLY A 1 366 ? 28.351 -2.610 -51.819 1.00 92.69 366 GLY A O 1
ATOM 2743 N N . VAL A 1 367 ? 30.567 -2.296 -51.635 1.00 93.75 367 VAL A N 1
ATOM 2744 C CA . VAL A 1 367 ? 30.938 -2.862 -52.941 1.00 93.75 367 VAL A CA 1
ATOM 2745 C C . VAL A 1 367 ? 32.087 -3.839 -52.751 1.00 93.75 367 VAL A C 1
ATOM 2747 O O . VAL A 1 367 ? 33.132 -3.450 -52.251 1.00 93.75 367 VAL A O 1
ATOM 2750 N N . MET A 1 368 ? 31.932 -5.098 -53.156 1.00 90.31 368 MET A N 1
ATOM 2751 C CA . MET A 1 368 ? 32.988 -6.109 -53.014 1.00 90.31 368 MET A CA 1
ATOM 2752 C C . MET A 1 368 ? 34.241 -5.743 -53.827 1.00 90.31 368 MET A C 1
ATOM 2754 O O . MET A 1 368 ? 34.126 -5.280 -54.956 1.00 90.31 368 MET A O 1
ATOM 2758 N N . ASP A 1 369 ? 35.433 -6.002 -53.279 1.00 92.56 369 ASP A N 1
ATOM 2759 C CA . ASP A 1 369 ? 36.714 -5.885 -54.002 1.00 92.56 369 ASP A CA 1
ATOM 2760 C C . ASP A 1 369 ? 36.999 -7.158 -54.820 1.00 92.56 369 ASP A C 1
ATOM 2762 O O . ASP A 1 369 ? 38.057 -7.779 -54.689 1.00 92.56 369 ASP A O 1
ATOM 2766 N N . THR A 1 370 ? 36.010 -7.619 -55.586 1.00 93.06 370 THR A N 1
ATOM 2767 C CA . THR A 1 370 ? 36.192 -8.750 -56.499 1.00 93.06 370 THR A CA 1
ATOM 2768 C C . THR A 1 370 ? 36.927 -8.303 -57.752 1.00 93.06 370 THR A C 1
ATOM 2770 O O . THR A 1 370 ? 36.787 -7.168 -58.191 1.00 93.06 370 THR A O 1
ATOM 2773 N N . ASP A 1 371 ? 37.736 -9.210 -58.279 1.00 93.19 371 ASP A N 1
ATOM 2774 C CA . ASP A 1 371 ? 38.427 -9.116 -59.561 1.00 93.19 371 ASP A CA 1
ATOM 2775 C C . ASP A 1 371 ? 38.071 -10.420 -60.285 1.00 93.19 371 ASP A C 1
ATOM 2777 O O . ASP A 1 371 ? 38.597 -11.498 -59.968 1.00 93.19 371 ASP A O 1
ATOM 2781 N N . PHE A 1 372 ? 37.014 -10.363 -61.094 1.00 95.06 372 PHE A N 1
ATOM 2782 C CA . PHE A 1 372 ? 36.354 -11.551 -61.622 1.00 95.06 372 PHE A CA 1
ATOM 2783 C C . PHE A 1 372 ? 37.213 -12.266 -62.670 1.00 95.06 372 PHE A C 1
ATOM 2785 O O . PHE A 1 372 ? 37.287 -13.504 -62.670 1.00 95.06 372 PHE A O 1
ATOM 2792 N N . ASP A 1 373 ? 37.910 -11.518 -63.519 1.00 93.69 373 ASP A N 1
ATOM 2793 C CA . ASP A 1 373 ? 38.760 -12.048 -64.584 1.00 93.69 373 ASP A CA 1
ATOM 2794 C C . ASP A 1 373 ? 40.254 -12.161 -64.207 1.00 93.69 373 ASP A C 1
ATOM 2796 O O . ASP A 1 373 ? 41.010 -12.848 -64.902 1.00 93.69 373 ASP A O 1
ATOM 2800 N N . ASN A 1 374 ? 40.638 -11.666 -63.025 1.00 94.56 374 ASN A N 1
ATOM 2801 C CA . ASN A 1 374 ? 41.974 -11.724 -62.422 1.00 94.56 374 ASN A CA 1
ATOM 2802 C C . ASN A 1 374 ? 43.041 -10.936 -63.194 1.00 94.56 374 ASN A C 1
ATOM 2804 O O . ASN A 1 374 ? 44.198 -11.377 -63.280 1.00 94.56 374 ASN A O 1
ATOM 2808 N N . ASP A 1 375 ? 42.673 -9.790 -63.757 1.00 93.62 375 ASP A N 1
ATOM 2809 C CA . ASP A 1 375 ? 43.590 -8.906 -64.478 1.00 93.62 375 ASP A CA 1
ATOM 2810 C C . ASP A 1 375 ? 44.354 -7.922 -63.570 1.00 93.62 375 ASP A C 1
ATOM 2812 O O . ASP A 1 375 ? 45.349 -7.305 -63.978 1.00 93.62 375 ASP A O 1
ATOM 2816 N N . GLY A 1 376 ? 43.973 -7.878 -62.291 1.00 92.38 376 GLY A N 1
ATOM 2817 C CA . GLY A 1 376 ? 44.582 -7.060 -61.253 1.00 92.38 376 GLY A CA 1
ATOM 2818 C C . GLY A 1 376 ? 43.854 -5.746 -60.976 1.00 92.38 376 GLY A C 1
ATOM 2819 O O . GLY A 1 376 ? 44.323 -4.990 -60.113 1.00 92.38 376 GLY A O 1
ATOM 2820 N N . VAL A 1 377 ? 42.745 -5.457 -61.658 1.00 94.06 377 VAL A N 1
ATOM 2821 C CA . VAL A 1 377 ? 41.849 -4.335 -61.369 1.00 94.06 377 VAL A CA 1
ATOM 2822 C C . VAL A 1 377 ? 40.514 -4.877 -60.865 1.00 94.06 377 VAL A C 1
ATOM 2824 O O . VAL A 1 377 ? 39.922 -5.775 -61.436 1.00 94.06 377 VAL A O 1
ATOM 2827 N N . ALA A 1 378 ? 40.037 -4.342 -59.741 1.00 94.44 378 ALA A N 1
ATOM 2828 C CA . ALA A 1 378 ? 38.756 -4.767 -59.188 1.00 94.44 378 ALA A CA 1
ATOM 2829 C C . ALA A 1 378 ? 37.595 -4.376 -60.120 1.00 94.44 378 ALA A C 1
ATOM 2831 O O . ALA A 1 378 ? 37.613 -3.279 -60.679 1.00 94.44 378 ALA A O 1
ATOM 2832 N N . ASP A 1 379 ? 36.540 -5.193 -60.166 1.00 94.06 379 ASP A N 1
ATOM 2833 C CA . ASP A 1 379 ? 35.370 -5.047 -61.048 1.00 94.06 379 ASP A CA 1
ATOM 2834 C C . ASP A 1 379 ? 34.743 -3.641 -60.991 1.00 94.06 379 ASP A C 1
ATOM 2836 O O . ASP A 1 379 ? 34.192 -3.130 -61.960 1.00 94.06 379 ASP A O 1
ATOM 2840 N N . CYS A 1 380 ? 34.799 -2.986 -59.828 1.00 93.81 380 CYS A N 1
ATOM 2841 C CA . CYS A 1 380 ? 34.247 -1.646 -59.623 1.00 93.81 380 CYS A CA 1
ATOM 2842 C C . CYS A 1 380 ? 35.049 -0.526 -60.316 1.00 93.81 380 CYS A C 1
ATOM 2844 O O . CYS A 1 380 ? 34.535 0.582 -60.491 1.00 93.81 380 CYS A O 1
ATOM 2846 N N . LEU A 1 381 ? 36.315 -0.792 -60.644 1.00 94.38 381 LEU A N 1
ATOM 2847 C CA . LEU A 1 381 ? 37.242 0.102 -61.337 1.00 94.38 381 LEU A CA 1
ATOM 2848 C C . LEU A 1 381 ? 37.552 -0.378 -62.759 1.00 94.38 381 LEU A C 1
ATOM 2850 O O . LEU A 1 381 ? 38.310 0.296 -63.457 1.00 94.38 381 LEU A O 1
ATOM 2854 N N . ASP A 1 382 ? 36.968 -1.499 -63.174 1.00 94.88 382 ASP A N 1
ATOM 2855 C CA . ASP A 1 382 ? 37.140 -2.082 -64.493 1.00 94.88 382 ASP A CA 1
ATOM 2856 C C . ASP A 1 382 ? 35.891 -1.835 -65.353 1.00 94.88 382 ASP A C 1
ATOM 2858 O O . ASP A 1 382 ? 34.757 -2.126 -64.965 1.00 94.88 382 ASP A O 1
ATOM 2862 N N . LEU A 1 383 ? 36.079 -1.250 -66.537 1.00 94.81 383 LEU A N 1
ATOM 2863 C CA . LEU A 1 383 ? 34.991 -1.064 -67.498 1.00 94.81 383 LEU A CA 1
ATOM 2864 C C . LEU A 1 383 ? 34.784 -2.292 -68.399 1.00 94.81 383 LEU A C 1
ATOM 2866 O O . LEU A 1 383 ? 33.825 -2.311 -69.178 1.00 94.81 383 LEU A O 1
ATOM 2870 N N . CYS A 1 384 ? 35.621 -3.319 -68.250 1.00 95.50 384 CYS A N 1
ATOM 2871 C CA . CYS A 1 384 ? 35.504 -4.646 -68.840 1.00 95.50 384 CYS A CA 1
ATOM 2872 C C . CYS A 1 384 ? 35.746 -5.801 -67.834 1.00 95.50 384 CYS A C 1
ATOM 2874 O O . CYS A 1 384 ? 36.541 -6.676 -68.153 1.00 95.50 384 CYS A O 1
ATOM 2876 N N . PRO A 1 385 ? 34.962 -5.932 -66.739 1.00 94.19 385 PRO A N 1
ATOM 2877 C CA . PRO A 1 385 ? 35.220 -6.876 -65.625 1.00 94.19 385 PRO A CA 1
ATOM 2878 C C . PRO A 1 385 ? 35.338 -8.381 -65.949 1.00 94.19 385 PRO A C 1
ATOM 2880 O O . PRO A 1 385 ? 35.574 -9.196 -65.062 1.00 94.19 385 PRO A O 1
ATOM 2883 N N . ASP A 1 386 ? 35.058 -8.777 -67.191 1.00 94.81 386 ASP A N 1
ATOM 2884 C CA . ASP A 1 386 ? 35.081 -10.165 -67.659 1.00 94.81 386 ASP A CA 1
ATOM 2885 C C . ASP A 1 386 ? 36.196 -10.419 -68.707 1.00 94.81 386 ASP A C 1
ATOM 2887 O O . ASP A 1 386 ? 36.300 -11.536 -69.231 1.00 94.81 386 ASP A O 1
ATOM 2891 N N . ASP A 1 387 ? 36.974 -9.402 -69.098 1.00 94.50 387 ASP A N 1
ATOM 2892 C CA . ASP A 1 387 ? 38.023 -9.489 -70.122 1.00 94.50 387 ASP A CA 1
ATOM 2893 C C . ASP A 1 387 ? 39.400 -9.097 -69.586 1.00 94.50 387 ASP A C 1
ATOM 2895 O O . ASP A 1 387 ? 39.846 -7.962 -69.737 1.00 94.50 387 ASP A O 1
ATOM 2899 N N . SER A 1 388 ? 40.159 -10.110 -69.164 1.00 95.25 388 SER A N 1
ATOM 2900 C CA . SER A 1 388 ? 41.446 -9.906 -68.498 1.00 95.25 388 SER A CA 1
ATOM 2901 C C . SER A 1 388 ? 42.557 -9.288 -69.360 1.00 95.25 388 SER A C 1
ATOM 2903 O O . SER A 1 388 ? 43.723 -9.242 -68.961 1.00 95.25 388 SER A O 1
ATOM 2905 N N . ASN A 1 389 ? 42.269 -8.961 -70.621 1.00 92.31 389 ASN A N 1
ATOM 2906 C CA . ASN A 1 389 ? 43.197 -8.289 -71.525 1.00 92.31 389 ASN A CA 1
ATOM 2907 C C . ASN A 1 389 ? 42.841 -6.810 -71.727 1.00 92.31 389 ASN A C 1
ATOM 2909 O O . ASN A 1 389 ? 43.569 -6.118 -72.450 1.00 92.31 389 ASN A O 1
ATOM 2913 N N . LYS A 1 390 ? 41.739 -6.327 -71.142 1.00 92.38 390 LYS A N 1
ATOM 2914 C CA . LYS A 1 390 ? 41.229 -4.970 -71.319 1.00 92.38 390 LYS A CA 1
ATOM 2915 C C . LYS A 1 390 ? 40.612 -4.434 -70.034 1.00 92.38 390 LYS A C 1
ATOM 2917 O O . LYS A 1 390 ? 39.661 -4.995 -69.544 1.00 92.38 390 LYS A O 1
ATOM 2922 N N . LEU A 1 391 ? 41.035 -3.229 -69.658 1.00 91.44 391 LEU A N 1
ATOM 2923 C CA . LEU A 1 391 ? 40.413 -2.442 -68.582 1.00 91.44 391 LEU A CA 1
ATOM 2924 C C . LEU A 1 391 ? 39.311 -1.488 -69.066 1.00 91.44 391 LEU A C 1
ATOM 2926 O O . LEU A 1 391 ? 38.578 -0.876 -68.295 1.00 91.44 391 LEU A O 1
ATOM 2930 N N . GLU A 1 392 ? 39.265 -1.263 -70.378 1.00 93.62 392 GLU A N 1
ATOM 2931 C CA . GLU A 1 392 ? 38.411 -0.279 -71.030 1.00 93.62 392 GLU A CA 1
ATOM 2932 C C . GLU A 1 392 ? 37.843 -0.894 -72.316 1.00 93.62 392 GLU A C 1
ATOM 2934 O O . GLU A 1 392 ? 38.603 -1.512 -73.071 1.00 93.62 392 GLU A O 1
ATOM 2939 N N . PRO A 1 393 ? 36.549 -0.690 -72.637 1.00 92.62 393 PRO A N 1
ATOM 2940 C CA . PRO A 1 393 ? 35.913 -1.301 -73.805 1.00 92.62 393 PRO A CA 1
ATOM 2941 C C . PRO A 1 393 ? 36.611 -1.002 -75.134 1.00 92.62 393 PRO A C 1
ATOM 2943 O O . PRO A 1 393 ? 36.559 -1.808 -76.059 1.00 92.62 393 PRO A O 1
ATOM 2946 N N . GLY A 1 394 ? 37.276 0.145 -75.269 1.00 91.12 394 GLY A N 1
ATOM 2947 C CA . GLY A 1 394 ? 37.882 0.535 -76.541 1.00 91.12 394 GLY A CA 1
ATOM 2948 C C . GLY A 1 394 ? 36.845 0.665 -77.666 1.00 91.12 394 GLY A C 1
ATOM 2949 O O . GLY A 1 394 ? 35.672 0.957 -77.427 1.00 91.12 394 GLY A O 1
ATOM 2950 N N . THR A 1 395 ? 37.275 0.473 -78.913 1.00 93.38 395 THR A N 1
ATOM 2951 C CA . THR A 1 395 ? 36.422 0.664 -80.102 1.00 93.38 395 THR A CA 1
ATOM 2952 C C . THR A 1 395 ? 35.637 -0.605 -80.443 1.00 93.38 395 THR A C 1
ATOM 2954 O O . THR A 1 395 ? 34.502 -0.525 -80.916 1.00 93.38 395 THR A O 1
ATOM 2957 N N . CYS A 1 396 ? 36.223 -1.773 -80.176 1.00 93.06 396 CYS A N 1
ATOM 2958 C CA . CYS A 1 396 ? 35.611 -3.086 -80.380 1.00 93.06 396 CYS A CA 1
ATOM 2959 C C . CYS A 1 396 ? 34.749 -3.574 -79.205 1.00 93.06 396 CYS A C 1
ATOM 2961 O O . CYS A 1 396 ? 34.106 -4.617 -79.321 1.00 93.06 396 CYS A O 1
ATOM 2963 N N . GLY A 1 397 ? 34.716 -2.846 -78.086 1.00 92.88 397 GLY A N 1
ATOM 2964 C CA . GLY A 1 397 ? 34.107 -3.314 -76.842 1.00 92.88 397 GLY A CA 1
ATOM 2965 C C . GLY A 1 397 ? 35.000 -4.298 -76.070 1.00 92.88 397 GLY A C 1
ATOM 2966 O O . GLY A 1 397 ? 36.124 -4.616 -76.471 1.00 92.88 397 GLY A O 1
ATOM 2967 N N . CYS A 1 398 ? 34.485 -4.784 -74.942 1.00 94.44 398 CYS A N 1
ATOM 2968 C CA . CYS A 1 398 ? 35.134 -5.822 -74.140 1.00 94.44 398 CYS A CA 1
ATOM 2969 C C . CYS A 1 398 ? 35.071 -7.191 -74.841 1.00 94.44 398 CYS A C 1
ATOM 2971 O O . CYS A 1 398 ? 34.138 -7.473 -75.598 1.00 94.44 398 CYS A O 1
ATOM 2973 N N . GLY A 1 399 ? 36.051 -8.056 -74.588 1.00 91.25 399 GLY A N 1
ATOM 2974 C CA . GLY A 1 399 ? 36.148 -9.423 -75.113 1.00 91.25 399 GLY A CA 1
ATOM 2975 C C . GLY A 1 399 ? 36.688 -9.530 -76.543 1.00 91.25 399 GLY A C 1
ATOM 2976 O O . GLY A 1 399 ? 36.830 -10.637 -77.067 1.00 91.25 399 GLY A O 1
ATOM 2977 N N . VAL A 1 400 ? 36.982 -8.401 -77.199 1.00 92.81 400 VAL A N 1
ATOM 2978 C CA . VAL A 1 400 ? 37.470 -8.344 -78.586 1.00 92.81 400 VAL A CA 1
ATOM 2979 C C . VAL A 1 400 ? 38.639 -7.371 -78.677 1.00 92.81 400 VAL A C 1
ATOM 2981 O O . VAL A 1 400 ? 38.468 -6.182 -78.436 1.00 92.81 400 VAL A O 1
ATOM 2984 N N . ALA A 1 401 ? 39.828 -7.843 -79.054 1.00 90.31 401 ALA A N 1
ATOM 2985 C CA . ALA A 1 401 ? 41.011 -6.990 -79.174 1.00 90.31 401 ALA A CA 1
ATOM 2986 C C . ALA A 1 401 ? 40.819 -5.874 -80.221 1.00 90.31 401 ALA A C 1
ATOM 2988 O O . ALA A 1 401 ? 40.360 -6.143 -81.328 1.00 90.31 401 ALA A O 1
ATOM 2989 N N . ASP A 1 402 ? 41.256 -4.646 -79.914 1.00 92.12 402 ASP A N 1
ATOM 2990 C CA . ASP A 1 402 ? 41.346 -3.536 -80.885 1.00 92.12 402 ASP A CA 1
ATOM 2991 C C . ASP A 1 402 ? 42.583 -3.691 -81.794 1.00 92.12 402 ASP A C 1
ATOM 2993 O O . ASP A 1 402 ? 43.339 -2.747 -82.015 1.00 92.12 402 ASP A O 1
ATOM 2997 N N . THR A 1 403 ? 42.850 -4.917 -82.254 1.00 93.44 403 THR A N 1
ATOM 2998 C CA . THR A 1 403 ? 43.946 -5.170 -83.195 1.00 93.44 403 THR A CA 1
ATOM 2999 C C . THR A 1 403 ? 43.591 -4.526 -84.526 1.00 93.44 403 THR A C 1
ATOM 3001 O O . THR A 1 403 ? 42.468 -4.670 -84.992 1.00 93.44 403 THR A O 1
ATOM 3004 N N . ASP A 1 404 ? 44.546 -3.803 -85.092 1.00 92.69 404 ASP A N 1
ATOM 3005 C CA . ASP A 1 404 ? 44.498 -3.230 -86.433 1.00 92.69 404 ASP A CA 1
ATOM 3006 C C . ASP A 1 404 ? 45.618 -3.919 -87.219 1.00 92.69 404 ASP A C 1
ATOM 3008 O O . ASP A 1 404 ? 46.808 -3.634 -87.033 1.00 92.69 404 ASP A O 1
ATOM 3012 N N . SER A 1 405 ? 45.238 -4.957 -87.962 1.00 94.69 405 SER A N 1
ATOM 3013 C CA . SER A 1 405 ? 46.170 -5.909 -88.564 1.00 94.69 405 SER A CA 1
ATOM 3014 C C . SER A 1 405 ? 46.966 -5.322 -89.733 1.00 94.69 405 SER A C 1
ATOM 3016 O O . SER A 1 405 ? 48.077 -5.797 -90.002 1.00 94.69 405 SER A O 1
ATOM 3018 N N . ASP A 1 406 ? 46.455 -4.293 -90.412 1.00 92.19 406 ASP A N 1
ATOM 3019 C CA . ASP A 1 406 ? 47.123 -3.640 -91.545 1.00 92.19 406 ASP A CA 1
ATOM 3020 C C . ASP A 1 406 ? 47.563 -2.189 -91.289 1.00 92.19 406 ASP A C 1
ATOM 3022 O O . ASP A 1 406 ? 48.406 -1.669 -92.031 1.00 92.19 406 ASP A O 1
ATOM 3026 N N . GLY A 1 407 ? 47.125 -1.584 -90.186 1.00 93.38 407 GLY A N 1
ATOM 3027 C CA . GLY A 1 407 ? 47.570 -0.277 -89.720 1.00 93.38 407 GLY A CA 1
ATOM 3028 C C . GLY A 1 407 ? 46.870 0.898 -90.398 1.00 93.38 407 GLY A C 1
ATOM 3029 O O . GLY A 1 407 ? 47.475 1.977 -90.469 1.00 93.38 407 GLY A O 1
ATOM 3030 N N . ASP A 1 408 ? 45.657 0.714 -90.927 1.00 92.00 408 ASP A N 1
ATOM 3031 C CA . ASP A 1 408 ? 44.881 1.780 -91.577 1.00 92.00 408 ASP A CA 1
ATOM 3032 C C . ASP A 1 408 ? 44.138 2.713 -90.602 1.00 92.00 408 ASP A C 1
ATOM 3034 O O . ASP A 1 408 ? 43.668 3.791 -90.989 1.00 92.00 408 ASP A O 1
ATOM 3038 N N . GLY A 1 409 ? 44.121 2.355 -89.316 1.00 91.62 409 GLY A N 1
ATOM 3039 C CA . GLY A 1 409 ? 43.464 3.087 -88.239 1.00 91.62 409 GLY A CA 1
ATOM 3040 C C . GLY A 1 409 ? 42.073 2.565 -87.872 1.00 91.62 409 GLY A C 1
ATOM 3041 O O . GLY A 1 409 ? 41.471 3.112 -86.941 1.00 91.62 409 GLY A O 1
ATOM 3042 N N . THR A 1 410 ? 41.563 1.536 -88.551 1.00 93.81 410 THR A N 1
ATOM 3043 C CA . THR A 1 410 ? 40.296 0.860 -88.247 1.00 93.81 410 THR A CA 1
ATOM 3044 C C . THR A 1 410 ? 40.580 -0.512 -87.641 1.00 93.81 410 THR A C 1
ATOM 3046 O O . THR A 1 410 ? 41.143 -1.372 -88.301 1.00 93.81 410 THR A O 1
ATOM 3049 N N . PRO A 1 411 ? 40.174 -0.772 -86.387 1.00 94.56 411 PRO A N 1
ATOM 3050 C CA . PRO A 1 411 ? 40.356 -2.092 -85.795 1.00 94.56 411 PRO A CA 1
ATOM 3051 C C . PRO A 1 411 ? 39.619 -3.186 -86.575 1.00 94.56 411 PRO A C 1
ATOM 3053 O O . PRO A 1 411 ? 38.482 -2.973 -87.004 1.00 94.56 411 PRO A O 1
ATOM 3056 N N . ASP A 1 412 ? 40.198 -4.387 -86.622 1.00 94.06 412 ASP A N 1
ATOM 3057 C CA . ASP A 1 412 ? 39.720 -5.561 -87.366 1.00 94.06 412 ASP A CA 1
ATOM 3058 C C . ASP A 1 412 ? 38.230 -5.877 -87.123 1.00 94.06 412 ASP A C 1
ATOM 3060 O O . ASP A 1 412 ? 37.531 -6.384 -87.996 1.00 94.06 412 ASP A O 1
ATOM 3064 N N . CYS A 1 413 ? 37.710 -5.588 -85.925 1.00 93.19 413 CYS A N 1
ATOM 3065 C CA . CYS A 1 413 ? 36.307 -5.825 -85.567 1.00 93.19 413 CYS A CA 1
ATOM 3066 C C . CYS A 1 413 ? 35.310 -4.937 -86.336 1.00 93.19 413 CYS A C 1
ATOM 3068 O O . CYS A 1 413 ? 34.146 -5.307 -86.501 1.00 93.19 413 CYS A O 1
ATOM 3070 N N . ASN A 1 414 ? 35.764 -3.760 -86.770 1.00 93.88 414 ASN A N 1
ATOM 3071 C CA . ASN A 1 414 ? 35.000 -2.762 -87.512 1.00 93.88 414 ASN A CA 1
ATOM 3072 C C . ASN A 1 414 ? 35.500 -2.620 -88.954 1.00 93.88 414 ASN A C 1
ATOM 3074 O O . ASN A 1 414 ? 34.975 -1.788 -89.697 1.00 93.88 414 ASN A O 1
ATOM 3078 N N . ASP A 1 415 ? 36.466 -3.447 -89.342 1.00 93.88 415 ASP A N 1
ATOM 3079 C CA . ASP A 1 415 ? 37.030 -3.499 -90.673 1.00 93.88 415 ASP A CA 1
ATOM 3080 C C . ASP A 1 415 ? 36.508 -4.734 -91.423 1.00 93.88 415 ASP A C 1
ATOM 3082 O O . ASP A 1 415 ? 36.607 -5.879 -90.981 1.00 93.88 415 ASP A O 1
ATOM 3086 N N . GLN A 1 416 ? 35.891 -4.511 -92.581 1.00 94.50 416 GLN A N 1
ATOM 3087 C CA . GLN A 1 416 ? 35.441 -5.604 -93.443 1.00 94.50 416 GLN A CA 1
ATOM 3088 C C . GLN A 1 416 ? 36.552 -6.111 -94.377 1.00 94.50 416 GLN A C 1
ATOM 3090 O O . GLN A 1 416 ? 36.344 -7.099 -95.088 1.00 94.50 416 GLN A O 1
ATOM 3095 N N . CYS A 1 417 ? 37.716 -5.466 -94.353 1.00 93.62 417 CYS A N 1
ATOM 3096 C CA . CYS A 1 417 ? 38.948 -5.831 -95.031 1.00 93.62 417 CYS A CA 1
ATOM 3097 C C . CYS A 1 417 ? 40.190 -5.754 -94.109 1.00 93.62 417 CYS A C 1
ATOM 3099 O O . CYS A 1 417 ? 41.137 -5.080 -94.490 1.00 93.62 417 CYS A O 1
ATOM 3101 N N . PRO A 1 418 ? 40.282 -6.553 -93.018 1.00 93.38 418 PRO A N 1
ATOM 3102 C CA . PRO A 1 418 ? 41.317 -6.448 -91.960 1.00 93.38 418 PRO A CA 1
ATOM 3103 C C . PRO A 1 418 ? 42.784 -6.709 -92.361 1.00 93.38 418 PRO A C 1
ATOM 3105 O O . PRO A 1 418 ? 43.608 -7.138 -91.559 1.00 93.38 418 PRO A O 1
ATOM 3108 N N . SER A 1 419 ? 43.119 -6.694 -93.641 1.00 93.62 419 SER A N 1
ATOM 3109 C CA . SER A 1 419 ? 44.472 -6.941 -94.148 1.00 93.62 419 SER A CA 1
ATOM 3110 C C . SER A 1 419 ? 44.785 -6.082 -95.379 1.00 93.62 419 SER A C 1
ATOM 3112 O O . SER A 1 419 ? 45.797 -6.323 -96.045 1.00 93.62 419 SER A O 1
ATOM 3114 N N . ASP A 1 420 ? 43.899 -5.148 -95.731 1.00 92.50 420 ASP A N 1
ATOM 3115 C CA . ASP A 1 420 ? 44.049 -4.202 -96.830 1.00 92.50 420 ASP A CA 1
ATOM 3116 C C . ASP A 1 420 ? 44.110 -2.763 -96.289 1.00 92.50 420 ASP A C 1
ATOM 3118 O O . ASP A 1 420 ? 43.071 -2.116 -96.156 1.00 92.50 420 ASP A O 1
ATOM 3122 N N . PRO A 1 421 ? 45.317 -2.185 -96.124 1.00 93.12 421 PRO A N 1
ATOM 3123 C CA . PRO A 1 421 ? 45.477 -0.902 -95.445 1.00 93.12 421 PRO A CA 1
ATOM 3124 C C . PRO A 1 421 ? 44.897 0.301 -96.205 1.00 93.12 421 PRO A C 1
ATOM 3126 O O . PRO A 1 421 ? 45.051 1.447 -95.786 1.00 93.12 421 PRO A O 1
ATOM 3129 N N . MET A 1 422 ? 44.337 0.079 -97.397 1.00 90.62 422 MET A N 1
ATOM 3130 C CA . MET A 1 422 ? 43.728 1.109 -98.234 1.00 90.62 422 MET A CA 1
ATOM 3131 C C . MET A 1 422 ? 42.193 1.043 -98.230 1.00 90.62 422 MET A C 1
ATOM 3133 O O . MET A 1 422 ? 41.568 1.916 -98.845 1.00 90.62 422 MET A O 1
ATOM 3137 N N . LYS A 1 423 ? 41.572 0.040 -97.592 1.00 90.12 423 LYS A N 1
ATOM 3138 C CA . LYS A 1 423 ? 40.117 -0.152 -97.598 1.00 90.12 423 LYS A CA 1
ATOM 3139 C C . LYS A 1 423 ? 39.598 -0.710 -96.278 1.00 90.12 423 LYS A C 1
ATOM 3141 O O . LYS A 1 423 ? 39.960 -1.806 -95.907 1.00 90.12 423 LYS A O 1
ATOM 3146 N N . ILE A 1 424 ? 38.545 -0.073 -95.762 1.00 91.38 424 ILE A N 1
ATOM 3147 C CA . ILE A 1 424 ? 37.751 -0.584 -94.627 1.00 91.38 424 ILE A CA 1
ATOM 3148 C C . ILE A 1 424 ? 36.503 -1.391 -95.044 1.00 91.38 424 ILE A C 1
ATOM 3150 O O . ILE A 1 424 ? 35.783 -1.968 -94.227 1.00 91.38 424 ILE A O 1
ATOM 3154 N N . GLN A 1 425 ? 36.158 -1.356 -96.337 1.00 92.31 425 GLN A N 1
ATOM 3155 C CA . GLN A 1 425 ? 35.031 -2.084 -96.925 1.00 92.31 425 GLN A CA 1
ATOM 3156 C C . GLN A 1 425 ? 35.454 -2.744 -98.244 1.00 92.31 425 GLN A C 1
ATOM 3158 O O . GLN A 1 425 ? 36.139 -2.098 -99.036 1.00 92.31 425 GLN A O 1
ATOM 3163 N N . PRO A 1 426 ? 34.986 -3.975 -98.546 1.00 90.62 426 PRO A N 1
ATOM 3164 C CA . PRO A 1 426 ? 35.383 -4.719 -99.740 1.00 90.62 426 PRO A CA 1
ATOM 3165 C C . PRO A 1 426 ? 35.138 -3.992 -101.061 1.00 90.62 426 PRO A C 1
ATOM 3167 O O . PRO A 1 426 ? 35.825 -4.263 -102.041 1.00 90.62 426 PRO A O 1
ATOM 3170 N N . GLY A 1 427 ? 34.167 -3.080 -101.127 1.00 88.69 427 GLY A N 1
ATOM 3171 C CA . GLY A 1 427 ? 33.795 -2.457 -102.394 1.00 88.69 427 GLY A CA 1
ATOM 3172 C C . GLY A 1 427 ? 33.355 -3.499 -103.432 1.00 88.69 427 GLY A C 1
ATOM 3173 O O . GLY A 1 427 ? 32.830 -4.560 -103.085 1.00 88.69 427 GLY A O 1
ATOM 3174 N N . THR A 1 428 ? 33.556 -3.200 -104.714 1.00 90.56 428 THR A N 1
ATOM 3175 C CA . THR A 1 428 ? 33.090 -4.045 -105.829 1.00 90.56 428 THR A CA 1
ATOM 3176 C C . THR A 1 428 ? 34.131 -5.099 -106.215 1.00 90.56 428 THR A C 1
ATOM 3178 O O . THR A 1 428 ? 33.773 -6.215 -106.596 1.00 90.56 428 THR A O 1
ATOM 3181 N N . CYS A 1 429 ? 35.416 -4.762 -106.091 1.00 89.88 429 CYS A N 1
ATOM 3182 C CA . CYS A 1 429 ? 36.554 -5.639 -106.371 1.00 89.88 429 CYS A CA 1
ATOM 3183 C C . CYS A 1 429 ? 36.956 -6.546 -105.202 1.00 89.88 429 CYS A C 1
ATOM 3185 O O . CYS A 1 429 ? 37.828 -7.400 -105.360 1.00 89.88 429 CYS A O 1
ATOM 3187 N N . GLY A 1 430 ? 36.335 -6.381 -104.034 1.00 90.50 430 GLY A N 1
ATOM 3188 C CA . GLY A 1 430 ? 36.777 -7.025 -102.804 1.00 90.50 430 GLY A CA 1
ATOM 3189 C C . GLY A 1 430 ? 37.985 -6.324 -102.167 1.00 90.50 430 GLY A C 1
ATOM 3190 O O . GLY A 1 430 ? 38.456 -5.274 -102.617 1.00 90.50 430 GLY A O 1
ATOM 3191 N N . CYS A 1 431 ? 38.488 -6.924 -101.091 1.00 92.62 431 CYS A N 1
ATOM 3192 C CA . CYS A 1 431 ? 39.680 -6.459 -100.384 1.00 92.62 431 CYS A CA 1
ATOM 3193 C C . CYS A 1 431 ? 40.966 -6.798 -101.163 1.00 92.62 431 CYS A C 1
ATOM 3195 O O . CYS A 1 431 ? 41.039 -7.823 -101.844 1.00 92.62 431 CYS A O 1
ATOM 3197 N N . GLY A 1 432 ? 41.998 -5.965 -101.033 1.00 88.69 432 GLY A N 1
ATOM 3198 C CA . GLY A 1 432 ? 43.335 -6.132 -101.615 1.00 88.69 432 GLY A CA 1
ATOM 3199 C C . GLY A 1 432 ? 43.465 -5.685 -103.075 1.00 88.69 432 GLY A C 1
ATOM 3200 O O . GLY A 1 432 ? 44.538 -5.819 -103.665 1.00 88.69 432 GLY A O 1
ATOM 3201 N N . VAL A 1 433 ? 42.386 -5.172 -103.674 1.00 89.94 433 VAL A N 1
ATOM 3202 C CA . VAL A 1 433 ? 42.330 -4.734 -105.076 1.00 89.94 433 VAL A CA 1
ATOM 3203 C C . VAL A 1 433 ? 41.613 -3.392 -105.148 1.00 89.94 433 VAL A C 1
ATOM 3205 O O . VAL A 1 433 ? 40.461 -3.296 -104.738 1.00 89.94 433 VAL A O 1
ATOM 3208 N N . ALA A 1 434 ? 42.261 -2.350 -105.669 1.00 87.69 434 ALA A N 1
ATOM 3209 C CA . ALA A 1 434 ? 41.646 -1.029 -105.790 1.00 87.69 434 ALA A CA 1
ATOM 3210 C C . ALA A 1 434 ? 40.395 -1.069 -106.691 1.00 87.69 434 ALA A C 1
ATOM 3212 O O . ALA A 1 434 ? 40.424 -1.686 -107.751 1.00 87.69 434 ALA A O 1
ATOM 3213 N N . ASP A 1 435 ? 39.320 -0.371 -106.303 1.00 88.62 435 ASP A N 1
ATOM 3214 C CA . ASP A 1 435 ? 38.144 -0.138 -107.165 1.00 88.62 435 ASP A CA 1
ATOM 3215 C C . ASP A 1 435 ? 38.425 0.991 -108.180 1.00 88.62 435 ASP A C 1
ATOM 3217 O O . ASP A 1 435 ? 37.614 1.897 -108.364 1.00 88.62 435 ASP A O 1
ATOM 3221 N N . THR A 1 436 ? 39.626 1.003 -108.762 1.00 89.62 436 THR A N 1
ATOM 3222 C CA . THR A 1 436 ? 39.974 1.952 -109.821 1.00 89.62 436 THR A CA 1
ATOM 3223 C C . THR A 1 436 ? 39.154 1.622 -111.063 1.00 89.62 436 THR A C 1
ATOM 3225 O O . THR A 1 436 ? 38.928 0.454 -111.360 1.00 89.62 436 THR A O 1
ATOM 3228 N N . ASP A 1 437 ? 38.666 2.667 -111.716 1.00 87.81 437 ASP A N 1
ATOM 3229 C CA . ASP A 1 437 ? 37.926 2.632 -112.973 1.00 87.81 437 ASP A CA 1
ATOM 3230 C C . ASP A 1 437 ? 38.709 3.549 -113.922 1.00 87.81 437 ASP A C 1
ATOM 3232 O O . ASP A 1 437 ? 38.633 4.783 -113.834 1.00 87.81 437 ASP A O 1
ATOM 3236 N N . SER A 1 438 ? 39.626 2.944 -114.675 1.00 92.38 438 SER A N 1
ATOM 3237 C CA . SER A 1 438 ? 40.681 3.658 -115.397 1.00 92.38 438 SER A CA 1
ATOM 3238 C C . SER A 1 438 ? 40.144 4.437 -116.604 1.00 92.38 438 SER A C 1
ATOM 3240 O O . SER A 1 438 ? 40.643 5.535 -116.887 1.00 92.38 438 SER A O 1
ATOM 3242 N N . ASP A 1 439 ? 39.087 3.949 -117.258 1.00 86.62 439 ASP A N 1
ATOM 3243 C CA . ASP A 1 439 ? 38.405 4.617 -118.376 1.00 86.62 439 ASP A CA 1
ATOM 3244 C C . ASP A 1 439 ? 37.131 5.392 -117.963 1.00 86.62 439 ASP A C 1
ATOM 3246 O O . ASP A 1 439 ? 36.676 6.275 -118.699 1.00 86.62 439 ASP A O 1
ATOM 3250 N N . ASN A 1 440 ? 36.664 5.228 -116.719 1.00 89.69 440 ASN A N 1
ATOM 3251 C CA . ASN A 1 440 ? 35.478 5.865 -116.130 1.00 89.69 440 ASN A CA 1
ATOM 3252 C C . ASN A 1 440 ? 34.152 5.432 -116.783 1.00 89.69 440 ASN A C 1
ATOM 3254 O O . ASN A 1 440 ? 33.211 6.241 -116.856 1.00 89.69 440 ASN A O 1
ATOM 3258 N N . ASP A 1 441 ? 34.056 4.191 -117.267 1.00 88.31 441 ASP A N 1
ATOM 3259 C CA . ASP A 1 441 ? 32.829 3.636 -117.851 1.00 88.31 441 ASP A CA 1
ATOM 3260 C C . ASP A 1 441 ? 31.779 3.203 -116.799 1.00 88.31 441 ASP A C 1
ATOM 3262 O O . ASP A 1 441 ? 30.597 3.006 -117.122 1.00 88.31 441 ASP A O 1
ATOM 3266 N N . GLY A 1 442 ? 32.174 3.160 -115.520 1.00 88.19 442 GLY A N 1
ATOM 3267 C CA . GLY A 1 442 ? 31.358 2.753 -114.376 1.00 88.19 442 GLY A CA 1
ATOM 3268 C C . GLY A 1 442 ? 31.588 1.312 -113.907 1.00 88.19 442 GLY A C 1
ATOM 3269 O O . GLY A 1 442 ? 30.959 0.904 -112.921 1.00 88.19 442 GLY A O 1
ATOM 3270 N N . THR A 1 443 ? 32.457 0.548 -114.571 1.00 88.31 443 THR A N 1
ATOM 3271 C CA . THR A 1 443 ? 32.880 -0.808 -114.205 1.00 88.31 443 THR A CA 1
ATOM 3272 C C . THR A 1 443 ? 34.312 -0.767 -113.671 1.00 88.31 443 THR A C 1
ATOM 3274 O O . THR A 1 443 ? 35.230 -0.437 -114.403 1.00 88.31 443 THR A O 1
ATOM 3277 N N . PRO A 1 444 ? 34.559 -1.142 -112.405 1.00 89.56 444 PRO A N 1
ATOM 3278 C CA . PRO A 1 444 ? 35.923 -1.179 -111.884 1.00 89.56 444 PRO A CA 1
ATOM 3279 C C . PRO A 1 444 ? 36.808 -2.171 -112.649 1.00 89.56 444 PRO A C 1
ATOM 3281 O O . PRO A 1 444 ? 36.351 -3.279 -112.953 1.00 89.56 444 PRO A O 1
ATOM 3284 N N . ASP A 1 445 ? 38.088 -1.835 -112.828 1.00 89.19 445 ASP A N 1
ATOM 3285 C CA . ASP A 1 445 ? 39.074 -2.563 -113.646 1.00 89.19 445 ASP A CA 1
ATOM 3286 C C . ASP A 1 445 ? 39.119 -4.077 -113.352 1.00 89.19 445 ASP A C 1
ATOM 3288 O O . ASP A 1 445 ? 39.362 -4.906 -114.225 1.00 89.19 445 ASP A O 1
ATOM 3292 N N . CYS A 1 446 ? 38.874 -4.478 -112.101 1.00 88.94 446 CYS A N 1
ATOM 3293 C CA . CYS A 1 446 ? 38.879 -5.880 -111.669 1.00 88.94 446 CYS A CA 1
ATOM 3294 C C . CYS A 1 446 ? 37.754 -6.739 -112.278 1.00 88.94 446 CYS A C 1
ATOM 3296 O O . CYS A 1 446 ? 37.863 -7.967 -112.312 1.00 88.94 446 CYS A O 1
ATOM 3298 N N . ASN A 1 447 ? 36.662 -6.102 -112.702 1.00 89.00 447 ASN A N 1
ATOM 3299 C CA . ASN A 1 447 ? 35.476 -6.724 -113.283 1.00 89.00 447 ASN A CA 1
ATOM 3300 C C . ASN A 1 447 ? 35.281 -6.320 -114.751 1.00 89.00 447 ASN A C 1
ATOM 3302 O O . ASN A 1 447 ? 34.306 -6.759 -115.367 1.00 89.00 447 ASN A O 1
ATOM 3306 N N . ASP A 1 448 ? 36.205 -5.536 -115.306 1.00 86.75 448 ASP A N 1
ATOM 3307 C CA . ASP A 1 448 ? 36.195 -5.116 -116.696 1.00 86.75 448 ASP A CA 1
ATOM 3308 C C . ASP A 1 448 ? 37.098 -6.013 -117.562 1.00 86.75 448 ASP A C 1
ATOM 3310 O O . ASP A 1 448 ? 38.229 -6.363 -117.219 1.00 86.75 448 ASP A O 1
ATOM 3314 N N . LEU A 1 449 ? 36.569 -6.437 -118.709 1.00 89.38 449 LEU A N 1
ATOM 3315 C CA . LEU A 1 449 ? 37.312 -7.206 -119.706 1.00 89.38 449 LEU A CA 1
ATOM 3316 C C . LEU A 1 449 ? 38.213 -6.310 -120.574 1.00 89.38 449 LEU A C 1
ATOM 3318 O O . LEU A 1 449 ? 39.114 -6.847 -121.230 1.00 89.38 449 LEU A O 1
ATOM 3322 N N . CYS A 1 450 ? 37.965 -4.996 -120.588 1.00 86.19 450 CYS A N 1
ATOM 3323 C CA . CYS A 1 450 ? 38.642 -3.988 -121.404 1.00 86.19 450 CYS A CA 1
ATOM 3324 C C . CYS A 1 450 ? 39.000 -2.703 -120.608 1.00 86.19 450 CYS A C 1
ATOM 3326 O O . CYS A 1 450 ? 38.676 -1.627 -121.083 1.00 86.19 450 CYS A O 1
ATOM 3328 N N . PRO A 1 451 ? 39.751 -2.787 -119.493 1.00 83.31 451 PRO A N 1
ATOM 3329 C CA . PRO A 1 451 ? 39.894 -1.718 -118.481 1.00 83.31 451 PRO A CA 1
ATOM 3330 C C . PRO A 1 451 ? 40.625 -0.418 -118.899 1.00 83.31 451 PRO A C 1
ATOM 3332 O O . PRO A 1 451 ? 41.022 0.356 -118.038 1.00 83.31 451 PRO A O 1
ATOM 3335 N N . ASP A 1 452 ? 40.897 -0.184 -120.185 1.00 85.38 452 ASP A N 1
ATOM 3336 C CA . ASP A 1 452 ? 41.703 0.952 -120.674 1.00 85.38 452 ASP A CA 1
ATOM 3337 C C . ASP A 1 452 ? 41.143 1.564 -121.989 1.00 85.38 452 ASP A C 1
ATOM 3339 O O . ASP A 1 452 ? 41.912 2.180 -122.744 1.00 85.38 452 ASP A O 1
ATOM 3343 N N . ASP A 1 453 ? 39.880 1.303 -122.362 1.00 78.12 453 ASP A N 1
ATOM 3344 C CA . ASP A 1 453 ? 39.401 1.489 -123.751 1.00 78.12 453 ASP A CA 1
ATOM 3345 C C . ASP A 1 453 ? 38.959 2.905 -124.194 1.00 78.12 453 ASP A C 1
ATOM 3347 O O . ASP A 1 453 ? 38.846 3.843 -123.370 1.00 78.12 453 ASP A O 1
#

Foldseek 3Di:
DDDDDDDDDDDDDPPPPPPPPDFAFKAKFFPWKWKAKQLDIQICDDRLDDDDNDDRGPDPPQKDCVQADNGRRFGKIKGKDADFWKIKMKMKTFIFIATPPDDPVLRQSQQKAKDKDADADPQKAKEKEQCCSDDPDDDDPNDDRDDCVVVCNSVVNRDRDHQAGPVVRDRDDHGRTMMIMIMGIDGDDNFKMKMKMKGKDQDDDPANIWMKMANPSDPDSRRIIIIDMDIDMDGHDFDQQCPLPDGPVQFPDSNDSQQGAPRDAALQQHNSNSPPDHQPPDKDKAFAADWPLHGFIFIWGRDNSDTDPTPGDRQVQADAADQPQIRRRRPPDHQQDQQCPLRDRPNQAPQSNASVGSHLPPLGGPDDQDQPCPLPHGPNQAPQSNASVHSHLPPLGGPDDQDQQCPLPHRPSQAPQSNASVGSHLPPLGGPDDQDQQPPPVHRPNRDPCRHD

Secondary structure (DSSP, 8-state):
---------------------PPPPPEEEEEEEEEEETTEEEESSTTT-S---S------TTEEEEEEETTTTEEEEEEEEESSEEEEEEEEEEEEEE-TTS-TTT--TT--EEEEEE---TTEEEEEE------SSS-SSSS-----HHHHHHHT---S-BSEETTTTEE-SS-SS-EEEEEEEEEE-TT-EEEEEEEEESS----SEEEEEE-SS-SSTT--EEEEEEEEEE-S----SSSSS--TTT-TTTT-TTSSTTPPP-SSSS-TT-SS-TTTT-EEEEEE--GGGTTEEEEEEEETTEEE-----TTTT-----SSSS-SS-SS-SS---SS-SSS-GGG-SSTT-TT-SS-TTT-TTS----SS-SSS-TTT-SSTT-TT-SS-TTT-TTS----SS-SSS-TTT-SSTT-TT-SS-TTT-TTS----SS-SSS-GGG-SSTT-

Sequence (453 aa):
MKKILPVIIAIGFLLLGSSSGYAADAVKDLFDWGFNIDGTTYCKEGPCDFDNINNLGELPASINAAGFDFSTGLGTIIITITGEGSHQVIAYFDHDIFEPGSDPDVDDPNNVTGDAVGTVPSGLIWEIDEPGFGSTNLGDRGYPYFGDIFSNFKAGTLDNQVFYDYLDNQYLDVPDDASMAKGWNFALSADETAIITIVVSDISTQAEFYLIQSDPDAVNTKSDIYLAGTLEITSGQPQDIDGDTYTSDVDCDDTDPNVHPNAPEICNDIDDNCNDLVDDGLVNMTFCGVGACAGNWGFESCTNGQWGNNTCDPFDRATPEVCDGRDNNCNGATDEGDRDNDGTADCFDQCPDDSNKTEPGTCGCGVMDTDFDNDGVADCLDLCPDDSNKLEPGTCGCGVADTDSDGD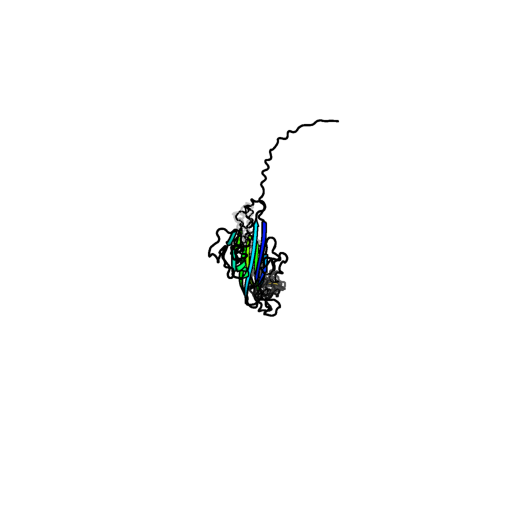GTPDCNDQCPSDPMKIQPGTCGCGVADTDSDNDGTPDCNDLCPDD

pLDDT: mean 83.75, std 16.67, range [36.09, 97.56]